Protein 2G9Z (pdb70)

Solvent-accessible surface area: 24815 Å² total; per-residue (Å²): 104,175,108,131,71,78,54,61,90,35,72,53,51,41,116,28,81,78,82,161,90,43,92,10,92,0,2,92,18,77,107,42,0,0,0,0,10,76,56,172,12,81,37,89,0,19,47,2,24,151,104,16,98,14,8,0,0,3,0,0,0,0,21,6,0,58,101,65,37,133,140,112,50,56,94,17,42,2,44,0,0,0,0,31,16,105,44,10,37,90,110,7,50,74,49,0,75,89,76,60,9,30,46,4,130,1,51,6,99,124,90,38,32,8,20,6,0,9,26,0,3,20,0,18,30,13,30,18,152,105,108,114,78,7,21,98,126,33,62,137,75,32,4,1,14,110,43,20,92,36,21,67,118,67,101,86,38,76,125,97,40,99,10,30,1,9,1,4,16,1,12,23,9,47,6,0,43,4,5,14,2,2,0,28,5,2,42,8,19,114,82,60,74,91,19,53,7,8,0,5,19,94,46,1,0,0,2,16,0,52,144,26,43,0,16,0,15,19,151,39,28,116,52,1,26,127,116,34,84,116,43,76,8,0,9,0,0,0,0,1,6,7,30,93,43,62,0,49,0,23,0,81,0,0,36,30,0,3,46,40,25,61,0,42,2,33,25,77,13,13,24,33,2,62,0,0,0,63,56,0,0,17,0,66,3,44,43,30,0,0,0,0,0,52,20,79,119,178,107,131,70,82,54,62,104,36,76,54,52,43,116,26,79,81,74,152,84,41,89,10,91,0,3,98,16,101,106,41,0,0,0,0,7,76,52,173,11,82,39,92,0,15,41,2,24,151,94,16,98,14,7,0,0,4,0,0,0,0,18,8,0,56,98,65,36,133,147,119,49,57,94,22,40,1,46,0,0,0,0,40,16,108,45,11,37,94,113,8,54,81,46,0,81,82,75,60,9,34,44,4,132,1,58,8,104,124,86,39,31,8,20,6,0,10,27,0,2,19,0,19,27,16,28,16,156,107,98,111,68,12,18,121,99,36,62,139,73,31,4,1,11,110,50,17,98,33,22,66,127,72,102,85,28,80,112,126,41,99,8,30,1,9,1,3,17,1,13,22,9,46,6,0,43,6,4,14,1,2,1,30,5,1,39,11,20,106,80,64,55,108,20,55,7,9,1,5,21,94,45,1,0,0,2,17,0,54,136,25,42,0,16,0,14,17,159,37,28,113,66,1,18,161,122,36,83,112,49,76,11,0,10,0,0,0,0,5,8,8,44,86,51,67,0,54,0,22,0,82,0,0,41,31,0,3,48,39,26,73,0,39,4,35,24,74,14,13,24,32,3,58,0,0,0,64,57,0,0,18,0,65,2,42,33,25,0,0,0,0,0,42,35,71

Structure (mmCIF, N/CA/C/O backbone):
data_2G9Z
#
_entry.id   2G9Z
#
_cell.length_a   50.825
_cell.length_b   60.331
_cell.length_c   63.722
_cell.angle_alpha   66.14
_cell.angle_beta   89.94
_cell.angle_gamma   65.07
#
_symmetry.space_group_name_H-M   'P 1'
#
loop_
_entity.id
_entity.type
_entity.pdbx_description
1 polymer 'thiamine pyrophosphokinase'
2 non-polymer 'MAGNESIUM ION'
3 non-polymer 'CHLORIDE ION'
4 non-polymer 'PHOSPHATE ION'
5 non-polymer '3-[(4-AMINO-2-METHYLPYRIMIDIN-5-YL)METHYL]-5-(2-{[HYDROXY(PHOSPHONOAMINO)PHOSPHORYL]OXY}ETHYL)-4-METHYL-1,3-THIAZOL-3-I UM'
6 water water
#
loop_
_atom_site.group_PDB
_atom_site.id
_atom_site.type_symbol
_atom_site.label_atom_id
_atom_site.label_alt_id
_atom_site.label_comp_id
_atom_site.label_asym_id
_atom_site.label_entity_id
_atom_site.label_seq_id
_atom_site.pdbx_PDB_ins_code
_atom_site.Cartn_x
_atom_site.Cartn_y
_atom_site.Cartn_z
_atom_site.occupancy
_atom_site.B_iso_or_equiv
_atom_site.auth_seq_id
_atom_site.auth_comp_id
_atom_site.auth_asym_id
_atom_site.auth_atom_id
_atom_site.pdbx_PDB_model_num
ATOM 1 N N . SER A 1 18 ? 0.283 75.478 12.837 1.00 46.45 5 SER A N 1
ATOM 2 C CA . SER A 1 18 ? -0.925 76.325 12.630 1.00 45.34 5 SER A CA 1
ATOM 3 C C . SER A 1 18 ? -0.944 76.887 11.214 1.00 44.88 5 SER A C 1
ATOM 4 O O . SER A 1 18 ? -0.393 76.290 10.287 1.00 45.56 5 SER A O 1
ATOM 7 N N . GLU A 1 19 ? -1.583 78.044 11.063 1.00 43.14 6 GLU A N 1
ATOM 8 C CA . GLU A 1 19 ? -1.690 78.714 9.774 1.00 40.52 6 GLU A CA 1
ATOM 9 C C . GLU A 1 19 ? -0.637 79.817 9.677 1.00 36.63 6 GLU A C 1
ATOM 10 O O . GLU A 1 19 ? -0.416 80.387 8.609 1.00 36.06 6 GLU A O 1
ATOM 16 N N . LEU A 1 20 ? 0.019 80.106 10.795 1.00 33.47 7 LEU A N 1
ATOM 17 C CA . LEU A 1 20 ? 1.043 81.143 10.823 1.00 30.37 7 LEU A CA 1
ATOM 18 C C . LEU A 1 20 ? 2.184 80.813 9.871 1.00 29.29 7 LEU A C 1
ATOM 19 O O . LEU A 1 20 ? 2.585 79.656 9.739 1.00 28.60 7 LEU A O 1
ATOM 24 N N . ILE A 1 21 ? 2.703 81.838 9.204 1.00 26.84 8 ILE A N 1
ATOM 25 C CA . ILE A 1 21 ? 3.798 81.654 8.262 1.00 26.99 8 ILE A CA 1
ATOM 26 C C . ILE A 1 21 ? 5.053 81.185 8.988 1.00 27.50 8 ILE A C 1
ATOM 27 O O . ILE A 1 21 ? 5.395 81.701 10.053 1.00 26.44 8 ILE A O 1
ATOM 32 N N . GLU A 1 22 ? 5.730 80.195 8.414 1.00 26.69 9 GLU A N 1
ATOM 33 C CA . GLU A 1 22 ? 6.968 79.691 8.991 1.00 26.74 9 GLU A CA 1
ATOM 34 C C . GLU A 1 22 ? 8.055 80.611 8.455 1.00 26.60 9 GLU A C 1
ATOM 35 O O . GLU A 1 22 ? 8.459 80.505 7.299 1.00 29.17 9 GLU A O 1
ATOM 41 N N . GLN A 1 23 ? 8.520 81.520 9.303 1.00 23.69 10 GLN A N 1
ATOM 42 C CA . GLN A 1 23 ? 9.519 82.497 8.906 1.00 22.65 10 GLN A CA 1
ATOM 43 C C . GLN A 1 23 ? 10.953 82.225 9.346 1.00 21.36 10 GLN A C 1
ATOM 44 O O . GLN A 1 23 ? 11.197 81.630 10.393 1.00 20.94 10 GLN A O 1
ATOM 50 N N . VAL A 1 24 ? 11.889 82.669 8.513 1.00 21.13 11 VAL A N 1
ATOM 51 C CA . VAL A 1 24 ? 13.317 82.572 8.790 1.00 21.86 11 VAL A CA 1
ATOM 52 C C . VAL A 1 24 ? 13.848 83.977 8.522 1.00 22.16 11 VAL A C 1
ATOM 53 O O . VAL A 1 24 ? 13.744 84.492 7.406 1.00 23.48 11 VAL A O 1
ATOM 57 N N . ILE A 1 25 ? 14.405 84.598 9.553 1.00 22.18 12 ILE A N 1
ATOM 58 C CA . ILE A 1 25 ? 14.918 85.955 9.439 1.00 22.42 12 ILE A CA 1
ATOM 59 C C . ILE A 1 25 ? 16.437 86.003 9.471 1.00 22.70 12 ILE A C 1
ATOM 60 O O . ILE A 1 25 ? 17.054 85.597 10.453 1.00 22.24 12 ILE A O 1
ATOM 65 N N . GLU A 1 26 ? 17.042 86.497 8.398 1.00 22.97 13 GLU A N 1
ATOM 66 C CA . GLU A 1 26 ? 18.489 86.613 8.364 1.00 25.04 13 GLU A CA 1
ATOM 67 C C . GLU A 1 26 ? 18.851 87.825 9.213 1.00 26.58 13 GLU A C 1
ATOM 68 O O . GLU A 1 26 ? 18.481 88.956 8.895 1.00 26.68 13 GLU A O 1
ATOM 74 N N . GLN A 1 27 ? 19.561 87.573 10.308 1.00 24.62 14 GLN A N 1
ATOM 75 C CA . GLN A 1 27 ? 19.960 88.625 11.231 1.00 22.73 14 GLN A CA 1
ATOM 76 C C . GLN A 1 27 ? 21.385 89.076 10.978 1.00 21.47 14 GLN A C 1
ATOM 77 O O . GLN A 1 27 ? 22.109 88.460 10.201 1.00 21.24 14 GLN A O 1
ATOM 83 N N . PRO A 1 28 ? 21.793 90.192 11.600 1.00 20.20 15 PRO A N 1
ATOM 84 C CA . PRO A 1 28 ? 23.167 90.651 11.403 1.00 21.66 15 PRO A CA 1
ATOM 85 C C . PRO A 1 28 ? 24.033 89.703 12.227 1.00 20.44 15 PRO A C 1
ATOM 86 O O . PRO A 1 28 ? 23.513 88.961 13.063 1.00 20.26 15 PRO A O 1
ATOM 90 N N . ASP A 1 29 ? 25.338 89.718 11.993 1.00 20.78 16 ASP A N 1
ATOM 91 C CA . ASP A 1 29 ? 26.242 88.832 12.714 1.00 21.37 16 ASP A CA 1
ATOM 92 C C . ASP A 1 29 ? 26.282 89.055 14.214 1.00 20.98 16 ASP A C 1
ATOM 93 O O . ASP A 1 29 ? 26.684 88.172 14.969 1.00 19.23 16 ASP A O 1
ATOM 98 N N . SER A 1 30 ? 25.882 90.240 14.651 1.00 21.78 17 SER A N 1
ATOM 99 C CA . SER A 1 30 ? 25.889 90.527 16.070 1.00 21.89 17 SER A CA 1
ATOM 100 C C . SER A 1 30 ? 24.598 91.196 16.489 1.00 22.28 17 SER A C 1
ATOM 101 O O . SER A 1 30 ? 24.079 92.059 15.792 1.00 23.63 17 SER A O 1
ATOM 104 N N . LEU A 1 31 ? 24.079 90.767 17.630 1.00 22.35 18 LEU A N 1
ATOM 105 C CA . LEU A 1 31 ? 22.846 91.301 18.176 1.00 23.34 18 LEU A CA 1
ATOM 106 C C . LEU A 1 31 ? 22.929 91.232 19.681 1.00 23.53 18 LEU A C 1
ATOM 107 O O . LEU A 1 31 ? 23.747 90.497 20.236 1.00 22.71 18 LEU A O 1
ATOM 112 N N . ILE A 1 32 ? 22.090 92.017 20.341 1.00 24.21 19 ILE A N 1
ATOM 113 C CA . ILE A 1 32 ? 22.020 91.977 21.787 1.00 25.60 19 ILE A CA 1
ATOM 114 C C . ILE A 1 32 ? 20.582 91.588 22.079 1.00 25.67 19 ILE A C 1
ATOM 115 O O . ILE A 1 32 ? 19.644 92.259 21.647 1.00 24.94 19 ILE A O 1
ATOM 120 N N . ILE A 1 33 ? 20.415 90.473 22.777 1.00 24.20 20 ILE A N 1
ATOM 121 C CA . ILE A 1 33 ? 19.091 89.992 23.126 1.00 26.15 20 ILE A CA 1
ATOM 122 C C . ILE A 1 33 ? 18.921 90.165 24.625 1.00 27.41 20 ILE A C 1
ATOM 123 O O . ILE A 1 33 ? 19.758 89.718 25.408 1.00 27.04 20 ILE A O 1
ATOM 128 N N . SER A 1 34 ? 17.848 90.830 25.027 1.00 29.45 21 SER A N 1
ATOM 129 C CA . SER A 1 34 ? 17.598 91.029 26.446 1.00 31.94 21 SER A CA 1
ATOM 130 C C . SER A 1 34 ? 16.905 89.787 26.989 1.00 32.02 21 SER A C 1
ATOM 131 O O . SER A 1 34 ? 16.171 89.117 26.267 1.00 33.23 21 SER A O 1
ATOM 134 N N . PRO A 1 35 ? 17.148 89.454 28.265 1.00 32.66 22 PRO A N 1
ATOM 135 C CA . PRO A 1 35 ? 16.521 88.279 28.879 1.00 34.27 22 PRO A CA 1
ATOM 136 C C . PRO A 1 35 ? 14.999 88.384 28.797 1.00 35.36 22 PRO A C 1
ATOM 137 O O . PRO A 1 35 ? 14.447 89.483 28.741 1.00 35.40 22 PRO A O 1
ATOM 141 N N . PRO A 1 36 ? 14.301 87.239 28.781 1.00 36.08 23 PRO A N 1
ATOM 142 C CA . PRO A 1 36 ? 12.836 87.228 28.706 1.00 36.70 23 PRO A CA 1
ATOM 143 C C . PRO A 1 36 ? 12.195 87.934 29.902 1.00 37.49 23 PRO A C 1
ATOM 144 O O . PRO A 1 36 ? 11.565 88.982 29.754 1.00 39.50 23 PRO A O 1
ATOM 148 N N . SER A 1 43 ? 7.744 82.862 33.096 1.00 44.45 30 SER A N 1
ATOM 149 C CA . SER A 1 43 ? 8.911 82.103 33.527 1.00 43.17 30 SER A CA 1
ATOM 150 C C . SER A 1 43 ? 9.545 81.391 32.340 1.00 41.90 30 SER A C 1
ATOM 151 O O . SER A 1 43 ? 8.851 80.979 31.411 1.00 43.78 30 SER A O 1
ATOM 154 N N . TYR A 1 44 ? 10.864 81.246 32.372 1.00 37.51 31 TYR A N 1
ATOM 155 C CA . TYR A 1 44 ? 11.576 80.583 31.290 1.00 33.74 31 TYR A CA 1
ATOM 156 C C . TYR A 1 44 ? 12.711 79.715 31.816 1.00 31.13 31 TYR A C 1
ATOM 157 O O . TYR A 1 44 ? 13.075 79.788 32.990 1.00 29.90 31 TYR A O 1
ATOM 166 N N . ASN A 1 45 ? 13.266 78.887 30.939 1.00 27.13 32 ASN A N 1
ATOM 167 C CA . ASN A 1 45 ? 14.377 78.032 31.323 1.00 23.74 32 ASN A CA 1
ATOM 168 C C . ASN A 1 45 ? 15.673 78.760 30.986 1.00 22.10 32 ASN A C 1
ATOM 169 O O . ASN A 1 45 ? 15.895 79.138 29.838 1.00 21.25 32 ASN A O 1
ATOM 174 N N . HIS A 1 46 ? 16.515 78.973 31.992 1.00 20.32 33 HIS A N 1
ATOM 175 C CA . HIS A 1 46 ? 17.787 79.651 31.786 1.00 21.61 33 HIS A CA 1
ATOM 176 C C . HIS A 1 46 ? 18.879 78.602 31.652 1.00 21.48 33 HIS A C 1
ATOM 177 O O . HIS A 1 46 ? 19.040 77.753 32.529 1.00 23.37 33 HIS A O 1
ATOM 184 N N . ILE A 1 47 ? 19.613 78.653 30.546 1.00 20.54 34 ILE A N 1
ATOM 185 C CA . ILE A 1 47 ? 20.693 77.705 30.292 1.00 20.06 34 ILE A CA 1
ATOM 186 C C . ILE A 1 47 ? 22.017 78.445 30.132 1.00 20.22 34 ILE A C 1
ATOM 187 O O . ILE A 1 47 ? 22.109 79.392 29.355 1.00 20.52 34 ILE A O 1
ATOM 192 N N . GLN A 1 48 ? 23.034 78.003 30.863 1.00 19.81 35 GLN A N 1
ATOM 193 C CA . GLN A 1 48 ? 24.369 78.596 30.798 1.00 21.19 35 GLN A CA 1
ATOM 194 C C . GLN A 1 48 ? 25.328 77.451 30.507 1.00 20.64 35 GLN A C 1
ATOM 195 O O . GLN A 1 48 ? 26.033 76.970 31.395 1.00 20.91 35 GLN A O 1
ATOM 201 N N . PRO A 1 49 ? 25.374 77.009 29.244 1.00 21.91 36 PRO A N 1
ATOM 202 C CA . PRO A 1 49 ? 26.229 75.902 28.798 1.00 21.26 36 PRO A CA 1
ATOM 203 C C . PRO A 1 49 ? 27.729 76.052 29.007 1.00 22.27 36 PRO A C 1
ATOM 204 O O . PRO A 1 49 ? 28.429 75.058 29.182 1.00 21.38 36 PRO A O 1
ATOM 208 N N . PHE A 1 50 ? 28.219 77.289 29.008 1.00 22.88 37 PHE A N 1
ATOM 209 C CA . PHE A 1 50 ? 29.655 77.516 29.101 1.00 23.61 37 PHE A CA 1
ATOM 210 C C . PHE A 1 50 ? 30.245 77.957 30.430 1.00 25.20 37 PHE A C 1
ATOM 211 O O . PHE A 1 50 ? 31.382 78.429 30.475 1.00 24.47 37 PHE A O 1
ATOM 219 N N . VAL A 1 51 ? 29.492 77.797 31.510 1.00 24.97 38 VAL A N 1
ATOM 220 C CA . VAL A 1 51 ? 29.996 78.172 32.821 1.00 27.86 38 VAL A CA 1
ATOM 221 C C . VAL A 1 51 ? 31.287 77.412 33.136 1.00 28.69 38 VAL A C 1
ATOM 222 O O . VAL A 1 51 ? 32.134 77.902 33.879 1.00 30.28 38 VAL A O 1
ATOM 226 N N . TYR A 1 52 ? 31.444 76.223 32.559 1.00 28.60 39 TYR A N 1
ATOM 227 C CA . TYR A 1 52 ? 32.632 75.421 32.826 1.00 30.21 39 TYR A CA 1
ATOM 228 C C . TYR A 1 52 ? 33.900 75.935 32.149 1.00 31.27 39 TYR A C 1
ATOM 229 O O . TYR A 1 52 ? 34.998 75.476 32.461 1.00 33.86 39 TYR A O 1
ATOM 238 N N . LEU A 1 53 ? 33.755 76.879 31.225 1.00 31.77 40 LEU A N 1
ATOM 239 C CA . LEU A 1 53 ? 34.907 77.437 30.525 1.00 31.03 40 LEU A CA 1
ATOM 240 C C . LEU A 1 53 ? 35.332 78.774 31.125 1.00 32.73 40 LEU A C 1
ATOM 241 O O . LEU A 1 53 ? 34.633 79.336 31.969 1.00 34.72 40 LEU A O 1
ATOM 246 N N . HIS A 1 63 ? 25.875 71.026 41.843 1.00 35.24 50 HIS A N 1
ATOM 247 C CA . HIS A 1 63 ? 26.287 69.625 41.892 1.00 34.43 50 HIS A CA 1
ATOM 248 C C . HIS A 1 63 ? 26.760 69.145 40.525 1.00 32.26 50 HIS A C 1
ATOM 249 O O . HIS A 1 63 ? 25.989 68.567 39.755 1.00 31.14 50 HIS A O 1
ATOM 256 N N . ASN A 1 64 ? 28.035 69.387 40.239 1.00 29.27 51 ASN A N 1
ATOM 257 C CA . ASN A 1 64 ? 28.641 69.000 38.972 1.00 26.31 51 ASN A CA 1
ATOM 258 C C . ASN A 1 64 ? 29.215 67.593 38.993 1.00 24.40 51 ASN A C 1
ATOM 259 O O . ASN A 1 64 ? 29.980 67.224 39.886 1.00 22.28 51 ASN A O 1
ATOM 264 N N . VAL A 1 65 ? 28.843 66.820 37.982 1.00 21.58 52 VAL A N 1
ATOM 265 C CA . VAL A 1 65 ? 29.297 65.452 37.827 1.00 21.36 52 VAL A CA 1
ATOM 266 C C . VAL A 1 65 ? 29.942 65.328 36.457 1.00 20.87 52 VAL A C 1
ATOM 267 O O . VAL A 1 65 ? 29.456 65.912 35.487 1.00 18.02 52 VAL A O 1
ATOM 271 N N . LEU A 1 66 ? 31.035 64.577 36.387 1.00 19.47 53 LEU A N 1
ATOM 272 C CA . LEU A 1 66 ? 31.724 64.331 35.128 1.00 17.75 53 LEU A CA 1
ATOM 273 C C . LEU A 1 66 ? 31.591 62.845 34.812 1.00 17.99 53 LEU A C 1
ATOM 274 O O . LEU A 1 66 ? 32.003 61.995 35.604 1.00 19.58 53 LEU A O 1
ATOM 279 N N . LEU A 1 67 ? 30.993 62.533 33.669 1.00 16.70 54 LEU A N 1
ATOM 280 C CA . LEU A 1 67 ? 30.823 61.150 33.252 1.00 15.85 54 LEU A CA 1
ATOM 281 C C . LEU A 1 67 ? 31.720 60.940 32.042 1.00 17.62 54 LEU A C 1
ATOM 282 O O . LEU A 1 67 ? 31.591 61.639 31.037 1.00 17.51 54 LEU A O 1
ATOM 287 N N . ILE A 1 68 ? 32.630 59.977 32.141 1.00 18.04 55 ILE A N 1
ATOM 288 C CA . ILE A 1 68 ? 33.574 59.709 31.063 1.00 19.50 55 ILE A CA 1
ATOM 289 C C . ILE A 1 68 ? 33.357 58.386 30.352 1.00 20.20 55 ILE A C 1
ATOM 290 O O . ILE A 1 68 ? 33.551 57.316 30.931 1.00 21.50 55 ILE A O 1
ATOM 295 N N . LEU A 1 69 ? 32.955 58.457 29.089 1.00 21.16 56 LEU A N 1
ATOM 296 C CA . LEU A 1 69 ? 32.750 57.248 28.314 1.00 21.30 56 LEU A CA 1
ATOM 297 C C . LEU A 1 69 ? 34.021 56.883 27.549 1.00 20.94 56 LEU A C 1
ATOM 298 O O . LEU A 1 69 ? 35.030 57.580 27.637 1.00 21.28 56 LEU A O 1
ATOM 303 N N . ASN A 1 70 ? 33.956 55.798 26.789 1.00 22.07 57 ASN A N 1
ATOM 304 C CA . ASN A 1 70 ? 35.110 55.277 26.072 1.00 23.93 57 ASN A CA 1
ATOM 305 C C . ASN A 1 70 ? 35.531 55.857 24.716 1.00 25.60 57 ASN A C 1
ATOM 306 O O . ASN A 1 70 ? 35.177 55.328 23.665 1.00 25.89 57 ASN A O 1
ATOM 311 N N . GLN A 1 71 ? 36.317 56.931 24.765 1.00 26.31 58 GLN A N 1
ATOM 312 C CA . GLN A 1 71 ? 36.863 57.587 23.579 1.00 29.82 58 GLN A CA 1
ATOM 313 C C . GLN A 1 71 ? 38.021 58.473 24.024 1.00 29.97 58 GLN A C 1
ATOM 314 O O . GLN A 1 71 ? 38.051 58.947 25.159 1.00 28.81 58 GLN A O 1
ATOM 320 N N . LYS A 1 72 ? 38.983 58.687 23.133 1.00 31.96 59 LYS A N 1
ATOM 321 C CA . LYS A 1 72 ? 40.139 59.505 23.469 1.00 33.46 59 LYS A CA 1
ATOM 322 C C . LYS A 1 72 ? 39.684 60.884 23.929 1.00 33.79 59 LYS A C 1
ATOM 323 O O . LYS A 1 72 ? 38.885 61.537 23.262 1.00 34.73 59 LYS A O 1
ATOM 329 N N . ILE A 1 73 ? 40.184 61.315 25.083 1.00 33.68 60 ILE A N 1
ATOM 330 C CA . ILE A 1 73 ? 39.821 62.611 25.642 1.00 34.11 60 ILE A CA 1
ATOM 331 C C . ILE A 1 73 ? 40.646 63.731 25.018 1.00 36.24 60 ILE A C 1
ATOM 332 O O . ILE A 1 73 ? 41.866 63.785 25.183 1.00 35.90 60 ILE A O 1
ATOM 337 N N . THR A 1 74 ? 39.961 64.629 24.314 1.00 37.06 61 THR A N 1
ATOM 338 C CA . THR A 1 74 ? 40.608 65.738 23.621 1.00 38.63 61 THR A CA 1
ATOM 339 C C . THR A 1 74 ? 40.413 67.111 24.263 1.00 38.43 61 THR A C 1
ATOM 340 O O . THR A 1 74 ? 41.035 68.087 23.841 1.00 40.47 61 THR A O 1
ATOM 344 N N . ILE A 1 75 ? 39.554 67.194 25.272 1.00 36.39 62 ILE A N 1
ATOM 345 C CA . ILE A 1 75 ? 39.301 68.465 25.941 1.00 34.93 62 ILE A CA 1
ATOM 346 C C . ILE A 1 75 ? 40.278 68.717 27.081 1.00 34.77 62 ILE A C 1
ATOM 347 O O . ILE A 1 75 ? 41.148 67.893 27.371 1.00 34.04 62 ILE A O 1
ATOM 352 N N . ASP A 1 76 ? 40.117 69.866 27.728 1.00 35.04 63 ASP A N 1
ATOM 353 C CA . ASP A 1 76 ? 40.947 70.237 28.863 1.00 35.37 63 ASP A CA 1
ATOM 354 C C . ASP A 1 76 ? 40.329 69.544 30.077 1.00 34.34 63 ASP A C 1
ATOM 355 O O . ASP A 1 76 ? 39.624 70.164 30.876 1.00 34.38 63 ASP A O 1
ATOM 360 N N . LEU A 1 77 ? 40.604 68.250 30.193 1.00 33.57 64 LEU A N 1
ATOM 361 C CA . LEU A 1 77 ? 40.083 67.416 31.268 1.00 32.20 64 LEU A CA 1
ATOM 362 C C . LEU A 1 77 ? 40.270 67.975 32.671 1.00 32.44 64 LEU A C 1
ATOM 363 O O . LEU A 1 77 ? 39.312 68.067 33.440 1.00 31.99 64 LEU A O 1
ATOM 368 N N . ILE A 1 78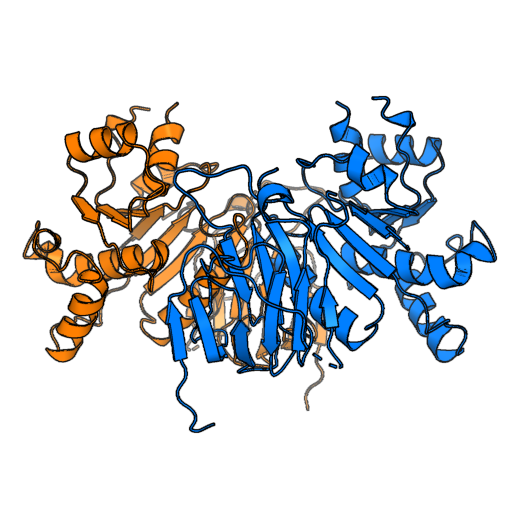 ? 41.501 68.347 33.007 1.00 33.32 65 ILE A N 1
ATOM 369 C CA . ILE A 1 78 ? 41.797 68.867 34.339 1.00 33.06 65 ILE A CA 1
ATOM 370 C C . ILE A 1 78 ? 40.947 70.063 34.758 1.00 32.85 65 ILE A C 1
ATOM 371 O O . ILE A 1 78 ? 40.504 70.136 35.903 1.00 32.29 65 ILE A O 1
ATOM 376 N N . SER A 1 79 ? 40.717 70.997 33.842 1.00 31.55 66 SER A N 1
ATOM 377 C CA . SER A 1 79 ? 39.912 72.171 34.165 1.00 31.34 66 SER A CA 1
ATOM 378 C C . SER A 1 79 ? 38.481 71.772 34.523 1.00 29.12 66 SER A C 1
ATOM 379 O O . SER A 1 79 ? 37.899 72.294 35.475 1.00 27.31 66 SER A O 1
ATOM 382 N N . LEU A 1 80 ? 37.923 70.846 33.750 1.00 28.50 67 LEU A N 1
ATOM 383 C CA . LEU A 1 80 ? 36.562 70.379 33.974 1.00 27.94 67 LEU A CA 1
ATOM 384 C C . LEU A 1 80 ? 36.501 69.588 35.278 1.00 27.30 67 LEU A C 1
ATOM 385 O O . LEU A 1 80 ? 35.637 69.824 36.124 1.00 26.34 67 LEU A O 1
ATOM 390 N N . TRP A 1 81 ? 37.431 68.649 35.427 1.00 28.09 68 TRP A N 1
ATOM 391 C CA . TRP A 1 81 ? 37.514 67.802 36.616 1.00 27.32 68 TRP A CA 1
ATOM 392 C C . TRP A 1 81 ? 37.475 68.645 37.885 1.00 28.38 68 TRP A C 1
ATOM 393 O O . TRP A 1 81 ? 36.699 68.375 38.799 1.00 28.48 68 TRP A O 1
ATOM 404 N N . LYS A 1 82 ? 38.312 69.674 37.930 1.00 29.97 69 LYS A N 1
ATOM 405 C CA . LYS A 1 82 ? 38.391 70.547 39.093 1.00 32.12 69 LYS A CA 1
ATOM 406 C C . LYS A 1 82 ? 37.092 71.275 39.416 1.00 32.06 69 LYS A C 1
ATOM 407 O O . LYS A 1 82 ? 36.954 71.860 40.491 1.00 33.59 69 LYS A O 1
ATOM 413 N N . LYS A 1 83 ? 36.139 71.243 38.492 1.00 30.56 70 LYS A N 1
ATOM 414 C CA . LYS A 1 83 ? 34.862 71.904 38.716 1.00 30.26 70 LYS A CA 1
ATOM 415 C C . LYS A 1 83 ? 33.787 70.894 39.085 1.00 29.23 70 LYS A C 1
ATOM 416 O O . LYS A 1 83 ? 32.648 71.263 39.374 1.00 27.34 70 LYS A O 1
ATOM 422 N N . CYS A 1 84 ? 34.154 69.616 39.082 1.00 27.67 71 CYS A N 1
ATOM 423 C CA . CYS A 1 84 ? 33.202 68.564 39.400 1.00 27.92 71 CYS A CA 1
ATOM 424 C C . CYS A 1 84 ? 33.372 67.941 40.777 1.00 28.88 71 CYS A C 1
ATOM 425 O O . CYS A 1 84 ? 34.485 67.698 41.250 1.00 28.99 71 CYS A O 1
ATOM 428 N N . GLU A 1 85 ? 32.230 67.673 41.395 1.00 28.95 72 GLU A N 1
ATOM 429 C CA . GLU A 1 85 ? 32.138 67.082 42.718 1.00 30.27 72 GLU A CA 1
ATOM 430 C C . GLU A 1 85 ? 32.418 65.581 42.656 1.00 29.20 72 GLU A C 1
ATOM 431 O O . GLU A 1 85 ? 33.159 65.039 43.476 1.00 29.33 72 GLU A O 1
ATOM 437 N N . ILE A 1 86 ? 31.825 64.921 41.666 1.00 27.65 73 ILE A N 1
ATOM 438 C CA . ILE A 1 86 ? 31.988 63.482 41.477 1.00 26.59 73 ILE A CA 1
ATOM 439 C C . ILE A 1 86 ? 32.353 63.182 40.027 1.00 25.72 73 ILE A C 1
ATOM 440 O O . ILE A 1 86 ? 31.851 63.832 39.109 1.00 24.53 73 ILE A O 1
ATOM 445 N N . ILE A 1 87 ? 33.238 62.208 39.832 1.00 23.06 74 ILE A N 1
ATOM 446 C CA . ILE A 1 87 ? 33.654 61.796 38.497 1.00 21.41 74 ILE A CA 1
ATOM 447 C C . ILE A 1 87 ? 33.361 60.308 38.341 1.00 21.10 74 ILE A C 1
ATOM 448 O O . ILE A 1 87 ? 33.727 59.500 39.197 1.00 17.87 74 ILE A O 1
ATOM 453 N N . VAL A 1 88 ? 32.700 59.951 37.244 1.00 19.99 75 VAL A N 1
ATOM 454 C CA . VAL A 1 88 ? 32.350 58.560 36.969 1.00 19.10 75 VAL A CA 1
ATOM 455 C C . VAL A 1 88 ? 32.855 58.109 35.603 1.00 19.76 75 VAL A C 1
ATOM 456 O O . VAL A 1 88 ? 32.665 58.810 34.608 1.00 20.04 75 VAL A O 1
ATOM 460 N N . CYS A 1 89 ? 33.499 56.946 35.555 1.00 17.82 76 CYS A N 1
ATOM 461 C CA . CYS A 1 89 ? 33.972 56.395 34.291 1.00 17.56 76 CYS A CA 1
ATOM 462 C C . CYS A 1 89 ? 33.066 55.235 33.912 1.00 17.00 76 CYS A C 1
ATOM 463 O O . CYS A 1 89 ? 32.827 54.334 34.716 1.00 17.13 76 CYS A O 1
ATOM 466 N N . ALA A 1 90 ? 32.542 55.266 32.695 1.00 17.03 77 ALA A N 1
ATOM 467 C CA . ALA A 1 90 ? 31.693 54.184 32.222 1.00 16.48 77 ALA A CA 1
ATOM 468 C C . ALA A 1 90 ? 32.614 53.177 31.538 1.00 17.23 77 ALA A C 1
ATOM 469 O O . ALA A 1 90 ? 33.071 53.412 30.422 1.00 17.22 77 ALA A O 1
ATOM 471 N N . ASP A 1 91 ? 32.905 52.075 32.225 1.00 17.69 78 ASP A N 1
ATOM 472 C CA . ASP A 1 91 ? 33.766 51.013 31.700 1.00 18.38 78 ASP A CA 1
ATOM 473 C C . ASP A 1 91 ? 35.001 51.560 30.984 1.00 19.63 78 ASP A C 1
ATOM 474 O O . ASP A 1 91 ? 35.885 52.133 31.618 1.00 22.09 78 ASP A O 1
ATOM 479 N N . GLY A 1 92 ? 35.049 51.388 29.664 1.00 20.77 79 GLY A N 1
ATOM 480 C CA . GLY A 1 92 ? 36.176 51.858 28.873 1.00 20.10 79 GLY A CA 1
ATOM 481 C C . GLY A 1 92 ? 36.608 53.287 29.148 1.00 20.41 79 GLY A C 1
ATOM 482 O O . GLY A 1 92 ? 37.754 53.653 28.891 1.00 20.16 79 GLY A O 1
ATOM 483 N N . GLY A 1 93 ? 35.692 54.101 29.661 1.00 19.36 80 GLY A N 1
ATOM 484 C CA . GLY A 1 93 ? 36.024 55.480 29.972 1.00 19.97 80 GLY A CA 1
ATOM 485 C C . GLY A 1 93 ? 37.214 55.577 30.912 1.00 20.88 80 GLY A C 1
ATOM 486 O O . GLY A 1 93 ? 37.897 56.603 30.956 1.00 21.92 80 GLY A O 1
ATOM 487 N N . ALA A 1 94 ? 37.466 54.512 31.671 1.00 21.17 81 ALA A N 1
ATOM 488 C CA . ALA A 1 94 ? 38.596 54.490 32.593 1.00 21.77 81 ALA A CA 1
ATOM 489 C C . ALA A 1 94 ? 39.903 54.470 31.799 1.00 21.36 81 ALA A C 1
ATOM 490 O O . ALA A 1 94 ? 40.876 55.125 32.179 1.00 22.86 81 ALA A O 1
ATOM 492 N N . ASN A 1 95 ? 39.923 53.710 30.706 1.00 22.33 82 ASN A N 1
ATOM 493 C CA . ASN A 1 95 ? 41.105 53.633 29.848 1.00 23.69 82 ASN A CA 1
ATOM 494 C C . ASN A 1 95 ? 41.378 55.017 29.280 1.00 24.99 82 ASN A C 1
ATOM 495 O O . ASN A 1 95 ? 42.520 55.486 29.258 1.00 24.74 82 ASN A O 1
ATOM 500 N N . SER A 1 96 ? 40.312 55.659 28.809 1.00 23.63 83 SER A N 1
ATOM 501 C CA . SER A 1 96 ? 40.405 56.993 28.231 1.00 24.43 83 SER A CA 1
ATOM 502 C C . SER A 1 96 ? 41.024 57.953 29.238 1.00 24.69 83 SER A C 1
ATOM 503 O O . SER A 1 96 ? 41.892 58.761 28.896 1.00 22.89 83 SER A O 1
ATOM 506 N N . LEU A 1 97 ? 40.568 57.863 30.484 1.00 25.91 84 LEU A N 1
ATOM 507 C CA . LEU A 1 97 ? 41.088 58.713 31.547 1.00 27.10 84 LEU A CA 1
ATOM 508 C C . LEU A 1 97 ? 42.552 58.381 31.803 1.00 27.44 84 LEU A C 1
ATOM 509 O O . LEU A 1 97 ? 43.389 59.271 31.934 1.00 28.51 84 LEU A O 1
ATOM 514 N N . TYR A 1 98 ? 42.847 57.089 31.869 1.00 29.28 85 TYR A N 1
ATOM 515 C CA . TYR A 1 98 ? 44.201 56.608 32.115 1.00 31.01 85 TYR A CA 1
ATOM 516 C C . TYR A 1 98 ? 45.184 57.110 31.055 1.00 31.88 85 TYR A C 1
ATOM 517 O O . TYR A 1 98 ? 46.207 57.707 31.380 1.00 32.50 85 TYR A O 1
ATOM 526 N N . GLU A 1 99 ? 44.857 56.867 29.789 1.00 34.41 86 GLU A N 1
ATOM 527 C CA . GLU A 1 99 ? 45.709 57.252 28.663 1.00 35.07 86 GLU A CA 1
ATOM 528 C C . GLU A 1 99 ? 45.906 58.752 28.482 1.00 35.23 86 GLU A C 1
ATOM 529 O O . GLU A 1 99 ? 46.861 59.179 27.832 1.00 36.33 86 GLU A O 1
ATOM 535 N N . TYR A 1 100 ? 45.008 59.551 29.049 1.00 34.61 87 TYR A N 1
ATOM 536 C CA . TYR A 1 100 ? 45.101 61.004 28.941 1.00 34.79 87 TYR A CA 1
ATOM 537 C C . TYR A 1 100 ? 46.427 61.505 29.508 1.00 36.94 87 TYR A C 1
ATOM 538 O O . TYR A 1 100 ? 46.969 62.516 29.057 1.00 36.97 87 TYR A O 1
ATOM 547 N N . PHE A 1 101 ? 46.945 60.787 30.497 1.00 38.33 88 PHE A N 1
ATOM 548 C CA . PHE A 1 101 ? 48.190 61.170 31.146 1.00 39.68 88 PHE A CA 1
ATOM 549 C C . PHE A 1 101 ? 49.443 60.601 30.482 1.00 41.99 88 PHE A C 1
ATOM 550 O O . PHE A 1 101 ? 50.560 60.977 30.838 1.00 43.14 88 PHE A O 1
ATOM 558 N N . ASN A 1 102 ? 49.261 59.703 29.518 1.00 44.01 89 ASN A N 1
ATOM 559 C CA . ASN A 1 102 ? 50.393 59.109 28.812 1.00 45.60 89 ASN A CA 1
ATOM 560 C C . ASN A 1 102 ? 51.320 60.196 28.278 1.00 46.94 89 ASN A C 1
ATOM 561 O O . ASN A 1 102 ? 50.871 61.146 27.633 1.00 47.34 89 ASN A O 1
ATOM 566 N N . LEU A 1 113 ? 51.325 67.128 35.248 1.00 41.94 100 LEU A N 1
ATOM 567 C CA . LEU A 1 113 ? 50.161 66.438 35.792 1.00 41.14 100 LEU A CA 1
ATOM 568 C C . LEU A 1 113 ? 50.497 65.017 36.224 1.00 40.70 100 LEU A C 1
ATOM 569 O O . LEU A 1 113 ? 51.277 64.325 35.571 1.00 40.26 100 LEU A O 1
ATOM 574 N N . GLN A 1 114 ? 49.897 64.590 37.330 1.00 38.83 101 GLN A N 1
ATOM 575 C CA . GLN A 1 114 ? 50.107 63.246 37.845 1.00 37.71 101 GLN A CA 1
ATOM 576 C C . GLN A 1 114 ? 48.816 62.462 37.654 1.00 34.72 101 GLN A C 1
ATOM 577 O O . GLN A 1 114 ? 47.758 62.882 38.118 1.00 33.13 101 GLN A O 1
ATOM 583 N N . ARG A 1 115 ? 48.901 61.330 36.965 1.00 33.58 102 ARG A N 1
ATOM 584 C CA . ARG A 1 115 ? 47.724 60.499 36.740 1.00 32.96 102 ARG A CA 1
ATOM 585 C C . ARG A 1 115 ? 47.073 60.145 38.076 1.00 31.52 102 ARG A C 1
ATOM 586 O O . ARG A 1 115 ? 45.851 60.057 38.181 1.00 30.25 102 ARG A O 1
ATOM 594 N N . SER A 1 116 ? 47.901 59.962 39.100 1.00 31.32 103 SER A N 1
ATOM 595 C CA . SER A 1 116 ? 47.415 59.601 40.427 1.00 30.19 103 SER A CA 1
ATOM 596 C C . SER A 1 116 ? 46.594 60.680 41.137 1.00 29.38 103 SER A C 1
ATOM 597 O O . SER A 1 116 ? 45.935 60.396 42.133 1.00 29.17 103 SER A O 1
ATOM 600 N N . ASP A 1 117 ? 46.624 61.911 40.637 1.00 29.24 104 ASP A N 1
ATOM 601 C CA . ASP A 1 117 ? 45.853 62.984 41.270 1.00 30.94 104 ASP A CA 1
ATOM 602 C C . ASP A 1 117 ? 44.413 63.051 40.767 1.00 30.95 104 ASP A C 1
ATOM 603 O O . ASP A 1 117 ? 43.612 63.849 41.250 1.00 31.85 104 ASP A O 1
ATOM 608 N N . TYR A 1 118 ? 44.083 62.203 39.802 1.00 30.87 105 TYR A N 1
ATOM 609 C CA . TYR A 1 118 ? 42.745 62.208 39.236 1.00 29.77 105 TYR A CA 1
ATOM 610 C C . TYR A 1 118 ? 42.149 60.812 39.220 1.00 28.02 105 TYR A C 1
ATOM 611 O O . TYR A 1 118 ? 42.096 60.151 38.181 1.00 27.98 105 TYR A O 1
ATOM 620 N N . ILE A 1 119 ? 41.708 60.372 40.394 1.00 25.87 106 ILE A N 1
ATOM 621 C CA . ILE A 1 119 ? 41.108 59.057 40.542 1.00 25.31 106 ILE A CA 1
ATOM 622 C C . ILE A 1 119 ? 39.599 59.222 40.491 1.00 23.91 106 ILE A C 1
ATOM 623 O O . ILE A 1 119 ? 39.028 60.021 41.230 1.00 24.04 106 ILE A O 1
ATOM 628 N N . PRO A 1 120 ? 38.931 58.470 39.610 1.00 23.22 107 PRO A N 1
ATOM 629 C CA . PRO A 1 120 ? 37.476 58.587 39.511 1.00 23.26 107 PRO A CA 1
ATOM 630 C C . PRO A 1 120 ? 36.774 58.024 40.744 1.00 23.29 107 PRO A C 1
ATOM 631 O O . PRO A 1 120 ? 37.230 57.048 41.345 1.00 22.01 107 PRO A O 1
ATOM 635 N N . ASP A 1 121 ? 35.668 58.652 41.121 1.00 22.72 108 ASP A N 1
ATOM 636 C CA . ASP A 1 121 ? 34.896 58.208 42.272 1.00 22.95 108 ASP A CA 1
ATOM 637 C C . ASP A 1 121 ? 34.293 56.831 42.024 1.00 23.00 108 ASP A C 1
ATOM 638 O O . ASP A 1 121 ? 34.323 55.965 42.899 1.00 23.88 108 ASP A O 1
ATOM 643 N N . TYR A 1 122 ? 33.751 56.630 40.825 1.00 20.92 109 TYR A N 1
ATOM 644 C CA . TYR A 1 122 ? 33.131 55.359 40.463 1.00 19.91 109 TYR A CA 1
ATOM 645 C C . TYR A 1 122 ? 33.533 54.913 39.061 1.00 20.35 109 TYR A C 1
ATOM 646 O O . TYR A 1 122 ? 33.760 55.737 38.176 1.00 21.36 109 TYR A O 1
ATOM 655 N N . ILE A 1 123 ? 33.614 53.602 38.873 1.00 19.75 110 ILE A N 1
ATOM 656 C CA . ILE A 1 123 ? 33.907 53.007 37.573 1.00 21.47 110 ILE A CA 1
ATOM 657 C C . ILE A 1 123 ? 32.824 51.944 37.458 1.00 21.85 110 ILE A C 1
ATOM 658 O O . ILE A 1 123 ? 32.802 51.004 38.252 1.00 20.95 110 ILE A O 1
ATOM 663 N N . VAL A 1 124 ? 31.913 52.099 36.499 1.00 20.40 111 VAL A N 1
ATOM 664 C CA . VAL A 1 124 ? 30.821 51.143 36.357 1.00 20.98 111 VAL A CA 1
ATOM 665 C C . VAL A 1 124 ? 30.561 50.619 34.946 1.00 20.29 111 VAL A C 1
ATOM 666 O O . VAL A 1 124 ? 30.986 51.218 33.960 1.00 17.62 111 VAL A O 1
ATOM 670 N N . GLY A 1 125 ? 29.860 49.490 34.872 1.00 20.19 112 GLY A N 1
ATOM 671 C CA . GLY A 1 125 ? 29.531 48.890 33.588 1.00 20.44 112 GLY A CA 1
ATOM 672 C C . GLY A 1 125 ? 29.731 47.389 33.605 1.00 20.74 112 GLY A C 1
ATOM 673 O O . GLY A 1 125 ? 29.959 46.804 34.667 1.00 20.48 112 GLY A O 1
ATOM 674 N N . ASP A 1 126 ? 29.640 46.750 32.442 1.00 19.49 113 ASP A N 1
ATOM 675 C CA . ASP A 1 126 ? 29.835 45.305 32.382 1.00 20.66 113 ASP A CA 1
ATOM 676 C C . ASP A 1 126 ? 31.312 44.936 32.271 1.00 21.02 113 ASP A C 1
ATOM 677 O O . ASP A 1 126 ? 31.673 43.763 32.308 1.00 19.88 113 ASP A O 1
ATOM 682 N N . PHE A 1 127 ? 32.154 45.957 32.141 1.00 22.47 114 PHE A N 1
ATOM 683 C CA . PHE A 1 127 ? 33.601 45.801 32.056 1.00 23.25 114 PHE A CA 1
ATOM 684 C C . PHE A 1 127 ? 34.162 44.939 30.933 1.00 24.09 114 PHE A C 1
ATOM 685 O O . PHE A 1 127 ? 35.091 44.157 31.152 1.00 24.02 114 PHE A O 1
ATOM 693 N N . ASP A 1 128 ? 33.615 45.077 29.732 1.00 23.10 115 ASP A N 1
ATOM 694 C CA . ASP A 1 128 ? 34.130 44.312 28.607 1.00 22.28 115 ASP A CA 1
ATOM 695 C C . ASP A 1 128 ? 35.048 45.168 27.738 1.00 23.78 115 ASP A C 1
ATOM 696 O O . ASP A 1 128 ? 35.522 44.719 26.696 1.00 25.74 115 ASP A O 1
ATOM 701 N N . SER A 1 129 ? 35.304 46.400 28.173 1.00 23.57 116 SER A N 1
ATOM 702 C CA . SER A 1 129 ? 36.185 47.288 27.429 1.00 25.91 116 SER A CA 1
ATOM 703 C C . SER A 1 129 ? 37.340 47.778 28.299 1.00 26.29 116 SER A C 1
ATOM 704 O O . SER A 1 129 ? 38.459 47.928 27.816 1.00 26.07 116 SER A O 1
ATOM 707 N N . ILE A 1 130 ? 37.080 48.016 29.584 1.00 25.71 117 ILE A N 1
ATOM 708 C CA . ILE A 1 130 ? 38.137 48.483 30.479 1.00 26.20 117 ILE A CA 1
ATOM 709 C C . ILE A 1 130 ? 39.276 47.455 30.474 1.00 27.91 117 ILE A C 1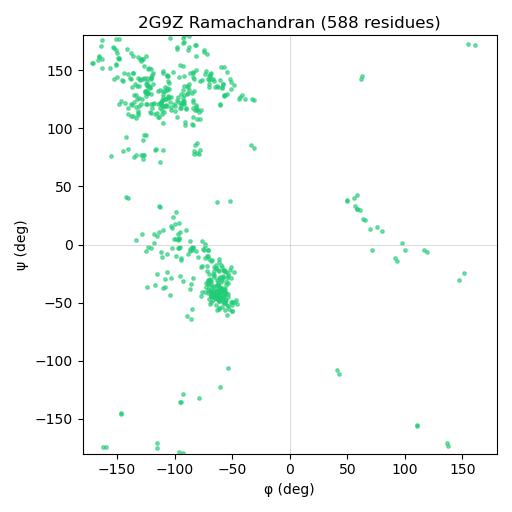
ATOM 710 O O . ILE A 1 130 ? 39.031 46.252 30.490 1.00 28.47 117 ILE A O 1
ATOM 715 N N . SER A 1 131 ? 40.517 47.924 30.433 1.00 30.85 118 SER A N 1
ATOM 716 C CA . SER A 1 131 ? 41.654 47.013 30.416 1.00 34.79 118 SER A CA 1
ATOM 717 C C . SER A 1 131 ? 42.011 46.566 31.829 1.00 36.15 118 SER A C 1
ATOM 718 O O . SER A 1 131 ? 41.934 47.349 32.775 1.00 35.35 118 SER A O 1
ATOM 721 N N . PRO A 1 132 ? 42.408 45.291 31.986 1.00 37.83 119 PRO A N 1
ATOM 722 C CA . PRO A 1 132 ? 42.779 44.734 33.292 1.00 37.62 119 PRO A CA 1
ATOM 723 C C . PRO A 1 132 ? 43.717 45.667 34.049 1.00 37.01 119 PRO A C 1
ATOM 724 O O . PRO A 1 132 ? 43.508 45.955 35.227 1.00 37.27 119 PRO A O 1
ATOM 728 N N . ASP A 1 133 ? 44.749 46.133 33.352 1.00 36.36 120 ASP A N 1
ATOM 729 C CA . ASP A 1 133 ? 45.737 47.040 33.922 1.00 37.41 120 ASP A CA 1
ATOM 730 C C . ASP A 1 133 ? 45.124 48.322 34.469 1.00 35.01 120 ASP A C 1
ATOM 731 O O . ASP A 1 133 ? 45.405 48.724 35.599 1.00 34.59 120 ASP A O 1
ATOM 736 N N . VAL A 1 134 ? 44.299 48.975 33.658 1.00 32.53 121 VAL A N 1
ATOM 737 C CA . VAL A 1 134 ? 43.655 50.211 34.080 1.00 29.81 121 VAL A CA 1
ATOM 738 C C . VAL A 1 134 ? 42.755 49.900 35.264 1.00 28.97 121 VAL A C 1
ATOM 739 O O . VAL A 1 134 ? 42.778 50.595 36.277 1.00 28.70 121 VAL A O 1
ATOM 743 N N . LYS A 1 135 ? 41.974 48.836 35.123 1.00 28.97 122 LYS A N 1
ATOM 744 C CA . LYS A 1 135 ? 41.054 48.408 36.161 1.00 31.37 122 LYS A CA 1
ATOM 745 C C . LYS A 1 135 ? 41.796 48.251 37.485 1.00 31.57 122 LYS A C 1
ATOM 746 O O . LYS A 1 135 ? 41.433 48.862 38.488 1.00 30.78 122 LYS A O 1
ATOM 752 N N . THR A 1 136 ? 42.849 47.443 37.481 1.00 31.74 123 THR A N 1
ATOM 753 C CA . THR A 1 136 ? 43.625 47.229 38.692 1.00 32.01 123 THR A CA 1
ATOM 754 C C . THR A 1 136 ? 44.232 48.541 39.188 1.00 31.63 123 THR A C 1
ATOM 755 O O . THR A 1 136 ? 44.265 48.797 40.390 1.00 33.24 123 THR A O 1
ATOM 759 N N . TYR A 1 137 ? 44.688 49.382 38.265 1.00 31.13 124 TYR A N 1
ATOM 760 C CA . TYR A 1 137 ? 45.281 50.659 38.645 1.00 29.49 124 TYR A CA 1
ATOM 761 C C . TYR A 1 137 ? 44.338 51.503 39.495 1.00 29.46 124 TYR A C 1
ATOM 762 O O . TYR A 1 137 ? 44.686 51.904 40.606 1.00 30.98 124 TYR A O 1
ATOM 771 N N . TYR A 1 138 ? 43.147 51.783 38.972 1.00 28.58 125 TYR A N 1
ATOM 772 C CA . TYR A 1 138 ? 42.183 52.592 39.708 1.00 26.92 125 TYR A CA 1
ATOM 773 C C . TYR A 1 138 ? 41.596 51.866 40.911 1.00 25.71 125 TYR A C 1
ATOM 774 O O . TYR A 1 138 ? 41.249 52.501 41.904 1.00 23.24 125 TYR A O 1
ATOM 783 N N . GLU A 1 139 ? 41.481 50.544 40.828 1.00 25.85 126 GLU A N 1
ATOM 784 C CA . GLU A 1 139 ? 40.973 49.781 41.963 1.00 29.28 126 GLU A CA 1
ATOM 785 C C . GLU A 1 139 ? 41.972 49.993 43.108 1.00 28.50 126 GLU A C 1
ATOM 786 O O . GLU A 1 139 ? 41.586 50.167 44.257 1.00 27.27 126 GLU A O 1
ATOM 792 N N . SER A 1 140 ? 43.260 50.002 42.776 1.00 30.08 127 SER A N 1
ATOM 793 C CA . SER A 1 140 ? 44.296 50.183 43.790 1.00 30.81 127 SER A CA 1
ATOM 794 C C . SER A 1 140 ? 44.400 51.627 44.271 1.00 31.69 127 SER A C 1
ATOM 795 O O . SER A 1 140 ? 45.185 51.931 45.173 1.00 32.81 127 SER A O 1
ATOM 798 N N . HIS A 1 141 ? 43.613 52.519 43.675 1.00 29.68 128 HIS A N 1
ATOM 799 C CA . HIS A 1 141 ? 43.641 53.914 44.089 1.00 26.84 128 HIS A CA 1
ATOM 800 C C . HIS A 1 141 ? 42.357 54.405 44.736 1.00 25.89 128 HIS A C 1
ATOM 801 O O . HIS A 1 141 ? 42.184 55.604 44.955 1.00 27.30 128 HIS A O 1
ATOM 808 N N . GLY A 1 142 ? 41.452 53.482 45.045 1.00 27.37 129 GLY A N 1
ATOM 809 C CA . GLY A 1 142 ? 40.226 53.870 45.721 1.00 26.03 129 GLY A CA 1
ATOM 810 C C . GLY A 1 142 ? 38.954 54.033 44.914 1.00 26.33 129 GLY A C 1
ATOM 811 O O . GLY A 1 142 ? 37.897 54.286 45.492 1.00 25.59 129 GLY A O 1
ATOM 812 N N . SER A 1 143 ? 39.036 53.905 43.593 1.00 25.82 130 SER A N 1
ATOM 813 C CA . SER A 1 143 ? 37.845 54.038 42.762 1.00 25.11 130 SER A CA 1
ATOM 814 C C . SER A 1 143 ? 36.819 52.994 43.185 1.00 24.52 130 SER A C 1
ATOM 815 O O . SER A 1 143 ? 37.167 51.836 43.400 1.00 24.96 130 SER A O 1
ATOM 818 N N . LYS A 1 144 ? 35.562 53.408 43.315 1.00 24.21 131 LYS A N 1
ATOM 819 C CA . LYS A 1 144 ? 34.491 52.493 43.688 1.00 23.53 131 LYS A CA 1
ATOM 820 C C . LYS A 1 144 ? 34.062 51.740 42.437 1.00 23.40 131 LYS A C 1
ATOM 821 O O . LYS A 1 144 ? 33.546 52.339 41.488 1.00 21.99 131 LYS A O 1
ATOM 827 N N . ILE A 1 145 ? 34.272 50.428 42.447 1.00 20.95 132 ILE A N 1
ATOM 828 C CA . ILE A 1 145 ? 33.940 49.573 41.318 1.00 22.62 132 ILE A CA 1
ATOM 829 C C . ILE A 1 145 ? 32.541 48.978 41.384 1.00 23.52 132 ILE A C 1
ATOM 830 O O . ILE A 1 145 ? 32.189 48.299 42.347 1.00 22.29 132 ILE A O 1
ATOM 835 N N . ILE A 1 146 ? 31.747 49.218 40.347 1.00 21.60 133 ILE A N 1
ATOM 836 C CA . ILE A 1 146 ? 30.400 48.673 40.300 1.00 22.23 133 ILE A CA 1
ATOM 837 C C . ILE A 1 146 ? 30.203 47.905 39.002 1.00 23.25 133 ILE A C 1
ATOM 838 O O . ILE A 1 146 ? 29.864 48.486 37.974 1.00 23.54 133 ILE A O 1
ATOM 843 N N . ARG A 1 147 ? 30.429 46.597 39.049 1.00 24.02 134 ARG A N 1
ATOM 844 C CA . ARG A 1 147 ? 30.261 45.761 37.871 1.00 23.86 134 ARG A CA 1
ATOM 845 C C . ARG A 1 147 ? 28.801 45.365 37.694 1.00 23.58 134 ARG A C 1
ATOM 846 O O . ARG A 1 147 ? 28.138 44.941 38.642 1.00 23.16 134 ARG A O 1
ATOM 854 N N . GLN A 1 148 ? 28.299 45.521 36.475 1.00 21.59 135 GLN A N 1
ATOM 855 C CA . GLN A 1 148 ? 26.917 45.178 36.157 1.00 21.56 135 GLN A CA 1
ATOM 856 C C . GLN A 1 148 ? 26.914 44.432 34.831 1.00 21.83 135 GLN A C 1
ATOM 857 O O . GLN A 1 148 ? 27.181 45.018 33.780 1.00 21.76 135 GLN A O 1
ATOM 863 N N . SER A 1 149 ? 26.610 43.140 34.882 1.00 21.00 136 SER A N 1
ATOM 864 C CA . SER A 1 149 ? 26.612 42.311 33.687 1.00 21.28 136 SER A CA 1
ATOM 865 C C . SER A 1 149 ? 25.323 42.329 32.870 1.00 21.31 136 SER A C 1
ATOM 866 O O . SER A 1 149 ? 25.256 41.689 31.826 1.00 22.55 136 SER A O 1
ATOM 869 N N . SER A 1 150 ? 24.304 43.051 33.324 1.00 21.02 137 SER A N 1
ATOM 870 C CA . SER A 1 150 ? 23.044 43.087 32.580 1.00 20.68 137 SER A CA 1
ATOM 871 C C . SER A 1 150 ? 23.232 43.363 31.095 1.00 20.99 137 SER A C 1
ATOM 872 O O . SER A 1 150 ? 24.003 44.241 30.710 1.00 20.21 137 SER A O 1
ATOM 875 N N . GLN A 1 151 ? 22.488 42.623 30.279 1.00 22.64 138 GLN A N 1
ATOM 876 C CA . GLN A 1 151 ? 22.535 42.735 28.825 0.50 22.12 138 GLN A CA 1
ATOM 877 C C . GLN A 1 151 ? 21.450 43.636 28.272 1.00 22.52 138 GLN A C 1
ATOM 878 O O . GLN A 1 151 ? 21.292 43.753 27.057 1.00 22.88 138 GLN A O 1
ATOM 884 N N . TYR A 1 152 ? 20.705 44.275 29.161 1.00 22.52 139 TYR A N 1
ATOM 885 C CA . TYR A 1 152 ? 19.611 45.124 28.736 1.00 23.14 139 TYR A CA 1
ATOM 886 C C . TYR A 1 152 ? 19.800 46.614 28.985 1.00 23.41 139 TYR A C 1
ATOM 887 O O . TYR A 1 152 ? 18.994 47.426 28.537 1.00 25.50 139 TYR A O 1
ATOM 896 N N . TYR A 1 153 ? 20.881 46.968 29.673 1.00 23.15 140 TYR A N 1
ATOM 897 C CA . TYR A 1 153 ? 21.218 48.367 29.947 1.00 22.89 140 TYR A CA 1
ATOM 898 C C . TYR A 1 153 ? 22.682 48.550 29.535 1.00 21.70 140 TYR A C 1
ATOM 899 O O . TYR A 1 153 ? 23.490 47.647 29.744 1.00 21.01 140 TYR A O 1
ATOM 908 N N . ASN A 1 154 ? 23.036 49.695 28.956 1.00 20.67 141 ASN A N 1
ATOM 909 C CA . ASN A 1 154 ? 24.431 49.915 28.572 1.00 19.29 141 ASN A CA 1
ATOM 910 C C . ASN A 1 154 ? 25.209 50.612 29.691 1.00 19.05 141 ASN A C 1
ATOM 911 O O . ASN A 1 154 ? 24.633 51.025 30.700 1.00 19.40 141 ASN A O 1
ATOM 916 N N . ASP A 1 155 ? 26.516 50.753 29.508 1.00 17.52 142 ASP A N 1
ATOM 917 C CA . ASP A 1 155 ? 27.347 51.381 30.520 1.00 16.70 142 ASP A CA 1
ATOM 918 C C . ASP A 1 155 ? 26.938 52.804 30.836 1.00 15.99 142 ASP A C 1
ATOM 919 O O . ASP A 1 155 ? 27.100 53.266 31.964 1.00 16.16 142 ASP A O 1
ATOM 924 N N . PHE A 1 156 ? 26.423 53.504 29.832 1.00 15.74 143 PHE A N 1
ATOM 925 C CA . PHE A 1 156 ? 25.986 54.877 30.024 1.00 17.44 143 PHE A CA 1
ATOM 926 C C . PHE A 1 156 ? 24.873 54.932 31.059 1.00 16.95 143 PHE A C 1
ATOM 927 O O . PHE A 1 156 ? 24.954 55.672 32.042 1.00 17.52 143 PHE A O 1
ATOM 935 N N . THR A 1 157 ? 23.824 54.156 30.816 1.00 18.03 144 THR A N 1
ATOM 936 C CA . THR A 1 157 ? 22.674 54.113 31.708 1.00 20.08 144 THR A CA 1
ATOM 937 C C . THR A 1 157 ? 23.050 53.624 33.102 1.00 18.88 144 THR A C 1
ATOM 938 O O . THR A 1 157 ? 22.615 54.193 34.103 1.00 20.82 144 THR A O 1
ATOM 942 N N . LYS A 1 158 ? 23.858 52.571 33.171 1.00 18.16 145 LYS A N 1
ATOM 943 C CA . LYS A 1 158 ? 24.288 52.050 34.464 1.00 18.23 145 LYS A CA 1
ATOM 944 C C . LYS A 1 158 ? 25.026 53.135 35.235 1.00 18.57 145 LYS A C 1
ATOM 945 O O . LYS A 1 158 ? 24.881 53.242 36.453 1.00 19.97 145 LYS A O 1
ATOM 951 N N . SER A 1 159 ? 25.807 53.949 34.525 1.00 17.31 146 SER A N 1
ATOM 952 C CA . SER A 1 159 ? 26.551 55.035 35.162 1.00 16.54 146 SER A CA 1
ATOM 953 C C . SER A 1 159 ? 25.618 56.129 35.673 1.00 16.83 146 SER A C 1
ATOM 954 O O . SER A 1 159 ? 25.818 56.666 36.767 1.00 16.28 146 SER A O 1
ATOM 957 N N . ILE A 1 160 ? 24.614 56.477 34.871 1.00 15.83 147 ILE A N 1
ATOM 958 C CA . ILE A 1 160 ? 23.655 57.499 35.271 1.00 16.59 147 ILE A CA 1
ATOM 959 C C . ILE A 1 160 ? 22.947 57.043 36.547 1.00 18.20 147 ILE A C 1
ATOM 960 O O . ILE A 1 160 ? 22.774 57.817 37.487 1.00 19.85 147 ILE A O 1
ATOM 965 N N . HIS A 1 161 ? 22.537 55.782 36.573 1.00 19.93 148 HIS A N 1
ATOM 966 C CA . HIS A 1 161 ? 21.865 55.226 37.743 1.00 22.12 148 HIS A CA 1
ATOM 967 C C . HIS A 1 161 ? 22.777 55.319 38.958 1.00 22.38 148 HIS A C 1
ATOM 968 O O . HIS A 1 161 ? 22.330 55.631 40.064 1.00 23.40 148 HIS A O 1
ATOM 975 N N . CYS A 1 162 ? 24.058 55.039 38.749 1.00 20.67 149 CYS A N 1
ATOM 976 C CA . CYS A 1 162 ? 25.030 55.118 39.827 1.00 21.67 149 CYS A CA 1
ATOM 977 C C . CYS A 1 162 ? 25.100 56.559 40.332 1.00 21.21 149 CYS A C 1
ATOM 978 O O . CYS A 1 162 ? 25.186 56.802 41.536 1.00 22.30 149 CYS A O 1
ATOM 981 N N . ILE A 1 163 ? 25.064 57.509 39.403 1.00 19.59 150 ILE A N 1
ATOM 982 C CA . ILE A 1 163 ? 25.122 58.926 39.752 1.00 18.31 150 ILE A CA 1
ATOM 983 C C . ILE A 1 163 ? 23.887 59.335 40.548 1.00 20.43 150 ILE A C 1
ATOM 984 O O . ILE A 1 163 ? 23.986 60.028 41.564 1.00 20.23 150 ILE A O 1
ATOM 989 N N . GLN A 1 164 ? 22.722 58.909 40.076 1.00 20.61 151 GLN A N 1
ATOM 990 C CA . GLN A 1 164 ? 21.475 59.230 40.750 1.00 22.13 151 GLN A CA 1
ATOM 991 C C . GLN A 1 164 ? 21.433 58.589 42.130 1.00 23.20 151 GLN A C 1
ATOM 992 O O . GLN A 1 164 ? 21.021 59.222 43.106 1.00 21.71 151 GLN A O 1
ATOM 998 N N . LEU A 1 165 ? 21.871 57.336 42.208 1.00 22.20 152 LEU A N 1
ATOM 999 C CA . LEU A 1 165 ? 21.889 56.620 43.475 1.00 23.41 152 LEU A CA 1
ATOM 1000 C C . LEU A 1 165 ? 22.897 57.230 44.442 1.00 24.38 152 LEU A C 1
ATOM 1001 O O . LEU A 1 165 ? 22.653 57.280 45.647 1.00 25.48 152 LEU A O 1
ATOM 1006 N N . HIS A 1 166 ? 24.026 57.698 43.919 1.00 24.08 153 HIS A N 1
ATOM 1007 C CA . HIS A 1 166 ? 25.049 58.314 44.760 1.00 24.77 153 HIS A CA 1
ATOM 1008 C C . HIS A 1 166 ? 24.494 59.488 45.563 1.00 25.72 153 HIS A C 1
ATOM 1009 O O . HIS A 1 166 ? 24.717 59.583 46.764 1.00 25.60 153 HIS A O 1
ATOM 1016 N N . TYR A 1 167 ? 23.784 60.386 44.888 1.00 28.15 154 TYR A N 1
ATOM 1017 C CA . TYR A 1 167 ? 23.219 61.561 45.545 1.00 29.07 154 TYR A CA 1
ATOM 1018 C C . TYR A 1 167 ? 22.055 61.232 46.466 1.00 31.09 154 TYR A C 1
ATOM 1019 O O . TYR A 1 167 ? 21.537 62.102 47.167 1.00 31.83 154 TYR A O 1
ATOM 1028 N N . GLN A 1 168 ? 21.652 59.970 46.474 1.00 33.17 155 GLN A N 1
ATOM 1029 C CA . GLN A 1 168 ? 20.562 59.550 47.338 1.00 35.82 155 GLN A CA 1
ATOM 1030 C C . GLN A 1 168 ? 21.084 58.787 48.548 1.00 36.61 155 GLN A C 1
ATOM 1031 O O . GLN A 1 168 ? 20.656 59.026 49.678 1.00 37.19 155 GLN A O 1
ATOM 1037 N N . LEU A 1 169 ? 22.032 57.888 48.302 1.00 37.22 156 LEU A N 1
ATOM 1038 C CA . LEU A 1 169 ? 22.573 57.032 49.352 1.00 39.10 156 LEU A CA 1
ATOM 1039 C C . LEU A 1 169 ? 23.994 57.269 49.861 1.00 40.29 156 LEU A C 1
ATOM 1040 O O . LEU A 1 169 ? 24.284 56.990 51.024 1.00 40.78 156 LEU A O 1
ATOM 1045 N N . ASN A 1 170 ? 24.883 57.778 49.018 1.00 40.98 157 ASN A N 1
ATOM 1046 C CA . ASN A 1 170 ? 26.262 57.954 49.455 1.00 42.73 157 ASN A CA 1
ATOM 1047 C C . ASN A 1 170 ? 26.496 58.737 50.743 1.00 44.01 157 ASN A C 1
ATOM 1048 O O . ASN A 1 170 ? 27.285 58.309 51.584 1.00 43.32 157 ASN A O 1
ATOM 1053 N N . HIS A 1 171 ? 25.829 59.874 50.907 1.00 45.96 158 HIS A N 1
ATOM 1054 C CA . HIS A 1 171 ? 26.025 60.668 52.115 1.00 48.62 158 HIS A CA 1
ATOM 1055 C C . HIS A 1 171 ? 25.684 59.842 53.353 1.00 50.28 158 HIS A C 1
ATOM 1056 O O . HIS A 1 171 ? 26.104 60.166 54.463 1.00 50.40 158 HIS A O 1
ATOM 1063 N N . THR A 1 172 ? 24.929 58.767 53.150 1.00 51.60 159 THR A N 1
ATOM 1064 C CA . THR A 1 172 ? 24.544 57.881 54.241 1.00 52.40 159 THR A CA 1
ATOM 1065 C C . THR A 1 172 ? 25.656 56.858 54.480 1.00 53.07 159 THR A C 1
ATOM 1066 O O . THR A 1 172 ? 26.158 56.728 55.595 1.00 53.56 159 THR A O 1
ATOM 1070 N N . LYS A 1 173 ? 26.035 56.132 53.430 1.00 53.29 160 LYS A N 1
ATOM 1071 C CA . LYS A 1 173 ? 27.103 55.139 53.534 1.00 52.82 160 LYS A CA 1
ATOM 1072 C C . LYS A 1 173 ? 27.965 55.103 52.273 1.00 52.14 160 LYS A C 1
ATOM 1073 O O . LYS A 1 173 ? 27.472 54.857 51.172 1.00 51.86 160 LYS A O 1
ATOM 1079 N N . GLU A 1 174 ? 29.259 55.347 52.456 1.00 50.57 161 GLU A N 1
ATOM 1080 C CA . GLU A 1 174 ? 30.227 55.381 51.365 1.00 49.63 161 GLU A CA 1
ATOM 1081 C C . GLU A 1 174 ? 30.293 54.096 50.533 1.00 48.00 161 GLU A C 1
ATOM 1082 O O . GLU A 1 174 ? 30.742 54.121 49.386 1.00 47.27 161 GLU A O 1
ATOM 1088 N N . ASN A 1 175 ? 29.849 52.977 51.100 1.00 45.95 162 ASN A N 1
ATOM 1089 C CA . ASN A 1 175 ? 29.889 51.705 50.378 1.00 44.01 162 ASN A CA 1
ATOM 1090 C C . ASN A 1 175 ? 28.494 51.179 50.044 1.00 41.66 162 ASN A C 1
ATOM 1091 O O . ASN A 1 175 ? 28.267 49.971 49.993 1.00 40.98 162 ASN A O 1
ATOM 1096 N N . TRP A 1 176 ? 27.567 52.098 49.812 1.00 38.75 163 TRP A N 1
ATOM 1097 C CA . TRP A 1 176 ? 26.192 51.750 49.480 1.00 35.78 163 TRP A CA 1
ATOM 1098 C C . TRP A 1 176 ? 26.095 50.809 48.280 1.00 34.91 163 TRP A C 1
ATOM 1099 O O . TRP A 1 176 ? 25.151 50.025 48.170 1.00 33.11 163 TRP A O 1
ATOM 1110 N N . PHE A 1 177 ? 27.075 50.902 47.384 1.00 33.75 164 PHE A N 1
ATOM 1111 C CA . PHE A 1 177 ? 27.111 50.111 46.154 1.00 32.31 164 PHE A CA 1
ATOM 1112 C C . PHE A 1 177 ? 27.545 48.664 46.306 1.00 34.54 164 PHE A C 1
ATOM 1113 O O . PHE A 1 177 ? 27.296 47.843 45.421 1.00 32.42 164 PHE A O 1
ATOM 1121 N N . GLU A 1 178 ? 28.218 48.349 47.404 1.00 36.25 165 GLU A N 1
ATOM 1122 C CA . GLU A 1 178 ? 28.686 46.987 47.599 1.00 39.18 165 GLU A CA 1
ATOM 1123 C C . GLU A 1 178 ? 27.529 46.053 47.922 1.00 38.26 165 GLU A C 1
ATOM 1124 O O . GLU A 1 178 ? 26.526 46.461 48.505 1.00 39.60 165 GLU A O 1
ATOM 1130 N N . SER A 1 179 ? 27.669 44.801 47.507 1.00 37.35 166 SER A N 1
ATOM 1131 C CA . SER A 1 179 ? 26.651 43.789 47.747 1.00 36.94 166 SER A CA 1
ATOM 1132 C C . SER A 1 179 ? 25.352 43.970 46.967 1.00 35.05 166 SER A C 1
ATOM 1133 O O . SER A 1 179 ? 24.353 43.325 47.280 1.00 33.97 166 SER A O 1
ATOM 1136 N N . ILE A 1 180 ? 25.354 44.844 45.962 1.00 32.62 167 ILE A N 1
ATOM 1137 C CA . ILE A 1 180 ? 24.153 45.028 45.152 1.00 30.69 167 ILE A CA 1
ATOM 1138 C C . ILE A 1 180 ? 24.165 43.894 44.141 1.00 28.83 167 ILE A C 1
ATOM 1139 O O . ILE A 1 180 ? 25.202 43.268 43.926 1.00 28.29 167 ILE A O 1
ATOM 1144 N N . ASP A 1 181 ? 23.023 43.616 43.526 1.00 27.66 168 ASP A N 1
ATOM 1145 C CA . ASP A 1 181 ? 22.964 42.539 42.551 1.00 26.59 168 ASP A CA 1
ATOM 1146 C C . ASP A 1 181 ? 23.957 42.818 41.421 1.00 26.45 168 ASP A C 1
ATOM 1147 O O . ASP A 1 181 ? 24.049 43.943 40.927 1.00 24.62 168 ASP A O 1
ATOM 1152 N N . GLU A 1 182 ? 24.691 41.778 41.029 1.00 27.28 169 GLU A N 1
ATOM 1153 C CA . GLU A 1 182 ? 25.720 41.851 39.991 1.00 29.00 169 GLU A CA 1
ATOM 1154 C C . GLU A 1 182 ? 25.238 42.014 38.553 1.00 27.69 169 GLU A C 1
ATOM 1155 O O . GLU A 1 182 ? 26.018 42.391 37.678 1.00 26.15 169 GLU A O 1
ATOM 1161 N N . VAL A 1 183 ? 23.972 41.711 38.300 1.00 26.11 170 VAL A N 1
ATOM 1162 C CA . VAL A 1 183 ? 23.434 41.831 36.955 1.00 25.41 170 VAL A CA 1
ATOM 1163 C C . VAL A 1 183 ? 22.865 43.225 36.725 1.00 26.30 170 VAL A C 1
ATOM 1164 O O . VAL A 1 183 ? 23.342 43.970 35.867 1.00 25.36 170 VAL A O 1
ATOM 1168 N N . ASP A 1 184 ? 21.853 43.587 37.500 1.00 25.31 171 ASP A N 1
ATOM 1169 C CA . ASP A 1 184 ? 21.234 44.896 37.343 1.00 26.60 171 ASP A CA 1
ATOM 1170 C C . ASP A 1 184 ? 20.837 45.507 38.682 1.00 25.12 171 ASP A C 1
ATOM 1171 O O . ASP A 1 184 ? 19.773 46.112 38.808 1.00 23.93 171 ASP A O 1
ATOM 1176 N N . GLY A 1 185 ? 21.708 45.348 39.674 1.00 25.73 172 GLY A N 1
ATOM 1177 C CA . GLY A 1 185 ? 21.440 45.885 40.997 1.00 25.29 172 GLY A CA 1
ATOM 1178 C C . GLY A 1 185 ? 21.173 47.379 40.994 1.00 25.79 172 GLY A C 1
ATOM 1179 O O . GLY A 1 185 ? 20.282 47.855 41.699 1.00 25.67 172 GLY A O 1
ATOM 1180 N N . LEU A 1 186 ? 21.940 48.128 40.207 1.00 24.86 173 LEU A N 1
ATOM 1181 C CA . LEU A 1 186 ? 21.747 49.574 40.133 1.00 25.83 173 LEU A CA 1
ATOM 1182 C C . LEU A 1 186 ? 20.345 49.899 39.633 1.00 25.23 173 LEU A C 1
ATOM 1183 O O . LEU A 1 186 ? 19.651 50.750 40.200 1.00 23.76 173 LEU A O 1
ATOM 1188 N N . ALA A 1 187 ? 19.936 49.218 38.567 1.00 25.20 174 ALA A N 1
ATOM 1189 C CA . ALA A 1 187 ? 18.619 49.429 37.977 1.00 27.05 174 ALA A CA 1
ATOM 1190 C C . ALA A 1 187 ? 17.536 49.057 38.981 1.00 28.41 174 ALA A C 1
ATOM 1191 O O . ALA A 1 187 ? 16.569 49.797 39.167 1.00 29.31 174 ALA A O 1
ATOM 1193 N N . LYS A 1 188 ? 17.703 47.907 39.624 1.00 28.97 175 LYS A N 1
ATOM 1194 C CA . LYS A 1 188 ? 16.738 47.453 40.616 1.00 31.77 175 LYS A CA 1
ATOM 1195 C C . LYS A 1 188 ? 16.673 48.456 41.757 1.00 32.48 175 LYS A C 1
ATOM 1196 O O . LYS A 1 188 ? 15.607 48.973 42.072 1.00 33.82 175 LYS A O 1
ATOM 1202 N N . LEU A 1 189 ? 17.825 48.740 42.357 1.00 34.08 176 LEU A N 1
ATOM 1203 C CA . LEU A 1 189 ? 17.903 49.673 43.475 1.00 35.10 176 LEU A CA 1
ATOM 1204 C C . LEU A 1 189 ? 17.210 50.999 43.173 1.00 35.57 176 LEU A C 1
ATOM 1205 O O . LEU A 1 189 ? 16.411 51.477 43.978 1.00 37.99 176 LEU A O 1
ATOM 1210 N N . TRP A 1 190 ? 17.511 51.599 42.026 1.00 35.94 177 TRP A N 1
ATOM 1211 C CA . TRP A 1 190 ? 16.894 52.873 41.676 1.00 35.77 177 TRP A CA 1
ATOM 1212 C C . TRP A 1 190 ? 15.381 52.709 41.634 1.00 37.42 177 TRP A C 1
ATOM 1213 O O . TRP A 1 190 ? 14.641 53.585 42.078 0.87 38.09 177 TRP A O 1
ATOM 1224 N N . ASN A 1 191 ? 14.928 51.575 41.108 0.82 38.78 178 ASN A N 1
ATOM 1225 C CA . ASN A 1 191 ? 13.500 51.288 41.013 1.00 39.39 178 ASN A CA 1
ATOM 1226 C C . ASN A 1 191 ? 12.891 51.046 42.394 1.00 40.34 178 ASN A C 1
ATOM 1227 O O . ASN A 1 191 ? 11.884 51.656 42.755 1.00 39.93 178 ASN A O 1
ATOM 1232 N N . GLY A 1 192 ? 13.509 50.156 43.164 0.39 40.85 179 GLY A N 1
ATOM 1233 C CA . GLY A 1 192 ? 13.005 49.854 44.491 1.00 42.24 179 GLY A CA 1
ATOM 1234 C C . GLY A 1 192 ? 12.996 51.067 45.400 0.61 43.14 179 GLY A C 1
ATOM 1235 O O . GLY A 1 192 ? 12.080 51.246 46.205 1.00 42.24 179 GLY A O 1
ATOM 1236 N N . LEU A 1 193 ? 14.019 51.905 45.268 0.79 44.31 180 LEU A N 1
ATOM 1237 C CA . LEU A 1 193 ? 14.139 53.106 46.086 0.80 45.85 180 LEU A CA 1
ATOM 1238 C C . LEU A 1 193 ? 12.949 54.033 45.857 0.62 46.58 180 LEU A C 1
ATOM 1239 O O . LEU A 1 193 ? 12.470 54.687 46.786 1.00 46.18 180 LEU A O 1
ATOM 1244 N N . ASN A 1 194 ? 12.473 54.087 44.616 1.00 47.28 181 ASN A N 1
ATOM 1245 C CA . ASN A 1 194 ? 11.333 54.932 44.282 1.00 48.48 181 ASN A CA 1
ATOM 1246 C C . ASN A 1 194 ? 10.029 54.349 44.813 1.00 49.11 181 ASN A C 1
ATOM 1247 O O . ASN A 1 194 ? 9.179 55.082 45.320 1.00 49.05 181 ASN A O 1
ATOM 1252 N N . ASN A 1 195 ? 9.873 53.032 44.702 0.70 49.37 182 ASN A N 1
ATOM 1253 C CA . ASN A 1 195 ? 8.669 52.372 45.195 0.69 49.94 182 ASN A CA 1
ATOM 1254 C C . ASN A 1 195 ? 8.598 52.501 46.714 0.85 50.21 182 ASN A C 1
ATOM 1255 O O . ASN A 1 195 ? 7.535 52.339 47.315 0.96 50.02 182 ASN A O 1
ATOM 1260 N N . SER A 1 196 ? 9.744 52.793 47.323 1.00 50.74 183 SER A N 1
ATOM 1261 C CA . SER A 1 196 ? 9.844 52.952 48.770 1.00 51.44 183 SER A CA 1
ATOM 1262 C C . SER A 1 196 ? 9.731 54.430 49.157 1.00 51.12 183 SER A C 1
ATOM 1263 O O . SER A 1 196 ? 9.748 54.776 50.339 1.00 51.11 183 SER A O 1
ATOM 1266 N N . SER A 1 197 ? 9.614 55.292 48.149 1.00 50.76 184 SER A N 1
ATOM 1267 C CA . SER A 1 197 ? 9.498 56.736 48.356 0.80 50.37 184 SER A CA 1
ATOM 1268 C C . SER A 1 197 ? 10.659 57.321 49.161 0.76 49.46 184 SER A C 1
ATOM 1269 O O . SER A 1 197 ? 10.480 58.277 49.914 0.90 49.23 184 SER A O 1
ATOM 1272 N N . ASP A 1 198 ? 11.847 56.746 48.994 1.00 48.51 185 ASP A N 1
ATOM 1273 C CA . ASP A 1 198 ? 13.038 57.214 49.700 0.71 48.26 185 ASP A CA 1
ATOM 1274 C C . ASP A 1 198 ? 13.915 58.069 48.792 0.70 48.30 185 ASP A C 1
ATOM 1275 O O . ASP A 1 198 ? 15.119 58.194 49.020 0.76 48.43 185 ASP A O 1
ATOM 1280 N N . VAL A 1 199 ? 13.310 58.661 47.767 1.00 48.26 186 VAL A N 1
ATOM 1281 C CA . VAL A 1 199 ? 14.055 59.485 46.823 0.80 48.40 186 VAL A CA 1
ATOM 1282 C C . VAL A 1 199 ? 13.874 60.985 47.030 0.93 48.82 186 VAL A C 1
ATOM 1283 O O . VAL A 1 199 ? 12.752 61.486 47.080 1.00 49.28 186 VAL A O 1
ATOM 1287 N N . VAL A 1 200 ? 14.996 61.690 47.149 0.99 49.46 187 VAL A N 1
ATOM 1288 C CA . VAL A 1 200 ? 14.998 63.137 47.324 0.73 50.06 187 VAL A CA 1
ATOM 1289 C C . VAL A 1 200 ? 14.800 63.748 45.941 0.89 50.30 187 VAL A C 1
ATOM 1290 O O . VAL A 1 200 ? 15.764 64.057 45.241 1.00 50.35 187 VAL A O 1
ATOM 1294 N N . VAL A 1 201 ? 13.539 63.912 45.558 0.54 50.71 188 VAL A N 1
ATOM 1295 C CA . VAL A 1 201 ? 13.177 64.452 44.253 1.00 51.13 188 VAL A CA 1
ATOM 1296 C C . VAL A 1 201 ? 13.659 65.876 43.961 0.94 51.22 188 VAL A C 1
ATOM 1297 O O . VAL A 1 201 ? 13.654 66.304 42.805 0.95 51.54 188 VAL A O 1
ATOM 1301 N N . ASP A 1 202 ? 14.089 66.609 44.984 1.00 50.95 189 ASP A N 1
ATOM 1302 C CA . ASP A 1 202 ? 14.537 67.981 44.761 0.58 50.12 189 ASP A CA 1
ATOM 1303 C C . ASP A 1 202 ? 16.035 68.235 44.917 0.49 48.94 189 ASP A C 1
ATOM 1304 O O . ASP A 1 202 ? 16.495 68.708 45.957 0.81 49.19 189 ASP A O 1
ATOM 1309 N N . ILE A 1 203 ? 16.793 67.924 43.871 1.00 47.40 190 ILE A N 1
ATOM 1310 C CA . ILE A 1 203 ? 18.232 68.150 43.877 0.88 44.82 190 ILE A CA 1
ATOM 1311 C C . ILE A 1 203 ? 18.710 68.464 42.461 1.00 42.54 190 ILE A C 1
ATOM 1312 O O . ILE A 1 203 ? 18.529 67.670 41.538 0.90 42.74 190 ILE A O 1
ATOM 1317 N N . ASP A 1 204 ? 19.305 69.641 42.300 1.00 39.80 191 ASP A N 1
ATOM 1318 C CA . ASP A 1 204 ? 19.802 70.086 41.005 0.82 37.65 191 ASP A CA 1
ATOM 1319 C C . ASP A 1 204 ? 21.164 69.491 40.691 1.00 34.94 191 ASP A C 1
ATOM 1320 O O . ASP A 1 204 ? 22.140 69.734 41.398 0.93 34.91 191 ASP A O 1
ATOM 1325 N N . ILE A 1 205 ? 21.218 68.716 39.616 0.97 31.43 192 ILE A N 1
ATOM 1326 C CA . ILE A 1 205 ? 22.449 68.067 39.196 1.00 29.34 192 ILE A CA 1
ATOM 1327 C C . ILE A 1 205 ? 22.793 68.441 37.758 1.00 27.06 192 ILE A C 1
ATOM 1328 O O . ILE A 1 205 ? 21.920 68.497 36.894 1.00 25.78 192 ILE A O 1
ATOM 1333 N N . THR A 1 206 ? 24.070 68.705 37.519 1.00 24.38 193 THR A N 1
ATOM 1334 C CA . THR A 1 206 ? 24.560 69.026 36.187 1.00 23.41 193 THR A CA 1
ATOM 1335 C C . THR A 1 206 ? 25.583 67.947 35.855 1.00 21.90 193 THR A C 1
ATOM 1336 O O . THR A 1 206 ? 26.591 67.800 36.550 1.00 21.66 193 THR A O 1
ATOM 1340 N N . ILE A 1 207 ? 25.306 67.174 34.811 1.00 20.36 194 ILE A N 1
ATOM 1341 C CA . ILE A 1 207 ? 26.205 66.106 34.403 1.00 19.20 194 ILE A CA 1
ATOM 1342 C C . ILE A 1 207 ? 26.883 66.404 33.070 1.00 18.67 194 ILE A C 1
ATOM 1343 O O . ILE A 1 207 ? 26.226 66.500 32.034 1.00 18.63 194 ILE A O 1
ATOM 1348 N N . TYR A 1 208 ? 28.201 66.553 33.113 1.00 18.05 195 TYR A N 1
ATOM 1349 C CA . TYR A 1 208 ? 28.994 66.797 31.918 1.00 16.78 195 TYR A CA 1
ATOM 1350 C C . TYR A 1 208 ? 29.411 65.419 31.429 1.00 17.95 195 TYR A C 1
ATOM 1351 O O . TYR A 1 208 ? 30.049 64.662 32.164 1.00 17.80 195 TYR A O 1
ATOM 1360 N N . VAL A 1 209 ? 29.031 65.081 30.201 1.00 17.46 196 VAL A N 1
ATOM 1361 C CA . VAL A 1 209 ? 29.359 63.774 29.644 1.00 17.72 196 VAL A CA 1
ATOM 1362 C C . VAL A 1 209 ? 30.381 63.858 28.508 1.00 19.02 196 VAL A C 1
ATOM 1363 O O . VAL A 1 209 ? 30.171 64.576 27.527 1.00 19.11 196 VAL A O 1
ATOM 1367 N N . LEU A 1 210 ? 31.483 63.124 28.644 1.00 19.56 197 LEU A N 1
ATOM 1368 C CA . LEU A 1 210 ? 32.524 63.086 27.609 1.00 20.85 197 LEU A CA 1
ATOM 1369 C C . LEU A 1 210 ? 32.498 61.765 26.838 1.00 22.01 197 LEU A C 1
ATOM 1370 O O . LEU A 1 210 ? 32.204 60.714 27.410 1.00 21.50 197 LEU A O 1
ATOM 1375 N N . ASN A 1 211 ? 32.793 61.830 25.540 1.00 22.63 198 ASN A N 1
ATOM 1376 C CA . ASN A 1 211 ? 32.876 60.642 24.685 1.00 23.59 198 ASN A CA 1
ATOM 1377 C C . ASN A 1 211 ? 31.602 59.831 24.435 1.00 24.19 198 ASN A C 1
ATOM 1378 O O . ASN A 1 211 ? 31.679 58.657 24.056 1.00 25.30 198 ASN A O 1
ATOM 1383 N N . ALA A 1 212 ? 30.439 60.441 24.629 1.00 23.86 199 ALA A N 1
ATOM 1384 C CA . ALA A 1 212 ? 29.171 59.742 24.416 1.00 26.01 199 ALA A CA 1
ATOM 1385 C C . ALA A 1 212 ? 28.634 59.980 23.008 1.00 27.01 199 ALA A C 1
ATOM 1386 O O . ALA A 1 212 ? 27.712 59.297 22.555 1.00 26.53 199 ALA A O 1
ATOM 1388 N N . ILE A 1 213 ? 29.219 60.958 22.328 1.00 27.31 200 ILE A N 1
ATOM 1389 C CA . ILE A 1 213 ? 28.818 61.319 20.976 1.00 25.73 200 ILE A CA 1
ATOM 1390 C C . ILE A 1 213 ? 30.012 61.167 20.041 1.00 24.38 200 ILE A C 1
ATOM 1391 O O . ILE A 1 213 ? 31.158 61.299 20.468 1.00 25.07 200 ILE A O 1
ATOM 1396 N N . GLY A 1 214 ? 29.743 60.874 18.772 1.00 24.11 201 GLY A N 1
ATOM 1397 C CA . GLY A 1 214 ? 30.815 60.759 17.799 1.00 25.43 201 GLY A CA 1
ATOM 1398 C C . GLY A 1 214 ? 31.447 59.400 17.572 1.00 26.54 201 GLY A C 1
ATOM 1399 O O . GLY A 1 214 ? 32.214 59.233 16.624 1.00 28.78 201 GLY A O 1
ATOM 1400 N N . GLY A 1 215 ? 31.148 58.432 18.431 1.00 25.43 202 GLY A N 1
ATOM 1401 C CA . GLY A 1 215 ? 31.720 57.107 18.261 1.00 24.28 202 GLY A CA 1
ATOM 1402 C C . GLY A 1 215 ? 30.749 56.225 17.503 1.00 22.91 202 GLY A C 1
ATOM 1403 O O . GLY A 1 215 ? 30.166 56.652 16.507 1.00 23.24 202 GLY A O 1
ATOM 1404 N N . ARG A 1 216 ? 30.566 54.995 17.970 1.00 19.32 203 ARG A N 1
ATOM 1405 C CA . ARG A 1 216 ? 29.636 54.079 17.325 1.00 18.27 203 ARG A CA 1
ATOM 1406 C C . ARG A 1 216 ? 28.278 54.793 17.320 1.00 17.57 203 ARG A C 1
ATOM 1407 O O . ARG A 1 216 ? 27.813 55.280 18.354 1.00 18.29 203 ARG A O 1
ATOM 1415 N N . PHE A 1 217 ? 27.652 54.861 16.151 1.00 16.28 204 PHE A N 1
ATOM 1416 C CA . PHE A 1 217 ? 26.386 55.568 16.001 1.00 13.74 204 PHE A CA 1
ATOM 1417 C C . PHE A 1 217 ? 25.224 55.150 16.902 1.00 14.37 204 PHE A C 1
ATOM 1418 O O . PHE A 1 217 ? 24.465 56.008 17.363 1.00 14.43 204 PHE A O 1
ATOM 1426 N N . ASP A 1 218 ? 25.068 53.855 17.163 1.00 13.00 205 ASP A N 1
ATOM 1427 C CA . ASP A 1 218 ? 23.963 53.431 18.020 1.00 15.02 205 ASP A CA 1
ATOM 1428 C C . ASP A 1 218 ? 24.152 53.962 19.442 1.00 14.79 205 ASP A C 1
ATOM 1429 O O . ASP A 1 218 ? 23.177 54.191 20.160 1.00 15.21 205 ASP A O 1
ATOM 1434 N N . GLN A 1 219 ? 25.408 54.165 19.835 1.00 15.00 206 GLN A N 1
ATOM 1435 C CA . GLN A 1 219 ? 25.738 54.699 21.152 0.50 13.40 206 GLN A CA 1
ATOM 1436 C C . GLN A 1 219 ? 25.343 56.176 21.182 1.00 14.43 206 GLN A C 1
ATOM 1437 O O . GLN A 1 219 ? 24.814 56.676 22.169 1.00 13.52 206 GLN A O 1
ATOM 1443 N N . THR A 1 220 ? 25.623 56.870 20.086 1.00 13.94 207 THR A N 1
ATOM 1444 C CA . THR A 1 220 ? 25.285 58.276 19.974 1.00 14.66 207 THR A CA 1
ATOM 1445 C C . THR A 1 220 ? 23.776 58.433 20.092 1.00 14.14 207 THR A C 1
ATOM 1446 O O . THR A 1 220 ? 23.289 59.265 20.853 1.00 14.27 207 THR A O 1
ATOM 1450 N N . VAL A 1 221 ? 23.040 57.616 19.348 1.00 12.76 208 VAL A N 1
ATOM 1451 C CA . VAL A 1 221 ? 21.594 57.693 19.377 1.00 13.04 208 VAL A CA 1
ATOM 1452 C C . VAL A 1 221 ? 21.034 57.328 20.747 1.00 13.06 208 VAL A C 1
ATOM 1453 O O . VAL A 1 221 ? 20.131 58.001 21.248 1.00 11.17 208 VAL A O 1
ATOM 1457 N N . GLN A 1 222 ? 21.572 56.281 21.367 1.00 13.55 209 GLN A N 1
ATOM 1458 C CA . GLN A 1 222 ? 21.085 55.891 22.678 1.00 13.44 209 GLN A CA 1
ATOM 1459 C C . GLN A 1 222 ? 21.310 57.030 23.677 1.00 13.73 209 GLN A C 1
ATOM 1460 O O . GLN A 1 222 ? 20.465 57.294 24.524 1.00 15.43 209 GLN A O 1
ATOM 1466 N N . SER A 1 223 ? 22.448 57.708 23.574 1.00 13.47 210 SER A N 1
ATOM 1467 C CA . SER A 1 223 ? 22.744 58.815 24.485 1.00 15.31 210 SER A CA 1
ATOM 1468 C C . SER A 1 223 ? 21.704 59.919 24.341 1.00 13.85 210 SER A C 1
ATOM 1469 O O . SER A 1 223 ? 21.220 60.467 25.328 1.00 15.89 210 SER A O 1
ATOM 1472 N N . ILE A 1 224 ? 21.357 60.243 23.104 1.00 14.95 211 ILE A N 1
ATOM 1473 C CA . ILE A 1 224 ? 20.363 61.275 22.849 1.00 13.83 211 ILE A CA 1
ATOM 1474 C C . ILE A 1 224 ? 19.024 60.782 23.398 1.00 14.28 211 ILE A C 1
ATOM 1475 O O . ILE A 1 224 ? 18.296 61.531 24.043 1.00 13.69 211 ILE A O 1
ATOM 1480 N N . ASN A 1 225 ? 18.711 59.513 23.159 1.00 12.92 212 ASN A N 1
ATOM 1481 C CA . ASN A 1 225 ? 17.462 58.952 23.651 1.00 14.68 212 ASN A CA 1
ATOM 1482 C C . ASN A 1 225 ? 17.373 59.161 25.165 1.00 16.05 212 ASN A C 1
ATOM 1483 O O . ASN A 1 225 ? 16.356 59.624 25.679 1.00 15.89 212 ASN A O 1
ATOM 1488 N N . GLN A 1 226 ? 18.452 58.830 25.870 1.00 15.59 213 GLN A N 1
ATOM 1489 C CA . GLN A 1 226 ? 18.499 58.991 27.315 1.00 16.94 213 GLN A CA 1
ATOM 1490 C C . GLN A 1 226 ? 18.385 60.460 27.731 1.00 16.73 213 GLN A C 1
ATOM 1491 O O . GLN A 1 226 ? 17.796 60.773 28.764 1.00 14.95 213 GLN A O 1
ATOM 1497 N N . LEU A 1 227 ? 18.957 61.354 26.930 1.00 15.88 214 LEU A N 1
ATOM 1498 C CA . LEU A 1 227 ? 18.888 62.784 27.216 1.00 16.27 214 LEU A CA 1
ATOM 1499 C C . LEU A 1 227 ? 17.421 63.201 27.327 1.00 16.91 214 LEU A C 1
ATOM 1500 O O . LEU A 1 227 ? 17.024 63.858 28.294 1.00 18.35 214 LEU A O 1
ATOM 1505 N N . TYR A 1 228 ? 16.623 62.804 26.337 1.00 14.61 215 TYR A N 1
ATOM 1506 C CA . TYR A 1 228 ? 15.196 63.123 26.304 1.00 16.24 215 TYR A CA 1
ATOM 1507 C C . TYR A 1 228 ? 14.430 62.446 27.441 1.00 16.52 215 TYR A C 1
ATOM 1508 O O . TYR A 1 228 ? 13.552 63.053 28.058 1.00 19.04 215 TYR A O 1
ATOM 1517 N N . ILE A 1 229 ? 14.748 61.181 27.692 1.00 17.01 216 ILE A N 1
ATOM 1518 C CA . ILE A 1 229 ? 14.088 60.419 28.748 1.00 17.63 216 ILE A CA 1
ATOM 1519 C C . ILE A 1 229 ? 14.404 61.000 30.118 1.00 19.37 216 ILE A C 1
ATOM 1520 O O . ILE A 1 229 ? 13.510 61.167 30.950 1.00 19.46 216 ILE A O 1
ATOM 1525 N N . MET A 1 230 ? 15.671 61.320 30.354 1.00 18.23 217 MET A N 1
ATOM 1526 C CA . MET A 1 230 ? 16.064 61.862 31.641 1.00 19.86 217 MET A CA 1
ATOM 1527 C C . MET A 1 230 ? 15.404 63.191 31.962 1.00 20.60 217 MET A C 1
ATOM 1528 O O . MET A 1 230 ? 15.101 63.464 33.124 1.00 17.13 217 MET A O 1
ATOM 1533 N N . ASN A 1 231 ? 15.182 64.021 30.946 1.00 19.56 218 ASN A N 1
ATOM 1534 C CA . ASN A 1 231 ? 14.558 65.314 31.191 1.00 21.36 218 ASN A CA 1
ATOM 1535 C C . ASN A 1 231 ? 13.088 65.125 31.494 1.00 22.63 218 ASN A C 1
ATOM 1536 O O . ASN A 1 231 ? 12.501 65.878 32.265 1.00 22.38 218 ASN A O 1
ATOM 1541 N N . GLU A 1 232 ? 12.492 64.120 30.869 1.00 23.11 219 GLU A N 1
ATOM 1542 C CA . GLU A 1 232 ? 11.088 63.828 31.090 1.00 25.12 219 GLU A CA 1
ATOM 1543 C C . GLU A 1 232 ? 10.904 63.303 32.517 1.00 26.28 219 GLU A C 1
ATOM 1544 O O . GLU A 1 232 ? 9.993 63.721 33.233 1.00 27.72 219 GLU A O 1
ATOM 1550 N N . ASP A 1 233 ? 11.797 62.410 32.931 1.00 22.71 220 ASP A N 1
ATOM 1551 C CA . ASP A 1 233 ? 11.729 61.806 34.253 1.00 24.67 220 ASP A CA 1
ATOM 1552 C C . ASP A 1 233 ? 12.392 62.573 35.394 1.00 24.02 220 ASP A C 1
ATOM 1553 O O . ASP A 1 233 ? 11.907 62.532 36.529 1.00 23.79 220 ASP A O 1
ATOM 1558 N N . TYR A 1 234 ? 13.488 63.267 35.099 1.00 22.62 221 TYR A N 1
ATOM 1559 C CA . TYR A 1 234 ? 14.229 64.019 36.107 1.00 23.52 221 TYR A CA 1
ATOM 1560 C C . TYR A 1 234 ? 14.598 65.398 35.570 1.00 24.88 221 TYR A C 1
ATOM 1561 O O . TYR A 1 234 ? 15.751 65.652 35.213 1.00 24.36 221 TYR A O 1
ATOM 1570 N N . PRO A 1 235 ? 13.617 66.312 35.507 1.00 25.15 222 PRO A N 1
ATOM 1571 C CA . PRO A 1 235 ? 13.843 67.670 35.005 1.00 25.58 222 PRO A CA 1
ATOM 1572 C C . PRO A 1 235 ? 14.909 68.493 35.723 1.00 25.76 222 PRO A C 1
ATOM 1573 O O . PRO A 1 235 ? 15.443 69.439 35.150 1.00 24.67 222 PRO A O 1
ATOM 1577 N N . LYS A 1 236 ? 15.224 68.130 36.964 1.00 25.60 223 LYS A N 1
ATOM 1578 C CA . LYS A 1 236 ? 16.228 68.860 37.733 1.00 28.29 223 LYS A CA 1
ATOM 1579 C C . LYS A 1 236 ? 17.656 68.480 37.352 1.00 27.54 223 LYS A C 1
ATOM 1580 O O . LYS A 1 236 ? 18.612 69.131 37.773 1.00 28.05 223 LYS A O 1
ATOM 1586 N N . VAL A 1 237 ? 17.806 67.418 36.568 1.00 25.68 224 VAL A N 1
ATOM 1587 C CA . VAL A 1 237 ? 19.133 67.007 36.133 1.00 24.00 224 VAL A CA 1
ATOM 1588 C C . VAL A 1 237 ? 19.394 67.638 34.771 1.00 23.10 224 VAL A C 1
ATOM 1589 O O . VAL A 1 237 ? 18.630 67.428 33.833 1.00 21.52 224 VAL A O 1
ATOM 1593 N N . THR A 1 238 ? 20.456 68.432 34.676 1.00 21.73 225 THR A N 1
ATOM 1594 C CA . THR A 1 238 ? 20.816 69.072 33.417 1.00 20.51 225 THR A CA 1
ATOM 1595 C C . THR A 1 238 ? 21.996 68.307 32.844 1.00 19.62 225 THR A C 1
ATOM 1596 O O . THR A 1 238 ? 23.028 68.164 33.502 1.00 19.30 225 THR A O 1
ATOM 1600 N N . VAL A 1 239 ? 21.839 67.802 31.625 1.00 17.87 226 VAL A N 1
ATOM 1601 C CA . VAL A 1 239 ? 22.902 67.046 30.991 1.00 16.98 226 VAL A CA 1
ATOM 1602 C C . VAL A 1 239 ? 23.558 67.808 29.847 1.00 18.66 226 VAL A C 1
ATOM 1603 O O . VAL A 1 239 ? 22.884 68.373 28.987 1.00 18.78 226 VAL A O 1
ATOM 1607 N N . PHE A 1 240 ? 24.884 67.829 29.859 1.00 17.92 227 PHE A N 1
ATOM 1608 C CA . PHE A 1 240 ? 25.652 68.479 28.808 1.00 19.12 227 PHE A CA 1
ATOM 1609 C C . PHE A 1 240 ? 26.614 67.473 28.207 1.00 19.20 227 PHE A C 1
ATOM 1610 O O . PHE A 1 240 ? 27.447 66.909 28.918 1.00 18.80 227 PHE A O 1
ATOM 1618 N N . PHE A 1 241 ? 26.487 67.232 26.909 1.00 16.47 228 PHE A N 1
ATOM 1619 C CA . PHE A 1 241 ? 27.404 66.332 26.233 1.00 16.93 228 PHE A CA 1
ATOM 1620 C C . PHE A 1 241 ? 28.482 67.239 25.668 1.00 18.98 228 PHE A C 1
ATOM 1621 O O . PHE A 1 241 ? 28.190 68.146 24.879 1.00 18.78 228 PHE A O 1
ATOM 1629 N N . ILE A 1 242 ? 29.722 67.029 26.088 1.00 17.54 229 ILE A N 1
ATOM 1630 C CA . ILE A 1 242 ? 30.815 67.836 25.574 1.00 19.71 229 ILE A CA 1
ATOM 1631 C C . ILE A 1 242 ? 31.611 66.930 24.657 1.00 20.06 229 ILE A C 1
ATOM 1632 O O . ILE A 1 242 ? 32.108 65.888 25.085 1.00 18.17 229 ILE A O 1
ATOM 1637 N N . THR A 1 243 ? 31.704 67.309 23.388 1.00 21.42 230 THR A N 1
ATOM 1638 C CA . THR A 1 243 ? 32.433 66.502 22.421 1.00 25.36 230 THR A CA 1
ATOM 1639 C C . THR A 1 243 ? 33.633 67.260 21.902 1.00 25.72 230 THR A C 1
ATOM 1640 O O . THR A 1 243 ? 33.937 68.359 22.361 1.00 26.80 230 THR A O 1
ATOM 1644 N N . THR A 1 244 ? 34.311 66.661 20.932 1.00 26.89 231 THR A N 1
ATOM 1645 C CA . THR A 1 244 ? 35.484 67.270 20.330 1.00 28.84 231 THR A CA 1
ATOM 1646 C C . THR A 1 244 ? 35.077 68.485 19.500 1.00 29.10 231 THR A C 1
ATOM 1647 O O . THR A 1 244 ? 35.829 69.449 19.369 1.00 30.60 231 THR A O 1
ATOM 1651 N N . ASN A 1 245 ? 33.864 68.442 18.967 1.00 27.35 232 ASN A N 1
ATOM 1652 C CA . ASN A 1 245 ? 33.374 69.515 18.117 1.00 26.96 232 ASN A CA 1
ATOM 1653 C C . ASN A 1 245 ? 32.385 70.483 18.745 1.00 26.76 232 ASN A C 1
ATOM 1654 O O . ASN A 1 245 ? 32.334 71.657 18.366 1.00 25.22 232 ASN A O 1
ATOM 1659 N N . ASP A 1 246 ? 31.611 70.007 19.712 1.00 25.69 233 ASP A N 1
ATOM 1660 C CA . ASP A 1 246 ? 30.593 70.856 20.301 1.00 24.78 233 ASP A CA 1
ATOM 1661 C C . ASP A 1 246 ? 30.090 70.451 21.681 1.00 22.48 233 ASP A C 1
ATOM 1662 O O . ASP A 1 246 ? 30.609 69.537 22.318 1.00 21.00 233 ASP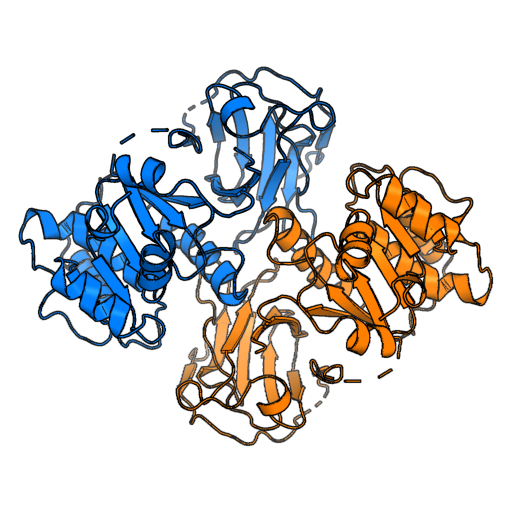 A O 1
ATOM 1667 N N . ILE A 1 247 ? 29.076 71.180 22.131 1.00 19.78 234 ILE A N 1
ATOM 1668 C CA . ILE A 1 247 ? 28.405 70.911 23.388 1.00 17.37 234 ILE A CA 1
ATOM 1669 C C . ILE A 1 247 ? 26.955 70.689 22.967 1.00 17.87 234 ILE A C 1
ATOM 1670 O O . ILE A 1 247 ? 26.409 71.434 22.142 1.00 15.77 234 ILE A O 1
ATOM 1675 N N . ILE A 1 248 ? 26.343 69.652 23.524 1.00 16.57 235 ILE A N 1
ATOM 1676 C CA . ILE A 1 248 ? 24.982 69.280 23.173 1.00 15.91 235 ILE A CA 1
ATOM 1677 C C . ILE A 1 248 ? 24.123 69.240 24.423 1.00 16.39 235 ILE A C 1
ATOM 1678 O O . ILE A 1 248 ? 24.514 68.670 25.443 1.00 13.75 235 ILE A O 1
ATOM 1683 N N . PHE A 1 249 ? 22.956 69.863 24.344 1.00 14.70 236 PHE A N 1
ATOM 1684 C CA . PHE A 1 249 ? 22.058 69.915 25.486 1.00 15.56 236 PHE A CA 1
ATOM 1685 C C . PHE A 1 249 ? 20.623 69.993 25.026 1.00 16.42 236 PHE A C 1
ATOM 1686 O O . PHE A 1 249 ? 20.333 70.080 23.827 1.00 14.99 236 PHE A O 1
ATOM 1694 N N . LEU A 1 250 ? 19.716 69.980 25.989 1.00 17.13 237 LEU A N 1
ATOM 1695 C CA . LEU A 1 250 ? 18.310 70.001 25.661 1.00 18.01 237 LEU A CA 1
ATOM 1696 C C . LEU A 1 250 ? 17.643 71.335 25.932 1.00 17.43 237 LEU A C 1
ATOM 1697 O O . LEU A 1 250 ? 17.840 71.942 26.982 1.00 19.98 237 LEU A O 1
ATOM 1702 N N . LEU A 1 251 ? 16.876 71.798 24.957 1.00 16.83 238 LEU A N 1
ATOM 1703 C CA . LEU A 1 251 ? 16.112 73.021 25.109 1.00 16.34 238 LEU A CA 1
ATOM 1704 C C . LEU A 1 251 ? 14.797 72.460 25.634 1.00 17.37 238 LEU A C 1
ATOM 1705 O O . LEU A 1 251 ? 14.318 71.439 25.141 1.00 15.94 238 LEU A O 1
ATOM 1710 N N . LYS A 1 252 ? 14.223 73.100 26.643 1.00 17.81 239 LYS A N 1
ATOM 1711 C CA . LYS A 1 252 ? 12.985 72.596 27.219 1.00 18.84 239 LYS A CA 1
ATOM 1712 C C . LYS A 1 252 ? 11.734 73.255 26.669 1.00 20.30 239 LYS A C 1
ATOM 1713 O O . LYS A 1 252 ? 11.730 74.446 26.367 1.00 18.56 239 LYS A O 1
ATOM 1719 N N . LYS A 1 253 ? 10.673 72.462 26.543 1.00 21.03 240 LYS A N 1
ATOM 1720 C CA . LYS A 1 253 ? 9.387 72.959 26.070 1.00 22.38 240 LYS A CA 1
ATOM 1721 C C . LYS A 1 253 ? 9.150 74.318 26.719 1.00 21.98 240 LYS A C 1
ATOM 1722 O O . LYS A 1 253 ? 9.252 74.453 27.939 1.00 20.47 240 LYS A O 1
ATOM 1728 N N . GLY A 1 254 ? 8.836 75.316 25.902 1.00 22.06 241 GLY A N 1
ATOM 1729 C CA . GLY A 1 254 ? 8.609 76.649 26.429 1.00 21.87 241 GLY A CA 1
ATOM 1730 C C . GLY A 1 254 ? 9.724 77.592 26.008 1.00 21.69 241 GLY A C 1
ATOM 1731 O O . GLY A 1 254 ? 10.395 77.361 25.005 1.00 19.99 241 GLY A O 1
ATOM 1732 N N . VAL A 1 255 ? 9.924 78.655 26.781 1.00 21.45 242 VAL A N 1
ATOM 1733 C CA . VAL A 1 255 ? 10.957 79.637 26.486 1.00 19.16 242 VAL A CA 1
ATOM 1734 C C . VAL A 1 255 ? 12.296 79.257 27.121 1.00 19.26 242 VAL A C 1
ATOM 1735 O O . VAL A 1 255 ? 12.360 78.852 28.283 1.00 18.20 242 VAL A O 1
ATOM 1739 N N . ASN A 1 256 ? 13.365 79.383 26.344 1.00 17.89 243 ASN A N 1
ATOM 1740 C CA . ASN A 1 256 ? 14.707 79.080 26.824 1.00 17.27 243 ASN A CA 1
ATOM 1741 C C . ASN A 1 256 ? 15.595 80.288 26.572 1.00 18.25 243 ASN A C 1
ATOM 1742 O O . ASN A 1 256 ? 15.599 80.843 25.478 1.00 20.65 243 ASN A O 1
ATOM 1747 N N . TYR A 1 257 ? 16.338 80.704 27.586 1.00 19.66 244 TYR A N 1
ATOM 1748 C CA . TYR A 1 257 ? 17.257 81.817 27.426 1.00 19.76 244 TYR A CA 1
ATOM 1749 C C . TYR A 1 257 ? 18.649 81.239 27.629 1.00 19.71 244 TYR A C 1
ATOM 1750 O O . TYR A 1 257 ? 18.980 80.774 28.717 1.00 19.63 244 TYR A O 1
ATOM 1759 N N . ILE A 1 258 ? 19.445 81.232 26.566 1.00 18.68 245 ILE A N 1
ATOM 1760 C CA . ILE A 1 258 ? 20.802 80.704 26.632 1.00 19.30 245 ILE A CA 1
ATOM 1761 C C . ILE A 1 258 ? 21.728 81.903 26.753 1.00 19.41 245 ILE A C 1
ATOM 1762 O O . ILE A 1 258 ? 21.730 82.764 25.881 1.00 19.11 245 ILE A O 1
ATOM 1767 N N . SER A 1 259 ? 22.507 81.964 27.832 1.00 21.09 246 SER A N 1
ATOM 1768 C CA . SER A 1 259 ? 23.408 83.095 28.035 1.00 21.75 246 SER A CA 1
ATOM 1769 C C . SER A 1 259 ? 24.849 82.697 28.311 1.00 22.37 246 SER A C 1
ATOM 1770 O O . SER A 1 259 ? 25.136 81.573 28.720 1.00 23.09 246 SER A O 1
ATOM 1773 N N . TYR A 1 260 ? 25.748 83.649 28.082 1.00 21.62 247 TYR A N 1
ATOM 1774 C CA . TYR A 1 260 ? 27.181 83.466 28.277 1.00 23.08 247 TYR A CA 1
ATOM 1775 C C . TYR A 1 260 ? 27.819 84.855 28.322 1.00 23.35 247 TYR A C 1
ATOM 1776 O O . TYR A 1 260 ? 27.224 85.817 27.845 1.00 23.67 247 TYR A O 1
ATOM 1785 N N . LYS A 1 261 ? 29.017 84.962 28.896 1.00 27.08 248 LYS A N 1
ATOM 1786 C CA . LYS A 1 261 ? 29.712 86.253 28.989 1.00 28.57 248 LYS A CA 1
ATOM 1787 C C . LYS A 1 261 ? 29.725 86.900 27.608 1.00 28.41 248 LYS A C 1
ATOM 1788 O O . LYS A 1 261 ? 29.264 88.026 27.433 1.00 28.92 248 LYS A O 1
ATOM 1794 N N . ASN A 1 262 ? 30.275 86.172 26.642 1.00 26.98 249 ASN A N 1
ATOM 1795 C CA . ASN A 1 262 ? 30.323 86.593 25.245 1.00 27.30 249 ASN A CA 1
ATOM 1796 C C . ASN A 1 262 ? 30.633 85.350 24.427 1.00 25.70 249 ASN A C 1
ATOM 1797 O O . ASN A 1 262 ? 30.855 84.277 24.988 1.00 24.38 249 ASN A O 1
ATOM 1802 N N . ARG A 1 263 ? 30.637 85.486 23.109 1.00 24.93 250 ARG A N 1
ATOM 1803 C CA . ARG A 1 263 ? 30.904 84.348 22.238 1.00 24.98 250 ARG A CA 1
ATOM 1804 C C . ARG A 1 263 ? 32.384 83.976 22.174 1.00 25.94 250 ARG A C 1
ATOM 1805 O O . ARG A 1 263 ? 32.734 82.863 21.774 1.00 24.96 250 ARG A O 1
ATOM 1813 N N . LEU A 1 264 ? 33.248 84.902 22.575 1.00 25.87 251 LEU A N 1
ATOM 1814 C CA . LEU A 1 264 ? 34.685 84.650 22.571 1.00 27.76 251 LEU A CA 1
ATOM 1815 C C . LEU A 1 264 ? 35.033 83.535 23.546 1.00 28.09 251 LEU A C 1
ATOM 1816 O O . LEU A 1 264 ? 36.091 82.916 23.449 1.00 27.58 251 LEU A O 1
ATOM 1821 N N . MET A 1 265 ? 34.131 83.281 24.484 1.00 28.28 252 MET A N 1
ATOM 1822 C CA . MET A 1 265 ? 34.341 82.234 25.474 1.00 29.95 252 MET A CA 1
ATOM 1823 C C . MET A 1 265 ? 34.435 80.850 24.838 1.00 29.18 252 MET A C 1
ATOM 1824 O O . MET A 1 265 ? 35.233 80.019 25.271 1.00 29.58 252 MET A O 1
ATOM 1829 N N . PHE A 1 266 ? 33.619 80.598 23.816 1.00 28.15 253 PHE A N 1
ATOM 1830 C CA . PHE A 1 266 ? 33.616 79.287 23.164 1.00 27.24 253 PHE A CA 1
ATOM 1831 C C . PHE A 1 266 ? 33.888 79.308 21.669 1.00 29.15 253 PHE A C 1
ATOM 1832 O O . PHE A 1 266 ? 33.936 78.255 21.025 1.00 28.79 253 PHE A O 1
ATOM 1840 N N . HIS A 1 267 ? 34.062 80.500 21.113 1.00 30.61 254 HIS A N 1
ATOM 1841 C CA . HIS A 1 267 ? 34.323 80.626 19.689 1.00 34.10 254 HIS A CA 1
ATOM 1842 C C . HIS A 1 267 ? 35.573 81.457 19.445 1.00 37.03 254 HIS A C 1
ATOM 1843 O O . HIS A 1 267 ? 35.503 82.680 19.331 1.00 36.57 254 HIS A O 1
ATOM 1850 N N . LYS A 1 268 ? 36.714 80.775 19.382 1.00 41.37 255 LYS A N 1
ATOM 1851 C CA . LYS A 1 268 ? 38.004 81.412 19.147 1.00 45.37 255 LYS A CA 1
ATOM 1852 C C . LYS A 1 268 ? 37.819 82.516 18.118 1.00 46.99 255 LYS A C 1
ATOM 1853 O O . LYS A 1 268 ? 37.307 82.269 17.027 1.00 46.48 255 LYS A O 1
ATOM 1859 N N . ASP A 1 269 ? 38.227 83.730 18.476 1.00 49.02 256 ASP A N 1
ATOM 1860 C CA . ASP A 1 269 ? 38.079 84.878 17.594 1.00 51.44 256 ASP A CA 1
ATOM 1861 C C . ASP A 1 269 ? 38.154 84.514 16.120 1.00 53.13 256 ASP A C 1
ATOM 1862 O O . ASP A 1 269 ? 39.131 83.919 15.660 1.00 53.04 256 ASP A O 1
ATOM 1867 N N . ASN A 1 270 ? 37.111 84.887 15.385 1.00 54.38 257 ASN A N 1
ATOM 1868 C CA . ASN A 1 270 ? 37.053 84.589 13.968 1.00 55.66 257 ASN A CA 1
ATOM 1869 C C . ASN A 1 270 ? 37.875 85.499 13.082 1.00 55.95 257 ASN A C 1
ATOM 1870 O O . ASN A 1 270 ? 39.044 85.773 13.352 1.00 56.75 257 ASN A O 1
ATOM 1871 N N . GLY A 1 271 ? 37.237 85.968 12.017 1.00 56.12 258 GLY A N 1
ATOM 1872 C CA . GLY A 1 271 ? 37.879 86.833 11.046 1.00 55.35 258 GLY A CA 1
ATOM 1873 C C . GLY A 1 271 ? 37.232 86.468 9.726 1.00 55.06 258 GLY A C 1
ATOM 1874 O O . GLY A 1 271 ? 37.086 87.292 8.825 1.00 55.80 258 GLY A O 1
ATOM 1875 N N . SER A 1 272 ? 36.836 85.203 9.636 1.00 54.13 259 SER A N 1
ATOM 1876 C CA . SER A 1 272 ? 36.171 84.655 8.461 1.00 53.67 259 SER A CA 1
ATOM 1877 C C . SER A 1 272 ? 34.973 83.868 8.983 1.00 52.39 259 SER A C 1
ATOM 1878 O O . SER A 1 272 ? 34.255 83.220 8.222 1.00 52.16 259 SER A O 1
ATOM 1881 N N . SER A 1 273 ? 34.786 83.933 10.299 1.00 50.85 260 SER A N 1
ATOM 1882 C CA . SER A 1 273 ? 33.695 83.252 10.990 1.00 48.57 260 SER A CA 1
ATOM 1883 C C . SER A 1 273 ? 33.244 84.141 12.144 1.00 46.31 260 SER A C 1
ATOM 1884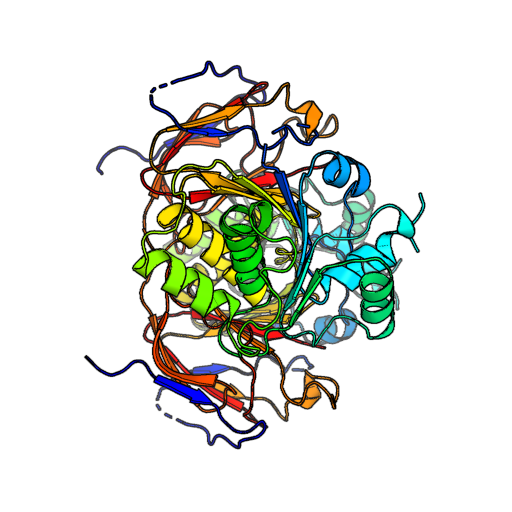 O O . SER A 1 273 ? 33.628 83.933 13.296 1.00 46.09 260 SER A O 1
ATOM 1887 N N . PRO A 1 274 ? 32.423 85.155 11.841 1.00 44.02 261 PRO A N 1
ATOM 1888 C CA . PRO A 1 274 ? 31.916 86.092 12.843 1.00 41.05 261 PRO A CA 1
ATOM 1889 C C . PRO A 1 274 ? 30.891 85.502 13.805 1.00 38.40 261 PRO A C 1
ATOM 1890 O O . PRO A 1 274 ? 30.464 86.171 14.748 1.00 38.38 261 PRO A O 1
ATOM 1894 N N . THR A 1 275 ? 30.497 84.251 13.585 1.00 33.18 262 THR A N 1
ATOM 1895 C CA . THR A 1 275 ? 29.496 83.648 14.457 1.00 28.35 262 THR A CA 1
ATOM 1896 C C . THR A 1 275 ? 29.668 82.156 14.710 1.00 24.98 262 THR A C 1
ATOM 1897 O O . THR A 1 275 ? 30.037 81.403 13.811 1.00 21.65 262 THR A O 1
ATOM 1901 N N . PRO A 1 276 ? 29.394 81.715 15.951 1.00 21.63 263 PRO A N 1
ATOM 1902 C CA . PRO A 1 276 ? 29.506 80.304 16.327 1.00 18.79 263 PRO A CA 1
ATOM 1903 C C . PRO A 1 276 ? 28.385 79.531 15.632 1.00 17.63 263 PRO A C 1
ATOM 1904 O O . PRO A 1 276 ? 27.279 80.048 15.469 1.00 16.66 263 PRO A O 1
ATOM 1908 N N . THR A 1 277 ? 28.668 78.299 15.234 1.00 15.15 264 THR A N 1
ATOM 1909 C CA . THR A 1 277 ? 27.675 77.466 14.570 1.00 13.66 264 THR A CA 1
ATOM 1910 C C . THR A 1 277 ? 26.824 76.699 15.582 1.00 12.84 264 THR A C 1
ATOM 1911 O O . THR A 1 277 ? 27.304 76.328 16.650 1.00 13.74 264 THR A O 1
ATOM 1915 N N . CYS A 1 278 ? 25.560 76.464 15.243 1.00 12.37 265 CYS A N 1
ATOM 1916 C CA . CYS A 1 278 ? 24.670 75.719 16.128 1.00 12.58 265 CYS A CA 1
ATOM 1917 C C . CYS A 1 278 ? 23.573 75.028 15.329 1.00 12.75 265 CYS A C 1
ATOM 1918 O O . CYS A 1 278 ? 23.409 75.268 14.131 1.00 11.31 265 CYS A O 1
ATOM 1921 N N . GLY A 1 279 ? 22.830 74.159 16.002 1.00 12.34 266 GLY A N 1
ATOM 1922 C CA . GLY A 1 279 ? 21.760 73.445 15.339 1.00 12.63 266 GLY A CA 1
ATOM 1923 C C . GLY A 1 279 ? 20.661 73.090 16.308 1.00 11.83 266 GLY A C 1
ATOM 1924 O O . GLY A 1 279 ? 20.894 73.001 17.506 1.00 13.13 266 GLY A O 1
ATOM 1925 N N . LEU A 1 280 ? 19.453 72.905 15.786 1.00 13.86 267 LEU A N 1
ATOM 1926 C CA . LEU A 1 280 ? 18.301 72.537 16.605 1.00 15.19 267 LEU A CA 1
ATOM 1927 C C . LEU A 1 280 ? 17.842 71.230 15.994 1.00 15.77 267 LEU A C 1
ATOM 1928 O O . LEU A 1 280 ? 17.391 71.198 14.857 1.00 14.69 267 LEU A O 1
ATOM 1933 N N . LEU A 1 281 ? 17.966 70.152 16.759 1.00 15.48 268 LEU A N 1
ATOM 1934 C CA . LEU A 1 281 ? 17.667 68.822 16.246 1.00 15.30 268 LEU A CA 1
ATOM 1935 C C . LEU A 1 281 ? 16.469 68.120 16.872 1.00 12.85 268 LEU A C 1
ATOM 1936 O O . LEU A 1 281 ? 16.509 67.705 18.027 1.00 12.24 268 LEU A O 1
ATOM 1941 N N . PRO A 1 282 ? 15.380 67.975 16.100 1.00 15.13 269 PRO A N 1
ATOM 1942 C CA . PRO A 1 282 ? 14.150 67.324 16.563 1.00 14.43 269 PRO A CA 1
ATOM 1943 C C . PRO A 1 282 ? 14.298 65.805 16.522 1.00 15.81 269 PRO A C 1
ATOM 1944 O O . PRO A 1 282 ? 13.790 65.142 15.617 1.00 16.81 269 PRO A O 1
ATOM 1948 N N . LEU A 1 283 ? 14.992 65.263 17.516 1.00 17.58 270 LEU A N 1
ATOM 1949 C CA . LEU A 1 283 ? 15.249 63.831 17.585 1.00 18.26 270 LEU A CA 1
ATOM 1950 C C . LEU A 1 283 ? 14.309 63.014 18.475 1.00 20.85 270 LEU A C 1
ATOM 1951 O O . LEU A 1 283 ? 14.561 61.833 18.712 1.00 25.73 270 LEU A O 1
ATOM 1956 N N . SER A 1 284 ? 13.229 63.619 18.960 1.00 20.81 271 SER A N 1
ATOM 1957 C CA . SER A 1 284 ? 12.290 62.892 19.819 1.00 22.53 271 SER A CA 1
ATOM 1958 C C . SER A 1 284 ? 11.095 62.340 19.041 1.00 24.63 271 SER A C 1
ATOM 1959 O O . SER A 1 284 ? 10.997 62.510 17.831 1.00 25.86 271 SER A O 1
ATOM 1962 N N . ASN A 1 285 ? 10.180 61.693 19.759 1.00 27.61 272 ASN A N 1
ATOM 1963 C CA . ASN A 1 285 ? 8.989 61.108 19.157 1.00 33.25 272 ASN A CA 1
ATOM 1964 C C . ASN A 1 285 ? 7.831 62.106 19.147 1.00 35.35 272 ASN A C 1
ATOM 1965 O O . ASN A 1 285 ? 6.682 61.739 18.901 1.00 37.42 272 ASN A O 1
ATOM 1970 N N . LYS A 1 286 ? 8.141 63.366 19.430 1.00 36.44 273 LYS A N 1
ATOM 1971 C CA . LYS A 1 286 ? 7.137 64.423 19.431 1.00 36.84 273 LYS A CA 1
ATOM 1972 C C . LYS A 1 286 ? 7.421 65.320 18.232 1.00 36.77 273 LYS A C 1
ATOM 1973 O O . LYS A 1 286 ? 8.360 66.119 18.252 1.00 36.25 273 LYS A O 1
ATOM 1979 N N . THR A 1 287 ? 6.612 65.181 17.187 1.00 36.75 274 THR A N 1
ATOM 1980 C CA . THR A 1 287 ? 6.803 65.966 15.972 1.00 37.24 274 THR A CA 1
ATOM 1981 C C . THR A 1 287 ? 5.476 66.435 15.378 1.00 35.67 274 THR A C 1
ATOM 1982 O O . THR A 1 287 ? 4.461 65.748 15.484 1.00 37.63 274 THR A O 1
ATOM 1986 N N . PRO A 1 288 ? 5.468 67.624 14.755 1.00 33.36 275 PRO A N 1
ATOM 1987 C CA . PRO A 1 288 ? 6.626 68.507 14.605 1.00 32.24 275 PRO A CA 1
ATOM 1988 C C . PRO A 1 288 ? 6.760 69.455 15.793 1.00 30.86 275 PRO A C 1
ATOM 1989 O O . PRO A 1 288 ? 5.844 69.585 16.607 1.00 30.63 275 PRO A O 1
ATOM 1993 N N . ILE A 1 289 ? 7.907 70.116 15.877 1.00 27.47 276 ILE A N 1
ATOM 1994 C CA . ILE A 1 289 ? 8.176 71.061 16.946 1.00 24.70 276 ILE A CA 1
ATOM 1995 C C . ILE A 1 289 ? 8.189 72.465 16.354 1.00 24.29 276 ILE A C 1
ATOM 1996 O O . ILE A 1 289 ? 8.846 72.712 15.344 1.00 23.18 276 ILE A O 1
ATOM 2001 N N . ILE A 1 290 ? 7.444 73.375 16.976 1.00 23.73 277 ILE A N 1
ATOM 2002 C CA . ILE A 1 290 ? 7.372 74.753 16.504 1.00 22.81 277 ILE A CA 1
ATOM 2003 C C . ILE A 1 290 ? 8.443 75.565 17.210 1.00 21.10 277 ILE A C 1
ATOM 2004 O O . ILE A 1 290 ? 8.527 75.548 18.435 1.00 20.12 277 ILE A O 1
ATOM 2009 N N . LEU A 1 291 ? 9.245 76.289 16.438 1.00 20.20 278 LEU A N 1
ATOM 2010 C CA . LEU A 1 291 ? 10.314 77.096 17.012 1.00 18.35 278 LEU A CA 1
ATOM 2011 C C . LEU A 1 291 ? 10.202 78.598 16.751 1.00 18.11 278 LEU A C 1
ATOM 2012 O O . LEU A 1 291 ? 9.706 79.038 15.714 1.00 19.23 278 LEU A O 1
ATOM 2017 N N . ASN A 1 292 ? 10.679 79.371 17.718 1.00 18.75 279 ASN A N 1
ATOM 2018 C CA . ASN A 1 292 ? 10.735 80.823 17.637 1.00 19.05 279 ASN A CA 1
ATOM 2019 C C . ASN A 1 292 ? 12.064 81.175 18.273 1.00 18.83 279 ASN A C 1
ATOM 2020 O O . ASN A 1 292 ? 12.283 80.884 19.442 1.00 20.25 279 ASN A O 1
ATOM 2025 N N . SER A 1 293 ? 12.966 81.772 17.504 1.00 18.35 280 SER A N 1
ATOM 2026 C CA . SER A 1 293 ? 14.263 82.133 18.057 1.00 17.41 280 SER A CA 1
ATOM 2027 C C . SER A 1 293 ? 14.538 83.620 17.932 1.00 17.35 280 SER A C 1
ATOM 2028 O O . SER A 1 293 ? 14.018 84.285 17.039 1.00 19.24 280 SER A O 1
ATOM 2031 N N . TYR A 1 294 ? 15.344 84.132 18.854 1.00 15.94 281 TYR A N 1
ATOM 2032 C CA . TYR A 1 294 ? 15.738 85.537 18.863 1.00 16.88 281 TYR A CA 1
ATOM 2033 C C . TYR A 1 294 ? 17.225 85.538 19.196 1.00 15.16 281 TYR A C 1
ATOM 2034 O O . TYR A 1 294 ? 17.610 85.200 20.314 1.00 16.09 281 TYR A O 1
ATOM 2043 N N . GLY A 1 295 ? 18.061 85.892 18.227 1.00 13.78 282 GLY A N 1
ATOM 2044 C CA . GLY A 1 295 ? 19.490 85.903 18.481 1.00 14.57 282 GLY A CA 1
ATOM 2045 C C . GLY A 1 295 ? 20.305 84.962 17.610 1.00 13.94 282 GLY A C 1
ATOM 2046 O O . GLY A 1 295 ? 21.529 84.969 17.670 1.00 16.89 282 GLY A O 1
ATOM 2047 N N . LEU A 1 296 ? 19.643 84.134 16.812 1.00 14.94 283 LEU A N 1
ATOM 2048 C CA . LEU A 1 296 ? 20.370 83.239 15.919 1.00 15.16 283 LEU A CA 1
ATOM 2049 C C . LEU A 1 296 ? 20.513 83.947 14.572 1.00 16.75 283 LEU A C 1
ATOM 2050 O O . LEU A 1 296 ? 19.699 84.810 14.238 1.00 16.88 283 LEU A O 1
ATOM 2055 N N . LYS A 1 297 ? 21.549 83.592 13.816 1.00 16.27 284 LYS A N 1
ATOM 2056 C CA . LYS A 1 297 ? 21.797 84.192 12.507 1.00 17.49 284 LYS A CA 1
ATOM 2057 C C . LYS A 1 297 ? 20.575 84.006 11.612 1.00 18.39 284 LYS A C 1
ATOM 2058 O O . LYS A 1 297 ? 20.178 84.915 10.885 1.00 19.90 284 LYS A O 1
ATOM 2064 N N . TYR A 1 298 ? 19.982 82.821 11.671 1.00 16.51 285 TYR A N 1
ATOM 2065 C CA . TYR A 1 298 ? 18.785 82.528 10.898 1.00 17.13 285 TYR A CA 1
ATOM 2066 C C . TYR A 1 298 ? 17.696 82.268 11.935 1.00 17.50 285 TYR A C 1
ATOM 2067 O O . TYR A 1 298 ? 17.413 81.124 12.295 1.00 14.93 285 TYR A O 1
ATOM 2076 N N . ASP A 1 299 ? 17.121 83.356 12.444 1.00 17.71 286 ASP A N 1
ATOM 2077 C CA . ASP A 1 299 ? 16.080 83.266 13.454 1.00 17.47 286 ASP A CA 1
ATOM 2078 C C . ASP A 1 299 ? 14.807 82.709 12.864 1.00 17.63 286 ASP A C 1
ATOM 2079 O O . ASP A 1 299 ? 14.436 83.023 11.732 1.00 19.92 286 ASP A O 1
ATOM 2084 N N . MET A 1 300 ? 14.132 81.886 13.651 1.00 17.94 287 MET A N 1
ATOM 2085 C CA . MET A 1 300 ? 12.899 81.254 13.217 1.00 18.19 287 MET A CA 1
ATOM 2086 C C . MET A 1 300 ? 11.696 81.819 13.958 1.00 18.56 287 MET A C 1
ATOM 2087 O O . MET A 1 300 ? 11.792 82.229 15.114 1.00 17.66 287 MET A O 1
ATOM 2092 N N . ARG A 1 301 ? 10.563 81.854 13.272 1.00 19.91 288 ARG A N 1
ATOM 2093 C CA . ARG A 1 301 ? 9.322 82.318 13.866 1.00 20.65 288 ARG A CA 1
ATOM 2094 C C . ARG A 1 301 ? 8.266 81.328 13.400 1.00 18.06 288 ARG A C 1
ATOM 2095 O O . ARG A 1 301 ? 8.071 81.150 12.203 1.00 19.09 288 ARG A O 1
ATOM 2103 N N . ASN A 1 302 ? 7.621 80.659 14.351 1.00 20.00 289 ASN A N 1
ATOM 2104 C CA . ASN A 1 302 ? 6.588 79.674 14.041 1.00 20.69 289 ASN A CA 1
ATOM 2105 C C . ASN A 1 302 ? 7.079 78.680 12.989 1.00 21.68 289 ASN A C 1
ATOM 2106 O O . ASN A 1 302 ? 6.316 78.234 12.131 1.00 21.50 289 ASN A O 1
ATOM 2111 N N . TRP A 1 303 ? 8.359 78.331 13.084 1.00 21.11 290 TRP A N 1
ATOM 2112 C CA . TRP A 1 303 ? 9.007 77.416 12.152 1.00 20.98 290 TRP A CA 1
ATOM 2113 C C . TRP A 1 303 ? 8.881 75.972 12.639 1.00 21.68 290 TRP A C 1
ATOM 2114 O O . TRP A 1 303 ? 9.411 75.622 13.700 1.00 20.83 290 TRP A O 1
ATOM 2125 N N . LYS A 1 304 ? 8.187 75.144 11.858 1.00 21.16 291 LYS A N 1
ATOM 2126 C CA . LYS A 1 304 ? 7.963 73.737 12.201 1.00 21.18 291 LYS A CA 1
ATOM 2127 C C . LYS A 1 304 ? 9.132 72.858 11.780 1.00 20.32 291 LYS A C 1
ATOM 2128 O O . LYS A 1 304 ? 9.514 72.833 10.608 1.00 19.27 291 LYS A O 1
ATOM 2134 N N . THR A 1 305 ? 9.684 72.123 12.737 1.00 19.05 292 THR A N 1
ATOM 2135 C CA . THR A 1 305 ? 10.818 71.257 12.456 1.00 18.08 292 THR A CA 1
ATOM 2136 C C . THR A 1 305 ? 10.573 69.796 12.833 1.00 17.72 292 THR A C 1
ATOM 2137 O O . THR A 1 305 ? 9.911 69.495 13.829 1.00 18.14 292 THR A O 1
ATOM 2141 N N . GLU A 1 306 ? 11.104 68.891 12.021 1.00 18.40 293 GLU A N 1
ATOM 2142 C CA . GLU A 1 306 ? 10.964 67.465 12.282 1.00 19.41 293 GLU A CA 1
ATOM 2143 C C . GLU A 1 306 ? 11.843 66.674 11.326 1.00 17.72 293 GLU A C 1
ATOM 2144 O O . GLU A 1 306 ? 12.219 67.168 10.263 1.00 15.22 293 GLU A O 1
ATOM 2150 N N . MET A 1 307 ? 12.203 65.458 11.719 1.00 18.16 294 MET A N 1
ATOM 2151 C CA . MET A 1 307 ? 13.006 64.615 10.852 1.00 17.77 294 MET A CA 1
ATOM 2152 C C . MET A 1 307 ? 12.063 64.259 9.707 1.00 19.57 294 MET A C 1
ATOM 2153 O O . MET A 1 307 ? 10.853 64.137 9.919 1.00 18.80 294 MET A O 1
ATOM 2158 N N . LEU A 1 308 ? 12.611 64.112 8.504 1.00 21.10 295 LEU A N 1
ATOM 2159 C CA . LEU A 1 308 ? 11.809 63.831 7.312 1.00 24.78 295 LEU A CA 1
ATOM 2160 C C . LEU A 1 308 ? 11.209 65.156 6.860 1.00 24.82 295 LEU A C 1
ATOM 2161 O O . LEU A 1 308 ? 10.311 65.196 6.025 1.00 28.06 295 LEU A O 1
ATOM 2166 N N . GLY A 1 309 ? 11.712 66.241 7.435 1.00 23.85 296 GLY A N 1
ATOM 2167 C CA . GLY A 1 309 ? 11.232 67.565 7.084 1.00 21.69 296 GLY A CA 1
ATOM 2168 C C . GLY A 1 309 ? 12.385 68.542 7.187 1.00 20.15 296 GLY A C 1
ATOM 2169 O O . GLY A 1 309 ? 13.529 68.182 6.909 1.00 20.59 296 GLY A O 1
ATOM 2170 N N . GLN A 1 310 ? 12.096 69.776 7.588 1.00 19.63 297 GLN A N 1
ATOM 2171 C CA . GLN A 1 310 ? 13.146 70.779 7.730 1.00 17.96 297 GLN A CA 1
ATOM 2172 C C . GLN A 1 310 ? 13.786 70.720 9.109 1.00 15.98 297 GLN A C 1
ATOM 2173 O O . GLN A 1 310 ? 13.108 70.550 10.125 1.00 16.72 297 GLN A O 1
ATOM 2179 N N . VAL A 1 311 ? 15.106 70.840 9.123 1.00 14.27 298 VAL A N 1
ATOM 2180 C CA . VAL A 1 311 ? 15.884 70.832 10.350 1.00 13.52 298 VAL A CA 1
ATOM 2181 C C . VAL A 1 311 ? 16.891 71.963 10.246 1.00 11.75 298 VAL A C 1
ATOM 2182 O O . VAL A 1 311 ? 17.602 72.085 9.254 1.00 12.12 298 VAL A O 1
ATOM 2186 N N . SER A 1 312 ? 16.937 72.809 11.263 1.00 13.79 299 SER A N 1
ATOM 2187 C CA . SER A 1 312 ? 17.878 73.909 11.248 1.00 13.61 299 SER A CA 1
ATOM 2188 C C . SER A 1 312 ? 19.274 73.414 11.615 1.00 15.40 299 SER A C 1
ATOM 2189 O O . SER A 1 312 ? 19.531 73.046 12.764 1.00 14.75 299 SER A O 1
ATOM 2192 N N . SER A 1 313 ? 20.162 73.373 10.625 1.00 14.52 300 SER A N 1
ATOM 2193 C CA . SER A 1 313 ? 21.545 72.973 10.856 1.00 15.31 300 SER A CA 1
ATOM 2194 C C . SER A 1 313 ? 22.379 74.083 10.242 1.00 14.28 300 SER A C 1
ATOM 2195 O O . SER A 1 313 ? 21.888 74.837 9.399 1.00 14.93 300 SER A O 1
ATOM 2198 N N . SER A 1 314 ? 23.631 74.188 10.664 1.00 13.24 301 SER A N 1
ATOM 2199 C CA . SER A 1 314 ? 24.501 75.252 10.191 1.00 14.95 301 SER A CA 1
ATOM 2200 C C . SER A 1 314 ? 23.912 76.635 10.509 1.00 15.34 301 SER A C 1
ATOM 2201 O O . SER A 1 314 ? 24.104 77.590 9.758 1.00 15.53 301 SER A O 1
ATOM 2204 N N . ASN A 1 315 ? 23.165 76.735 11.607 1.00 14.06 302 ASN A N 1
ATOM 2205 C CA . ASN A 1 315 ? 22.632 78.032 12.017 1.00 13.45 302 ASN A CA 1
ATOM 2206 C C . ASN A 1 315 ? 23.829 78.645 12.738 1.00 12.58 302 ASN A C 1
ATOM 2207 O O . ASN A 1 315 ? 24.826 77.951 12.953 1.00 13.24 302 ASN A O 1
ATOM 2212 N N . ARG A 1 316 ? 23.753 79.923 13.104 1.00 12.96 303 ARG A N 1
ATOM 2213 C CA . ARG A 1 316 ? 24.857 80.574 13.807 1.00 13.12 303 ARG A CA 1
ATOM 2214 C C . ARG A 1 316 ? 24.303 81.412 14.957 1.00 14.97 303 ARG A C 1
ATOM 2215 O O . ARG A 1 316 ? 23.122 81.758 14.978 1.00 14.95 303 ARG A O 1
ATOM 2223 N N . ILE A 1 317 ? 25.171 81.754 15.899 1.00 15.19 304 ILE A N 1
ATOM 2224 C CA . ILE A 1 317 ? 24.762 82.541 17.051 1.00 16.36 304 ILE A CA 1
ATOM 2225 C C . ILE A 1 317 ? 25.124 84.017 16.885 1.00 16.36 304 ILE A C 1
ATOM 2226 O O . ILE A 1 317 ? 26.297 84.376 16.819 1.00 16.14 304 ILE A O 1
ATOM 2231 N N . SER A 1 318 ? 24.100 84.862 16.799 1.00 15.95 305 SER A N 1
ATOM 2232 C CA . SER A 1 318 ? 24.299 86.300 16.650 1.00 16.77 305 SER A CA 1
ATOM 2233 C C . SER A 1 318 ? 24.316 87.014 18.003 1.00 15.75 305 SER A C 1
ATOM 2234 O O . SER A 1 318 ? 24.989 88.033 18.166 1.00 16.03 305 SER A O 1
ATOM 2237 N N . GLY A 1 319 ? 23.569 86.484 18.968 1.00 17.15 306 GLY A N 1
ATOM 2238 C CA . GLY A 1 319 ? 23.528 87.099 20.288 1.00 16.78 306 GLY A CA 1
ATOM 2239 C C . GLY A 1 319 ? 24.900 87.137 20.931 1.00 18.78 306 GLY A C 1
ATOM 2240 O O . GLY A 1 319 ? 25.523 86.097 21.141 1.00 17.53 306 GLY A O 1
ATOM 2241 N N . GLU A 1 320 ? 25.379 88.332 21.261 1.00 20.26 307 GLU A N 1
ATOM 2242 C CA . GLU A 1 320 ? 26.702 88.463 21.858 1.00 20.02 307 GLU A CA 1
ATOM 2243 C C . GLU A 1 320 ? 26.783 87.948 23.287 1.00 19.40 307 GLU A C 1
ATOM 2244 O O . GLU 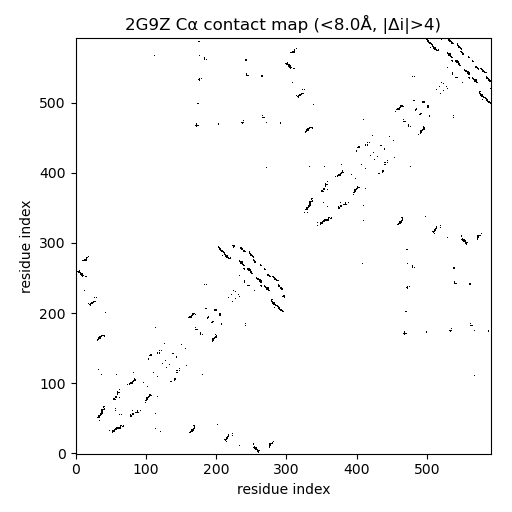A 1 320 ? 27.827 87.459 23.715 1.00 20.47 307 GLU A O 1
ATOM 2250 N N . THR A 1 321 ? 25.682 88.064 24.019 1.00 18.15 308 THR A N 1
ATOM 2251 C CA . THR A 1 321 ? 25.638 87.642 25.412 1.00 20.18 308 THR A CA 1
ATOM 2252 C C . THR A 1 321 ? 24.585 86.569 25.661 1.00 20.65 308 THR A C 1
ATOM 2253 O O . THR A 1 321 ? 24.448 86.067 26.777 1.00 21.08 308 THR A O 1
ATOM 2257 N N . GLY A 1 322 ? 23.835 86.229 24.621 1.00 19.72 309 GLY A N 1
ATOM 2258 C CA . GLY A 1 322 ? 22.815 85.212 24.769 1.00 18.03 309 GLY A CA 1
ATOM 2259 C C . GLY A 1 322 ? 21.783 85.278 23.670 1.00 17.89 309 GLY A C 1
ATOM 2260 O O . GLY A 1 322 ? 21.789 86.198 22.859 1.00 15.94 309 GLY A O 1
ATOM 2261 N N . PHE A 1 323 ? 20.904 84.284 23.635 1.00 18.20 310 PHE A N 1
ATOM 2262 C CA . PHE A 1 323 ? 19.844 84.236 22.642 1.00 16.91 310 PHE A CA 1
ATOM 2263 C C . PHE A 1 323 ? 18.647 83.503 23.229 1.00 17.42 310 PHE A C 1
ATOM 2264 O O . PHE A 1 323 ? 18.748 82.856 24.274 1.00 18.43 310 PHE A O 1
ATOM 2272 N N . ILE A 1 324 ? 17.513 83.597 22.552 1.00 17.81 311 ILE A N 1
ATOM 2273 C CA . ILE A 1 324 ? 16.312 82.945 23.034 1.00 17.23 311 ILE A CA 1
ATOM 2274 C C . ILE A 1 324 ? 15.701 81.966 22.042 1.00 16.76 311 ILE A C 1
ATOM 2275 O O . ILE A 1 324 ? 15.618 82.242 20.847 1.00 16.99 311 ILE A O 1
ATOM 2280 N N . VAL A 1 325 ? 15.286 80.810 22.543 1.00 16.08 312 VAL A N 1
ATOM 2281 C CA . VAL A 1 325 ? 14.607 79.845 21.692 1.00 16.75 312 VAL A CA 1
ATOM 2282 C C . VAL A 1 325 ? 13.373 79.360 22.423 1.00 18.57 312 VAL A C 1
ATOM 2283 O O . VAL A 1 325 ? 13.449 78.913 23.573 1.00 18.82 312 VAL A O 1
ATOM 2287 N N . GLU A 1 326 ? 12.229 79.484 21.767 1.00 18.47 313 GLU A N 1
ATOM 2288 C CA . GLU A 1 326 ? 10.985 79.001 22.339 1.00 20.04 313 GLU A CA 1
ATOM 2289 C C . GLU A 1 326 ? 10.647 77.770 21.510 1.00 16.98 313 GLU A C 1
ATOM 2290 O O . GLU A 1 326 ? 10.769 77.793 20.290 1.00 15.18 313 GLU A O 1
ATOM 2296 N N . CYS A 1 327 ? 10.243 76.691 22.166 1.00 16.59 314 CYS A N 1
ATOM 2297 C CA . CYS A 1 327 ? 9.924 75.466 21.442 1.00 18.14 314 CYS A CA 1
ATOM 2298 C C . CYS A 1 327 ? 8.660 74.814 21.982 1.00 17.65 314 CYS A C 1
ATOM 2299 O O . CYS A 1 327 ? 8.423 74.821 23.185 1.00 18.79 314 CYS A O 1
ATOM 2302 N N . SER A 1 328 ? 7.858 74.242 21.088 1.00 18.86 315 SER A N 1
ATOM 2303 C CA . SER A 1 328 ? 6.609 73.595 21.488 1.00 20.05 315 SER A CA 1
ATOM 2304 C C . SER A 1 328 ? 6.810 72.281 22.239 1.00 20.89 315 SER A C 1
ATOM 2305 O O . SER A 1 328 ? 5.860 71.725 22.783 1.00 20.93 315 SER A O 1
ATOM 2308 N N . ASP A 1 329 ? 8.047 71.793 22.257 1.00 19.89 316 ASP A N 1
ATOM 2309 C CA . ASP A 1 329 ? 8.405 70.541 22.931 1.00 20.06 316 ASP A CA 1
ATOM 2310 C C . ASP A 1 329 ? 9.915 70.481 23.055 1.00 18.55 316 ASP A C 1
ATOM 2311 O O . ASP A 1 329 ? 10.628 71.196 22.342 1.00 16.43 316 ASP A O 1
ATOM 2316 N N . ASP A 1 330 ? 10.408 69.628 23.947 1.00 18.66 317 ASP A N 1
ATOM 2317 C CA . ASP A 1 330 ? 11.847 69.506 24.138 1.00 17.40 317 ASP A CA 1
ATOM 2318 C C . ASP A 1 330 ? 12.530 69.268 22.797 1.00 16.95 317 ASP A C 1
ATOM 2319 O O . ASP A 1 330 ? 12.002 68.569 21.929 1.00 16.88 317 ASP A O 1
ATOM 2324 N N . ILE A 1 331 ? 13.703 69.861 22.628 1.00 15.02 318 ILE A N 1
ATOM 2325 C CA . ILE A 1 331 ? 14.457 69.678 21.403 1.00 13.09 318 ILE A CA 1
ATOM 2326 C C . ILE A 1 331 ? 15.936 69.856 21.696 1.00 12.21 318 ILE A C 1
ATOM 2327 O O . ILE A 1 331 ? 16.334 70.695 22.508 1.00 11.64 318 ILE A O 1
ATOM 2332 N N . VAL A 1 332 ? 16.746 69.044 21.036 1.00 11.30 319 VAL A N 1
ATOM 2333 C CA . VAL A 1 332 ? 18.188 69.079 21.208 1.00 13.28 319 VAL A CA 1
ATOM 2334 C C . VAL A 1 332 ? 18.840 70.251 20.485 1.00 13.66 319 VAL A C 1
ATOM 2335 O O . VAL A 1 332 ? 18.445 70.607 19.379 1.00 13.91 319 VAL A O 1
ATOM 2339 N N . MET A 1 333 ? 19.843 70.842 21.123 1.00 14.25 320 MET A N 1
ATOM 2340 C CA . MET A 1 333 ? 20.606 71.919 20.511 1.00 13.47 320 MET A CA 1
ATOM 2341 C C . MET A 1 333 ? 22.096 71.644 20.696 1.00 12.77 320 MET A C 1
ATOM 2342 O O . MET A 1 333 ? 22.536 71.219 21.765 1.00 11.93 320 MET A O 1
ATOM 2347 N N . ASN A 1 334 ? 22.862 71.854 19.633 1.00 12.64 321 ASN A N 1
ATOM 2348 C CA . ASN A 1 334 ? 24.301 71.687 19.701 1.00 12.55 321 ASN A CA 1
ATOM 2349 C C . ASN A 1 334 ? 24.899 73.032 19.341 1.00 13.59 321 ASN A C 1
ATOM 2350 O O . ASN A 1 334 ? 24.364 73.750 18.498 1.00 15.61 321 ASN A O 1
ATOM 2355 N N . ILE A 1 335 ? 25.989 73.382 20.007 1.00 14.09 322 ILE A N 1
ATOM 2356 C CA . ILE A 1 335 ? 26.692 74.620 19.726 1.00 13.27 322 ILE A CA 1
ATOM 2357 C C . ILE A 1 335 ? 28.140 74.229 19.522 1.00 15.62 322 ILE A C 1
ATOM 2358 O O . ILE A 1 335 ? 28.732 73.568 20.374 1.00 14.12 322 ILE A O 1
ATOM 2363 N N . GLU A 1 336 ? 28.705 74.618 18.386 1.00 15.70 323 GLU A N 1
ATOM 2364 C CA . GLU A 1 336 ? 30.088 74.295 18.093 0.50 17.92 323 GLU A CA 1
ATOM 2365 C C . GLU A 1 336 ? 31.017 75.014 19.060 1.00 20.12 323 GLU A C 1
ATOM 2366 O O . GLU A 1 336 ? 30.784 76.165 19.434 1.00 22.33 323 GLU A O 1
ATOM 2372 N N . ILE A 1 337 ? 32.064 74.319 19.480 1.00 22.26 324 ILE A N 1
ATOM 2373 C CA . ILE A 1 337 ? 33.038 74.892 20.393 1.00 27.72 324 ILE A CA 1
ATOM 2374 C C . ILE A 1 337 ? 34.425 74.744 19.795 1.00 30.88 324 ILE A C 1
ATOM 2375 O O . ILE A 1 337 ? 34.729 73.747 19.145 1.00 30.48 324 ILE A O 1
ATOM 2380 N N . ASP A 1 338 ? 35.257 75.751 20.013 1.00 37.68 325 ASP A N 1
ATOM 2381 C CA . ASP A 1 338 ? 36.628 75.732 19.531 1.00 43.94 325 ASP A CA 1
ATOM 2382 C C . ASP A 1 338 ? 37.430 76.653 20.437 1.00 45.87 325 ASP A C 1
ATOM 2383 O O . ASP A 1 338 ? 37.744 77.788 20.071 1.00 46.85 325 ASP A O 1
ATOM 2388 N N . VAL A 1 339 ? 37.737 76.157 21.632 1.00 48.27 326 VAL A N 1
ATOM 2389 C CA . VAL A 1 339 ? 38.494 76.919 22.619 1.00 50.23 326 VAL A CA 1
ATOM 2390 C C . VAL A 1 339 ? 39.996 76.686 22.428 1.00 51.45 326 VAL A C 1
ATOM 2391 O O . VAL A 1 339 ? 40.701 76.350 23.404 1.00 52.46 326 VAL A O 1
ATOM 2395 N N . GLU B 1 19 ? -2.844 43.754 22.293 1.00 38.99 6 GLU B N 1
ATOM 2396 C CA . GLU B 1 19 ? -1.777 43.788 21.256 1.00 38.28 6 GLU B CA 1
ATOM 2397 C C . GLU B 1 19 ? -0.678 42.775 21.568 1.00 35.64 6 GLU B C 1
ATOM 2398 O O . GLU B 1 19 ? -0.471 42.393 22.719 1.00 35.90 6 GLU B O 1
ATOM 2404 N N . LEU B 1 20 ? 0.022 42.347 20.527 1.00 33.40 7 LEU B N 1
ATOM 2405 C CA . LEU B 1 20 ? 1.079 41.354 20.651 1.00 31.08 7 LEU B CA 1
ATOM 2406 C C . LEU B 1 20 ? 2.157 41.709 21.666 1.00 29.64 7 LEU B C 1
ATOM 2407 O O . LEU B 1 20 ? 2.470 42.881 21.886 1.00 28.34 7 LEU B O 1
ATOM 2412 N N . ILE B 1 21 ? 2.718 40.680 22.291 1.00 27.21 8 ILE B N 1
ATOM 2413 C CA . ILE B 1 21 ? 3.772 40.876 23.272 1.00 26.57 8 ILE B CA 1
ATOM 2414 C C . ILE B 1 21 ? 5.034 41.333 22.549 1.00 27.10 8 ILE B C 1
ATOM 2415 O O . ILE B 1 21 ? 5.388 40.795 21.496 1.00 24.70 8 ILE B O 1
ATOM 2420 N N . GLU B 1 22 ? 5.696 42.341 23.103 1.00 26.24 9 GLU B N 1
ATOM 2421 C CA . GLU B 1 22 ? 6.936 42.837 22.529 1.00 27.60 9 GLU B CA 1
ATOM 2422 C C . GLU B 1 22 ? 8.001 41.906 23.100 1.00 27.77 9 GLU B C 1
ATOM 2423 O O . GLU B 1 22 ? 8.294 41.944 24.294 1.00 30.06 9 GLU B O 1
ATOM 2429 N N . GLN B 1 23 ? 8.566 41.058 22.247 1.00 25.82 10 GLN B N 1
ATOM 2430 C CA . GLN B 1 23 ? 9.558 40.086 22.689 1.00 24.10 10 GLN B CA 1
ATOM 2431 C C . GLN B 1 23 ? 10.978 40.339 22.216 1.00 23.14 10 GLN B C 1
ATOM 2432 O O . GLN B 1 23 ? 11.203 40.890 21.144 1.00 23.53 10 GLN B O 1
ATOM 2438 N N . VAL B 1 24 ? 11.931 39.920 23.040 1.00 22.47 11 VAL B N 1
ATOM 2439 C CA . VAL B 1 24 ? 13.346 40.009 22.716 1.00 23.24 11 VAL B CA 1
ATOM 2440 C C . VAL B 1 24 ? 13.867 38.602 22.991 1.00 23.84 11 VAL B C 1
ATOM 2441 O O . VAL B 1 24 ? 13.747 38.089 24.103 1.00 23.37 11 VAL B O 1
ATOM 2445 N N . ILE B 1 25 ? 14.425 37.977 21.963 1.00 23.76 12 ILE B N 1
ATOM 2446 C CA . ILE B 1 25 ? 14.933 36.620 22.071 1.00 23.34 12 ILE B CA 1
ATOM 2447 C C . ILE B 1 25 ? 16.457 36.582 22.032 1.00 24.12 12 ILE B C 1
ATOM 2448 O O . ILE B 1 25 ? 17.070 37.005 21.055 1.00 23.95 12 ILE B O 1
ATOM 2453 N N . GLU B 1 26 ? 17.065 36.084 23.101 1.00 24.03 13 GLU B N 1
ATOM 2454 C CA . GLU B 1 26 ? 18.514 35.971 23.142 1.00 25.69 13 GLU B CA 1
ATOM 2455 C C . GLU B 1 26 ? 18.879 34.731 22.330 1.00 25.65 13 GLU B C 1
ATOM 2456 O O . GLU B 1 26 ? 18.540 33.609 22.706 1.00 25.88 13 GLU B O 1
ATOM 2462 N N . GLN B 1 27 ? 19.558 34.947 21.210 1.00 22.50 14 GLN B N 1
ATOM 2463 C CA . GLN B 1 27 ? 19.957 33.866 20.319 1.00 23.21 14 GLN B CA 1
ATOM 2464 C C . GLN B 1 27 ? 21.397 33.439 20.568 1.00 21.78 14 GLN B C 1
ATOM 2465 O O . GLN B 1 27 ? 22.121 34.077 21.331 1.00 21.80 14 GLN B O 1
ATOM 2471 N N . PRO B 1 28 ? 21.819 32.323 19.957 1.00 20.34 15 PRO B N 1
ATOM 2472 C CA . PRO B 1 28 ? 23.207 31.904 20.162 1.00 20.83 15 PRO B CA 1
ATOM 2473 C C . PRO B 1 28 ? 24.060 32.857 19.322 1.00 21.23 15 PRO B C 1
ATOM 2474 O O . PRO B 1 28 ? 23.525 33.590 18.490 1.00 19.02 15 PRO B O 1
ATOM 2478 N N . ASP B 1 29 ? 25.371 32.857 19.537 1.00 21.71 16 ASP B N 1
ATOM 2479 C CA . ASP B 1 29 ? 26.256 33.751 18.804 1.00 22.16 16 ASP B CA 1
ATOM 2480 C C . ASP B 1 29 ? 26.304 33.505 17.304 1.00 21.96 16 ASP B C 1
ATOM 2481 O O . ASP B 1 29 ? 26.748 34.364 16.541 1.00 19.11 16 ASP B O 1
ATOM 2486 N N . SER B 1 30 ? 25.857 32.331 16.879 1.00 21.53 17 SER B N 1
ATOM 2487 C CA . SER B 1 30 ? 25.865 32.014 15.461 1.00 20.92 17 SER B CA 1
ATOM 2488 C C . SER B 1 30 ? 24.577 31.333 15.045 1.00 21.45 17 SER B C 1
ATOM 2489 O O . SER B 1 30 ? 24.072 30.457 15.740 1.00 23.15 17 SER B O 1
ATOM 2492 N N . LEU B 1 31 ? 24.042 31.768 13.911 1.00 21.70 18 LEU B N 1
ATOM 2493 C CA . LEU B 1 31 ? 22.811 31.221 13.365 1.00 21.98 18 LEU B CA 1
ATOM 2494 C C . LEU B 1 31 ? 22.892 31.309 11.857 1.00 21.93 18 LEU B C 1
ATOM 2495 O O . LEU B 1 31 ? 23.681 32.075 11.313 1.00 21.70 18 LEU B O 1
ATOM 2500 N N . ILE B 1 32 ? 22.080 30.508 11.185 1.00 23.37 19 ILE B N 1
ATOM 2501 C CA . ILE B 1 32 ? 22.016 30.562 9.741 1.00 24.80 19 ILE B CA 1
ATOM 2502 C C . ILE B 1 32 ? 20.587 30.967 9.441 1.00 24.66 19 ILE B C 1
ATOM 2503 O O . ILE B 1 32 ? 19.637 30.311 9.871 1.00 22.79 19 ILE B O 1
ATOM 2508 N N . ILE B 1 33 ? 20.442 32.081 8.738 1.00 23.81 20 ILE B N 1
ATOM 2509 C CA . ILE B 1 33 ? 19.128 32.588 8.382 1.00 24.88 20 ILE B CA 1
ATOM 2510 C C . ILE B 1 33 ? 18.936 32.383 6.890 1.00 25.65 20 ILE B C 1
ATOM 2511 O O . ILE B 1 33 ? 19.763 32.811 6.088 1.00 26.43 20 ILE B O 1
ATOM 2516 N N . SER B 1 34 ? 17.853 31.713 6.520 1.00 27.57 21 SER B N 1
ATOM 2517 C CA . SER B 1 34 ? 17.565 31.482 5.113 1.00 30.45 21 SER B CA 1
ATOM 2518 C C . SER B 1 34 ? 16.904 32.741 4.566 1.00 30.44 21 SER B C 1
ATOM 2519 O O . SER B 1 34 ? 16.234 33.461 5.301 1.00 31.13 21 SER B O 1
ATOM 2522 N N . PRO B 1 35 ? 17.096 33.030 3.272 1.00 31.32 22 PRO B N 1
ATOM 2523 C CA . PRO B 1 35 ? 16.481 34.223 2.678 1.00 33.01 22 PRO B CA 1
ATOM 2524 C C . PRO B 1 35 ? 14.959 34.133 2.804 1.00 34.13 22 PRO B C 1
ATOM 2525 O O . PRO B 1 35 ? 14.400 33.037 2.864 1.00 33.50 22 PRO B O 1
ATOM 2529 N N . PRO B 1 36 ? 14.271 35.284 2.848 1.00 35.02 23 PRO B N 1
ATOM 2530 C CA . PRO B 1 36 ? 12.809 35.309 2.968 1.00 35.50 23 PRO B CA 1
ATOM 2531 C C . PRO B 1 36 ? 12.111 34.464 1.903 1.00 35.22 23 PRO B C 1
ATOM 2532 O O . PRO B 1 36 ? 12.589 34.353 0.774 1.00 36.17 23 PRO B O 1
ATOM 2536 N N . SER B 1 43 ? 9.221 40.785 -2.954 1.00 42.09 30 SER B N 1
ATOM 2537 C CA . SER B 1 43 ? 8.424 40.899 -1.741 1.00 41.50 30 SER B CA 1
ATOM 2538 C C . SER B 1 43 ? 9.251 41.407 -0.558 1.00 40.03 30 SER B C 1
ATOM 2539 O O . SER B 1 43 ? 8.715 41.629 0.530 1.00 41.13 30 SER B O 1
ATOM 2542 N N . TYR B 1 44 ? 10.556 41.574 -0.759 1.00 36.74 31 TYR B N 1
ATOM 2543 C CA . TYR B 1 44 ? 11.413 42.091 0.305 1.00 33.41 31 TYR B CA 1
ATOM 2544 C C . TYR B 1 44 ? 12.596 42.886 -0.230 1.00 31.18 31 TYR B C 1
ATOM 2545 O O . TYR B 1 44 ? 12.970 42.767 -1.397 1.00 30.71 31 TYR B O 1
ATOM 2554 N N . ASN B 1 45 ? 13.176 43.709 0.634 1.00 27.14 32 ASN B N 1
ATOM 2555 C CA . ASN B 1 45 ? 14.317 44.524 0.257 1.00 25.11 32 ASN B CA 1
ATOM 2556 C C . ASN B 1 45 ? 15.606 43.778 0.588 1.00 23.82 32 ASN B C 1
ATOM 2557 O O . ASN B 1 45 ? 15.799 43.329 1.716 1.00 22.77 32 ASN B O 1
ATOM 2562 N N . HIS B 1 46 ? 16.477 43.635 -0.406 1.00 22.74 33 HIS B N 1
ATOM 2563 C CA . HIS B 1 46 ? 17.744 42.938 -0.217 1.00 24.00 33 HIS B CA 1
ATOM 2564 C C . HIS B 1 46 ? 18.872 43.951 -0.100 1.00 22.17 33 HIS B C 1
ATOM 2565 O O . HIS B 1 46 ? 19.128 44.711 -1.027 1.00 23.72 33 HIS B O 1
ATOM 2572 N N . ILE B 1 47 ? 19.539 43.957 1.046 1.00 20.14 34 ILE B N 1
ATOM 2573 C CA . ILE B 1 47 ? 20.637 44.881 1.280 1.00 19.62 34 ILE B CA 1
ATOM 2574 C C . ILE B 1 47 ? 21.941 44.112 1.425 1.00 19.25 34 ILE B C 1
ATOM 2575 O O . ILE B 1 47 ? 22.008 43.135 2.164 1.00 18.86 34 ILE B O 1
ATOM 2580 N N . GLN B 1 48 ? 22.966 44.565 0.712 1.00 20.54 35 GLN B N 1
ATOM 2581 C CA . GLN B 1 48 ? 24.297 43.964 0.744 1.00 21.27 35 GLN B CA 1
ATOM 2582 C C . GLN B 1 48 ? 25.251 45.111 1.039 1.00 20.40 35 GLN B C 1
ATOM 2583 O O . GLN B 1 48 ? 25.944 45.604 0.151 1.00 21.30 35 GLN B O 1
ATOM 2589 N N . PRO B 1 49 ? 25.309 45.539 2.307 1.00 20.17 36 PRO B N 1
ATOM 2590 C CA . PRO B 1 49 ? 26.162 46.647 2.752 1.00 19.70 36 PRO B CA 1
ATOM 2591 C C . PRO B 1 49 ? 27.662 46.498 2.555 1.00 20.52 36 PRO B C 1
ATOM 2592 O O . PRO B 1 49 ? 28.364 47.491 2.397 1.00 20.12 36 PRO B O 1
ATOM 2596 N N . PHE B 1 50 ? 28.151 45.261 2.553 1.00 21.29 37 PHE B N 1
ATOM 2597 C CA . PHE B 1 50 ? 29.585 45.030 2.477 1.00 22.57 37 PHE B CA 1
ATOM 2598 C C . PHE B 1 50 ? 30.188 44.605 1.147 1.00 24.60 37 PHE B C 1
ATOM 2599 O O . PHE B 1 50 ? 31.339 44.167 1.099 1.00 23.04 37 PHE B O 1
ATOM 2607 N N . VAL B 1 51 ? 29.424 44.746 0.073 1.00 25.76 38 VAL B N 1
ATOM 2608 C CA . VAL B 1 51 ? 29.919 44.391 -1.248 1.00 29.03 38 VAL B CA 1
ATOM 2609 C C . VAL B 1 51 ? 31.213 45.138 -1.558 1.00 29.60 38 VAL B C 1
ATOM 2610 O O . VAL B 1 51 ? 32.086 44.616 -2.249 1.00 31.36 38 VAL B O 1
ATOM 2614 N N . TYR B 1 52 ? 31.343 46.354 -1.036 1.00 28.99 39 TYR B N 1
ATOM 2615 C CA . TYR B 1 52 ? 32.526 47.165 -1.300 1.00 30.41 39 TYR B CA 1
ATOM 2616 C C . TYR B 1 52 ? 33.805 46.666 -0.632 1.00 31.52 39 TYR B C 1
ATOM 2617 O O . TYR B 1 52 ? 34.896 47.139 -0.956 1.00 33.01 39 TYR B O 1
ATOM 2626 N N . LEU B 1 53 ? 33.679 45.725 0.298 1.00 31.67 40 LEU B N 1
ATOM 2627 C CA . LEU B 1 53 ? 34.847 45.183 0.988 1.00 31.48 40 LEU B CA 1
ATOM 2628 C C . LEU B 1 53 ? 35.320 43.886 0.341 1.00 32.87 40 LEU B C 1
ATOM 2629 O O . LEU B 1 53 ? 34.814 43.488 -0.709 1.00 35.49 40 LEU B O 1
ATOM 2634 N N . HIS B 1 63 ? 25.920 51.475 -10.392 1.00 32.00 50 HIS B N 1
ATOM 2635 C CA . HIS B 1 63 ? 26.251 52.898 -10.392 1.00 32.24 50 HIS B CA 1
ATOM 2636 C C . HIS B 1 63 ? 26.719 53.363 -9.018 1.00 29.91 50 HIS B C 1
ATOM 2637 O O . HIS B 1 63 ? 25.941 53.910 -8.237 1.00 28.98 50 HIS B O 1
ATOM 2644 N N . ASN B 1 64 ? 28.001 53.148 -8.742 1.00 27.78 51 ASN B N 1
ATOM 2645 C CA . ASN B 1 64 ? 28.608 53.525 -7.471 1.00 25.05 51 ASN B CA 1
ATOM 2646 C C . ASN B 1 64 ? 29.157 54.943 -7.476 1.00 23.52 51 ASN B C 1
ATOM 2647 O O . ASN B 1 64 ? 29.914 55.338 -8.370 1.00 21.83 51 ASN B O 1
ATOM 2652 N N . VAL B 1 65 ? 28.775 55.701 -6.457 1.00 21.38 52 VAL B N 1
ATOM 2653 C CA . VAL B 1 65 ? 29.223 57.073 -6.300 1.00 21.07 52 VAL B CA 1
ATOM 2654 C C . VAL B 1 65 ? 29.867 57.214 -4.929 1.00 22.13 52 VAL B C 1
ATOM 2655 O O . VAL B 1 65 ? 29.366 56.668 -3.940 1.00 21.60 52 VAL B O 1
ATOM 2659 N N . LEU B 1 66 ? 30.983 57.931 -4.879 1.00 19.76 53 LEU B N 1
ATOM 2660 C CA . LEU B 1 66 ? 31.673 58.190 -3.626 1.00 20.07 53 LEU B CA 1
ATOM 2661 C C . LEU B 1 66 ? 31.534 59.678 -3.322 1.00 19.41 53 LEU B C 1
ATOM 2662 O O . LEU B 1 66 ? 31.936 60.522 -4.131 1.00 20.27 53 LEU B O 1
ATOM 2667 N N . LEU B 1 67 ? 30.947 59.996 -2.171 1.00 17.58 54 LEU B N 1
ATOM 2668 C CA . LEU B 1 67 ? 30.770 61.383 -1.748 1.00 18.32 54 LEU B CA 1
ATOM 2669 C C . LEU B 1 67 ? 31.676 61.609 -0.543 1.00 18.93 54 LEU B C 1
ATOM 2670 O O . LEU B 1 67 ? 31.544 60.930 0.474 1.00 19.64 54 LEU B O 1
ATOM 2675 N N . ILE B 1 68 ? 32.590 62.566 -0.653 1.00 19.12 55 ILE B N 1
ATOM 2676 C CA . ILE B 1 68 ? 33.538 62.834 0.422 1.00 19.81 55 ILE B CA 1
ATOM 2677 C C . ILE B 1 68 ? 33.310 64.141 1.159 1.00 20.41 55 ILE B C 1
ATOM 2678 O O . ILE B 1 68 ? 33.467 65.223 0.592 1.00 20.13 55 ILE B O 1
ATOM 2683 N N . LEU B 1 69 ? 32.945 64.036 2.431 1.00 21.60 56 LEU B N 1
ATOM 2684 C CA . LEU B 1 69 ? 32.718 65.217 3.241 1.00 21.88 56 LEU B CA 1
ATOM 2685 C C . LEU B 1 69 ? 34.005 65.596 3.977 1.00 22.14 56 LEU B C 1
ATOM 2686 O O . LEU B 1 69 ? 35.017 64.897 3.880 1.00 21.46 56 LEU B O 1
ATOM 2691 N N . ASN 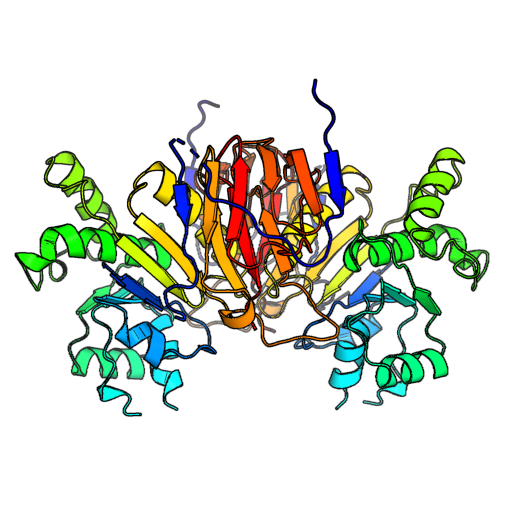B 1 70 ? 33.947 66.688 4.727 1.00 22.30 57 ASN B N 1
ATOM 2692 C CA . ASN B 1 70 ? 35.103 67.233 5.426 1.00 25.09 57 ASN B CA 1
ATOM 2693 C C . ASN B 1 70 ? 35.528 66.672 6.790 1.00 26.96 57 ASN B C 1
ATOM 2694 O O . ASN B 1 70 ? 35.248 67.259 7.833 1.00 27.07 57 ASN B O 1
ATOM 2699 N N . GLN B 1 71 ? 36.228 65.542 6.758 1.00 27.41 58 GLN B N 1
ATOM 2700 C CA . GLN B 1 71 ? 36.764 64.904 7.955 1.00 31.38 58 GLN B CA 1
ATOM 2701 C C . GLN B 1 71 ? 37.945 64.036 7.531 1.00 31.22 58 GLN B C 1
ATOM 2702 O O . GLN B 1 71 ? 38.005 63.566 6.396 1.00 30.40 58 GLN B O 1
ATOM 2708 N N . LYS B 1 72 ? 38.898 63.842 8.435 1.00 33.71 59 LYS B N 1
ATOM 2709 C CA . LYS B 1 72 ? 40.071 63.039 8.118 1.00 33.80 59 LYS B CA 1
ATOM 2710 C C . LYS B 1 72 ? 39.638 61.647 7.672 1.00 34.00 59 LYS B C 1
ATOM 2711 O O . LYS B 1 72 ? 38.853 60.985 8.350 1.00 33.37 59 LYS B O 1
ATOM 2717 N N . ILE B 1 73 ? 40.141 61.218 6.518 1.00 33.04 60 ILE B N 1
ATOM 2718 C CA . ILE B 1 73 ? 39.804 59.911 5.963 1.00 33.72 60 ILE B CA 1
ATOM 2719 C C . ILE B 1 73 ? 40.647 58.809 6.602 1.00 35.65 60 ILE B C 1
ATOM 2720 O O . ILE B 1 73 ? 41.874 58.822 6.505 1.00 35.56 60 ILE B O 1
ATOM 2725 N N . THR B 1 74 ? 39.977 57.854 7.243 1.00 36.52 61 THR B N 1
ATOM 2726 C CA . THR B 1 74 ? 40.658 56.754 7.921 1.00 38.22 61 THR B CA 1
ATOM 2727 C C . THR B 1 74 ? 40.386 55.371 7.335 1.00 38.58 61 THR B C 1
ATOM 2728 O O . THR B 1 74 ? 40.786 54.364 7.920 1.00 40.72 61 THR B O 1
ATOM 2732 N N . ILE B 1 75 ? 39.703 55.310 6.198 1.00 37.35 62 ILE B N 1
ATOM 2733 C CA . ILE B 1 75 ? 39.415 54.020 5.579 1.00 36.12 62 ILE B CA 1
ATOM 2734 C C . ILE B 1 75 ? 40.322 53.788 4.382 1.00 35.34 62 ILE B C 1
ATOM 2735 O O . ILE B 1 75 ? 41.126 54.648 4.022 1.00 34.36 62 ILE B O 1
ATOM 2740 N N . ASP B 1 76 ? 40.186 52.617 3.770 1.00 35.50 63 ASP B N 1
ATOM 2741 C CA . ASP B 1 76 ? 40.967 52.283 2.589 1.00 36.67 63 ASP B CA 1
ATOM 2742 C C . ASP B 1 76 ? 40.302 53.026 1.438 1.00 35.97 63 ASP B C 1
ATOM 2743 O O . ASP B 1 76 ? 39.512 52.455 0.682 1.00 36.32 63 ASP B O 1
ATOM 2748 N N . LEU B 1 77 ? 40.626 54.307 1.321 1.00 35.16 64 LEU B N 1
ATOM 2749 C CA . LEU B 1 77 ? 40.060 55.156 0.287 1.00 34.11 64 LEU B CA 1
ATOM 2750 C C . LEU B 1 77 ? 40.235 54.603 -1.117 1.00 34.58 64 LEU B C 1
ATOM 2751 O O . LEU B 1 77 ? 39.270 54.493 -1.875 1.00 34.03 64 LEU B O 1
ATOM 2756 N N . ILE B 1 78 ? 41.471 54.255 -1.457 1.00 35.43 65 ILE B N 1
ATOM 2757 C CA . ILE B 1 78 ? 41.792 53.748 -2.785 1.00 35.99 65 ILE B CA 1
ATOM 2758 C C . ILE B 1 78 ? 40.948 52.559 -3.220 1.00 35.61 65 ILE B C 1
ATOM 2759 O O . ILE B 1 78 ? 40.504 52.490 -4.367 1.00 36.30 65 ILE B O 1
ATOM 2764 N N . SER B 1 79 ? 40.722 51.622 -2.308 1.00 34.25 66 SER B N 1
ATOM 2765 C CA . SER B 1 79 ? 39.930 50.445 -2.630 1.00 32.80 66 SER B CA 1
ATOM 2766 C C . SER B 1 79 ? 38.494 50.809 -2.997 1.00 30.94 66 SER B C 1
ATOM 2767 O O . SER B 1 79 ? 37.939 50.281 -3.959 1.00 29.99 66 SER B O 1
ATOM 2770 N N . LEU B 1 80 ? 37.896 51.709 -2.223 1.00 30.14 67 LEU B N 1
ATOM 2771 C CA . LEU B 1 80 ? 36.519 52.130 -2.462 1.00 28.84 67 LEU B CA 1
ATOM 2772 C C . LEU B 1 80 ? 36.467 52.953 -3.742 1.00 27.96 67 LEU B C 1
ATOM 2773 O O . LEU B 1 80 ? 35.615 52.739 -4.601 1.00 26.98 67 LEU B O 1
ATOM 2778 N N . TRP B 1 81 ? 37.394 53.897 -3.856 1.00 28.59 68 TRP B N 1
ATOM 2779 C CA . TRP B 1 81 ? 37.478 54.767 -5.023 1.00 29.17 68 TRP B CA 1
ATOM 2780 C C . TRP B 1 81 ? 37.412 53.950 -6.303 1.00 29.51 68 TRP B C 1
ATOM 2781 O O . TRP B 1 81 ? 36.626 54.248 -7.198 1.00 30.18 68 TRP B O 1
ATOM 2792 N N . LYS B 1 82 ? 38.233 52.908 -6.375 1.00 31.40 69 LYS B N 1
ATOM 2793 C CA . LYS B 1 82 ? 38.295 52.044 -7.550 1.00 33.15 69 LYS B CA 1
ATOM 2794 C C . LYS B 1 82 ? 36.982 51.348 -7.898 1.00 33.13 69 LYS B C 1
ATOM 2795 O O . LYS B 1 82 ? 36.809 50.865 -9.018 1.00 34.53 69 LYS B O 1
ATOM 2801 N N . LYS B 1 83 ? 36.060 51.289 -6.945 1.00 32.48 70 LYS B N 1
ATOM 2802 C CA . LYS B 1 83 ? 34.775 50.643 -7.188 1.00 32.08 70 LYS B CA 1
ATOM 2803 C C . LYS B 1 83 ? 33.704 51.652 -7.567 1.00 31.25 70 LYS B C 1
ATOM 2804 O O . LYS B 1 83 ? 32.570 51.281 -7.873 1.00 31.24 70 LYS B O 1
ATOM 2810 N N . CYS B 1 84 ? 34.066 52.930 -7.556 1.00 29.78 71 CYS B N 1
ATOM 2811 C CA . CYS B 1 84 ? 33.109 53.978 -7.877 1.00 28.72 71 CYS B CA 1
ATOM 2812 C C . CYS B 1 84 ? 33.277 54.602 -9.254 1.00 28.90 71 CYS B C 1
ATOM 2813 O O . CYS B 1 84 ? 34.387 54.867 -9.714 1.00 28.36 71 CYS B O 1
ATOM 2816 N N . GLU B 1 85 ? 32.137 54.837 -9.891 1.00 28.99 72 GLU B N 1
ATOM 2817 C CA . GLU B 1 85 ? 32.055 55.425 -11.218 1.00 30.23 72 GLU B CA 1
ATOM 2818 C C . GLU B 1 85 ? 32.318 56.930 -11.149 1.00 29.73 72 GLU B C 1
ATOM 2819 O O . GLU B 1 85 ? 33.014 57.495 -11.996 1.00 29.85 72 GLU B O 1
ATOM 2825 N N . ILE B 1 86 ? 31.768 57.567 -10.122 1.00 27.81 73 ILE B N 1
ATOM 2826 C CA . ILE B 1 86 ? 31.915 59.003 -9.920 1.00 27.25 73 ILE B CA 1
ATOM 2827 C C . ILE B 1 86 ? 32.323 59.306 -8.482 1.00 25.81 73 ILE B C 1
ATOM 2828 O O . ILE B 1 86 ? 31.881 58.628 -7.552 1.00 25.58 73 ILE B O 1
ATOM 2833 N N . ILE B 1 87 ? 33.169 60.319 -8.309 1.00 23.28 74 ILE B N 1
ATOM 2834 C CA . ILE B 1 87 ? 33.620 60.742 -6.988 1.00 21.41 74 ILE B CA 1
ATOM 2835 C C . ILE B 1 87 ? 33.317 62.231 -6.829 1.00 21.08 74 ILE B C 1
ATOM 2836 O O . ILE B 1 87 ? 33.700 63.042 -7.671 1.00 18.21 74 ILE B O 1
ATOM 2841 N N . VAL B 1 88 ? 32.636 62.586 -5.745 1.00 19.89 75 VAL B N 1
ATOM 2842 C CA . VAL B 1 88 ? 32.281 63.979 -5.483 1.00 18.83 75 VAL B CA 1
ATOM 2843 C C . VAL B 1 88 ? 32.773 64.442 -4.116 1.00 19.47 75 VAL B C 1
ATOM 2844 O O . VAL B 1 88 ? 32.543 63.774 -3.112 1.00 19.47 75 VAL B O 1
ATOM 2848 N N . CYS B 1 89 ? 33.445 65.588 -4.082 1.00 18.31 76 CYS B N 1
ATOM 2849 C CA . CYS B 1 89 ? 33.933 66.154 -2.830 1.00 17.45 76 CYS B CA 1
ATOM 2850 C C . CYS B 1 89 ? 33.048 67.324 -2.431 1.00 16.62 76 CYS B C 1
ATOM 2851 O O . CYS B 1 89 ? 32.827 68.241 -3.222 1.00 18.14 76 CYS B O 1
ATOM 2854 N N . ALA B 1 90 ? 32.534 67.290 -1.209 1.00 16.87 77 ALA B N 1
ATOM 2855 C CA . ALA B 1 90 ? 31.698 68.373 -0.713 1.00 17.22 77 ALA B CA 1
ATOM 2856 C C . ALA B 1 90 ? 32.609 69.376 -0.017 1.00 18.50 77 ALA B C 1
ATOM 2857 O O . ALA B 1 90 ? 33.095 69.120 1.084 1.00 19.45 77 ALA B O 1
ATOM 2859 N N . ASP B 1 91 ? 32.850 70.505 -0.680 1.00 18.05 78 ASP B N 1
ATOM 2860 C CA . ASP B 1 91 ? 33.701 71.576 -0.159 1.00 18.16 78 ASP B CA 1
ATOM 2861 C C . ASP B 1 91 ? 34.958 71.034 0.535 1.00 19.31 78 ASP B C 1
ATOM 2862 O O . ASP B 1 91 ? 35.864 70.522 -0.128 1.00 21.51 78 ASP B O 1
ATOM 2867 N N . GLY B 1 92 ? 35.002 71.137 1.862 1.00 21.01 79 GLY B N 1
ATOM 2868 C CA . GLY B 1 92 ? 36.150 70.667 2.630 1.00 20.37 79 GLY B CA 1
ATOM 2869 C C . GLY B 1 92 ? 36.579 69.236 2.356 1.00 21.36 79 GLY B C 1
ATOM 2870 O O . GLY B 1 92 ? 37.724 68.859 2.627 1.00 21.45 79 GLY B O 1
ATOM 2871 N N . GLY B 1 93 ? 35.659 68.431 1.835 1.00 20.20 80 GLY B N 1
ATOM 2872 C CA . GLY B 1 93 ? 35.981 67.052 1.517 1.00 20.47 80 GLY B CA 1
ATOM 2873 C C . GLY B 1 93 ? 37.201 66.977 0.614 1.00 20.39 80 GLY B C 1
ATOM 2874 O O . GLY B 1 93 ? 37.927 65.981 0.622 1.00 20.51 80 GLY B O 1
ATOM 2875 N N . ALA B 1 94 ? 37.429 68.030 -0.166 1.00 19.24 81 ALA B N 1
ATOM 2876 C CA . ALA B 1 94 ? 38.579 68.078 -1.062 1.00 21.14 81 ALA B CA 1
ATOM 2877 C C . ALA B 1 94 ? 39.874 68.115 -0.254 1.00 21.41 81 ALA B C 1
ATOM 2878 O O . ALA B 1 94 ? 40.858 67.473 -0.626 1.00 23.61 81 ALA B O 1
ATOM 2880 N N . ASN B 1 95 ? 39.882 68.874 0.839 1.00 22.09 82 ASN B N 1
ATOM 2881 C CA . ASN B 1 95 ? 41.070 68.948 1.689 1.00 24.49 82 ASN B CA 1
ATOM 2882 C C . ASN B 1 95 ? 41.350 67.557 2.238 1.00 25.65 82 ASN B C 1
ATOM 2883 O O . ASN B 1 95 ? 42.492 67.096 2.253 1.00 26.80 82 ASN B O 1
ATOM 2888 N N . SER B 1 96 ? 40.288 66.901 2.694 1.00 26.20 83 SER B N 1
ATOM 2889 C CA . SER B 1 96 ? 40.380 65.564 3.266 1.00 26.97 83 SER B CA 1
ATOM 2890 C C . SER B 1 96 ? 41.009 64.588 2.285 1.00 27.63 83 SER B C 1
ATOM 2891 O O . SER B 1 96 ? 41.860 63.780 2.660 1.00 25.18 83 SER B O 1
ATOM 2894 N N . LEU B 1 97 ? 40.585 64.665 1.028 1.00 27.37 84 LEU B N 1
ATOM 2895 C CA . LEU B 1 97 ? 41.123 63.800 -0.012 1.00 28.74 84 LEU B CA 1
ATOM 2896 C C . LEU B 1 97 ? 42.591 64.156 -0.240 1.00 29.81 84 LEU B C 1
ATOM 2897 O O . LEU B 1 97 ? 43.455 63.281 -0.297 1.00 31.37 84 LEU B O 1
ATOM 2902 N N . TYR B 1 98 ? 42.861 65.450 -0.366 1.00 31.13 85 TYR B N 1
ATOM 2903 C CA . TYR B 1 98 ? 44.215 65.940 -0.591 1.00 32.53 85 TYR B CA 1
ATOM 2904 C C . TYR B 1 98 ? 45.157 65.413 0.486 1.00 33.49 85 TYR B C 1
ATOM 2905 O O . TYR B 1 98 ? 46.126 64.716 0.191 1.00 33.27 85 TYR B O 1
ATOM 2914 N N . GLU B 1 99 ? 44.855 65.763 1.733 1.00 34.76 86 GLU B N 1
ATOM 2915 C CA . GLU B 1 99 ? 45.650 65.367 2.893 1.00 35.34 86 GLU B CA 1
ATOM 2916 C C . GLU B 1 99 ? 45.836 63.868 3.053 1.00 34.91 86 GLU B C 1
ATOM 2917 O O . GLU B 1 99 ? 46.780 63.425 3.706 1.00 35.58 86 GLU B O 1
ATOM 2923 N N . TYR B 1 100 ? 44.937 63.086 2.464 1.00 35.30 87 TYR B N 1
ATOM 2924 C CA . TYR B 1 100 ? 45.020 61.634 2.554 1.00 36.67 87 TYR B CA 1
ATOM 2925 C C . TYR B 1 100 ? 46.354 61.150 2.006 1.00 38.35 87 TYR B C 1
ATOM 2926 O O . TYR B 1 100 ? 46.863 60.100 2.405 1.00 37.91 87 TYR B O 1
ATOM 2935 N N . PHE B 1 101 ? 46.916 61.925 1.086 1.00 39.79 88 PHE B N 1
ATOM 2936 C CA . PHE B 1 101 ? 48.181 61.572 0.459 1.00 42.08 88 PHE B CA 1
ATOM 2937 C C . PHE B 1 101 ? 49.394 62.235 1.114 1.00 44.15 88 PHE B C 1
ATOM 2938 O O . PHE B 1 101 ? 50.515 62.092 0.627 1.00 45.65 88 PHE B O 1
ATOM 2946 N N . ASN B 1 102 ? 49.177 62.957 2.212 1.00 45.60 89 ASN B N 1
ATOM 2947 C CA . ASN B 1 102 ? 50.286 63.609 2.903 1.00 46.84 89 ASN B CA 1
ATOM 2948 C C . ASN B 1 102 ? 51.263 62.560 3.423 1.00 47.96 89 ASN B C 1
ATOM 2949 O O . ASN B 1 102 ? 50.854 61.544 3.989 1.00 48.63 89 ASN B O 1
ATOM 2954 N N . LEU B 1 113 ? 51.313 55.562 -3.568 1.00 44.25 100 LEU B N 1
ATOM 2955 C CA . LEU B 1 113 ? 50.149 56.196 -4.175 1.00 43.90 100 LEU B CA 1
ATOM 2956 C C . LEU B 1 113 ? 50.461 57.605 -4.663 1.00 43.48 100 LEU B C 1
ATOM 2957 O O . LEU B 1 113 ? 51.244 58.333 -4.051 1.00 43.02 100 LEU B O 1
ATOM 2962 N N . GLN B 1 114 ? 49.837 57.978 -5.775 1.00 42.17 101 GLN B N 1
ATOM 2963 C CA . GLN B 1 114 ? 50.014 59.298 -6.361 1.00 40.83 101 GLN B CA 1
ATOM 2964 C C . GLN B 1 114 ? 48.723 60.092 -6.201 1.00 37.47 101 GLN B C 1
ATOM 2965 O O . GLN B 1 114 ? 47.678 59.697 -6.708 1.00 35.79 101 GLN B O 1
ATOM 2971 N N . ARG B 1 115 ? 48.802 61.210 -5.491 1.00 36.17 102 ARG B N 1
ATOM 2972 C CA . ARG B 1 115 ? 47.640 62.063 -5.271 1.00 36.03 102 ARG B CA 1
ATOM 2973 C C . ARG B 1 115 ? 46.985 62.425 -6.605 1.00 35.09 102 ARG B C 1
ATOM 2974 O O . ARG B 1 115 ? 45.765 62.565 -6.696 1.00 35.24 102 ARG B O 1
ATOM 2982 N N . SER B 1 116 ? 47.809 62.552 -7.640 1.00 34.68 103 SER B N 1
ATOM 2983 C CA . SER B 1 116 ? 47.339 62.903 -8.976 1.00 33.74 103 SER B CA 1
ATOM 2984 C C . SER B 1 116 ? 46.508 61.828 -9.666 1.00 32.14 103 SER B C 1
ATOM 2985 O O . SER B 1 116 ? 45.855 62.101 -10.671 1.00 29.47 103 SER B O 1
ATOM 2988 N N . ASP B 1 117 ? 46.531 60.607 -9.146 1.00 31.46 104 ASP B N 1
ATOM 2989 C CA . ASP B 1 117 ? 45.760 59.535 -9.768 1.00 32.48 104 ASP B CA 1
ATOM 2990 C C . ASP B 1 117 ? 44.321 59.473 -9.276 1.00 31.26 104 ASP B C 1
ATOM 2991 O O . ASP B 1 117 ? 43.517 58.702 -9.792 1.00 31.47 104 ASP B O 1
ATOM 2996 N N . TYR B 1 118 ? 43.994 60.306 -8.296 1.00 31.17 105 TYR B N 1
ATOM 2997 C CA . TYR B 1 118 ? 42.656 60.299 -7.724 1.00 29.73 105 TYR B CA 1
ATOM 2998 C C . TYR B 1 118 ? 42.024 61.681 -7.705 1.00 27.11 105 TYR B C 1
ATOM 2999 O O . TYR B 1 118 ? 41.895 62.311 -6.653 1.00 26.10 105 TYR B O 1
ATOM 3008 N N . ILE B 1 119 ? 41.626 62.138 -8.888 1.00 25.66 106 ILE B N 1
ATOM 3009 C CA . ILE B 1 119 ? 41.012 63.449 -9.046 1.00 25.40 106 ILE B CA 1
ATOM 3010 C C . ILE B 1 119 ? 39.500 63.325 -8.965 1.00 24.55 106 ILE B C 1
ATOM 3011 O O . ILE B 1 119 ? 38.884 62.571 -9.720 1.00 24.18 106 ILE B O 1
ATOM 3016 N N . PRO B 1 120 ? 38.877 64.059 -8.036 1.00 23.57 107 PRO B N 1
ATOM 3017 C CA . PRO B 1 120 ? 37.422 63.976 -7.918 1.00 23.27 107 PRO B CA 1
ATOM 3018 C C . PRO B 1 120 ? 36.745 64.556 -9.156 1.00 22.90 107 PRO B C 1
ATOM 3019 O O . PRO B 1 120 ? 37.216 65.537 -9.731 1.00 22.64 107 PRO B O 1
ATOM 3023 N N . ASP B 1 121 ? 35.652 63.932 -9.573 1.00 22.11 108 ASP B N 1
ATOM 3024 C CA . ASP B 1 121 ? 34.916 64.396 -10.740 1.00 22.32 108 ASP B CA 1
ATOM 3025 C C . ASP B 1 121 ? 34.299 65.767 -10.483 1.00 21.77 108 ASP B C 1
ATOM 3026 O O . ASP B 1 121 ? 34.328 66.643 -11.352 1.00 22.23 108 ASP B O 1
ATOM 3031 N N . TYR B 1 122 ? 33.755 65.952 -9.285 1.00 18.84 109 TYR B N 1
ATOM 3032 C CA . TYR B 1 122 ? 33.125 67.215 -8.914 1.00 18.76 109 TYR B CA 1
ATOM 3033 C C . TYR B 1 122 ? 33.531 67.659 -7.508 1.00 19.17 109 TYR B C 1
ATOM 3034 O O . TYR B 1 122 ? 33.773 66.832 -6.623 1.00 19.83 109 TYR B O 1
ATOM 3043 N N . ILE B 1 123 ? 33.602 68.971 -7.317 1.00 18.39 110 ILE B N 1
ATOM 3044 C CA . ILE B 1 123 ? 33.890 69.566 -6.017 1.00 19.19 110 ILE B CA 1
ATOM 3045 C C . ILE B 1 123 ? 32.806 70.624 -5.908 1.00 20.95 110 ILE B C 1
ATOM 3046 O O . ILE B 1 123 ? 32.792 71.585 -6.684 1.00 19.17 110 ILE B O 1
ATOM 3051 N N . VAL B 1 124 ? 31.884 70.446 -4.966 1.00 19.28 111 VAL B N 1
ATOM 3052 C CA . VAL B 1 124 ? 30.792 71.396 -4.832 1.00 20.30 111 VAL B CA 1
ATOM 3053 C C . VAL B 1 124 ? 30.551 71.916 -3.421 1.00 20.23 111 VAL B C 1
ATOM 3054 O O . VAL B 1 124 ? 30.966 71.304 -2.439 1.00 17.62 111 VAL B O 1
ATOM 3058 N N . GLY B 1 125 ? 29.877 73.060 -3.339 1.00 19.59 112 GLY B N 1
ATOM 3059 C CA . GLY B 1 125 ? 29.574 73.657 -2.050 1.00 19.90 112 GLY B CA 1
ATOM 3060 C C . GLY B 1 125 ? 29.786 75.156 -2.070 1.00 20.79 112 GLY B C 1
ATOM 3061 O O . GLY B 1 125 ? 30.051 75.738 -3.130 1.00 20.39 112 GLY B O 1
ATOM 3062 N N . ASP B 1 126 ? 29.666 75.792 -0.910 1.00 18.82 113 ASP B N 1
ATOM 3063 C CA . ASP B 1 126 ? 29.859 77.233 -0.836 1.00 19.60 113 ASP B CA 1
ATOM 3064 C C . ASP B 1 126 ? 31.332 77.605 -0.707 1.00 20.83 113 ASP B C 1
ATOM 3065 O O . ASP B 1 126 ? 31.683 78.782 -0.691 1.00 22.29 113 ASP B O 1
ATOM 3070 N N . PHE B 1 127 ? 32.183 76.586 -0.619 1.00 21.51 114 PHE B N 1
ATOM 3071 C CA . PHE B 1 127 ? 33.628 76.748 -0.527 1.00 22.59 114 PHE B CA 1
ATOM 3072 C C . PHE B 1 127 ? 34.173 77.607 0.609 1.00 23.13 114 PHE B C 1
ATOM 3073 O O . PHE B 1 127 ? 35.125 78.366 0.418 1.00 22.10 114 PHE B O 1
ATOM 3081 N N . ASP B 1 128 ? 33.584 77.492 1.792 1.00 22.14 115 ASP B N 1
ATOM 3082 C CA . ASP B 1 128 ? 34.081 78.252 2.926 1.00 21.75 115 ASP B CA 1
ATOM 3083 C C . ASP B 1 128 ? 35.038 77.400 3.756 1.00 22.98 115 ASP B C 1
ATOM 3084 O O . ASP B 1 128 ? 35.617 77.879 4.730 1.00 23.87 115 ASP B O 1
ATOM 3089 N N . SER B 1 129 ? 35.206 76.136 3.372 1.00 22.90 116 SER B N 1
ATOM 3090 C CA . SER B 1 129 ? 36.117 75.260 4.099 1.00 25.45 116 SER B CA 1
ATOM 3091 C C . SER B 1 129 ? 37.279 74.774 3.234 1.00 25.77 116 SER B C 1
ATOM 3092 O O . SER B 1 129 ? 38.392 74.612 3.729 1.00 25.52 116 SER B O 1
ATOM 3095 N N . ILE B 1 130 ? 37.036 74.545 1.945 1.00 26.08 117 ILE B N 1
ATOM 3096 C CA . ILE B 1 130 ? 38.108 74.077 1.066 1.00 26.84 117 ILE B CA 1
ATOM 3097 C C . ILE B 1 130 ? 39.255 75.092 1.107 1.00 27.48 117 ILE B C 1
ATOM 3098 O O . ILE B 1 130 ? 39.019 76.296 1.105 1.00 27.87 117 ILE B O 1
ATOM 3103 N N . SER B 1 131 ? 40.490 74.604 1.166 1.00 30.88 118 SER B N 1
ATOM 3104 C CA . SER B 1 131 ? 41.651 75.489 1.222 1.00 33.18 118 SER B CA 1
ATOM 3105 C C . SER B 1 131 ? 42.071 75.936 -0.173 1.00 33.82 118 SER B C 1
ATOM 3106 O O . SER B 1 131 ? 41.990 75.166 -1.131 1.00 33.35 118 SER B O 1
ATOM 3109 N N . PRO B 1 132 ? 42.536 77.191 -0.299 1.00 35.14 119 PRO B N 1
ATOM 3110 C CA . PRO B 1 132 ? 42.975 77.777 -1.570 1.00 35.26 119 PRO B CA 1
ATOM 3111 C C . PRO B 1 132 ? 43.876 76.867 -2.402 1.00 35.25 119 PRO B C 1
ATOM 3112 O O . PRO B 1 132 ? 43.619 76.646 -3.584 1.00 35.73 119 PRO B O 1
ATOM 3116 N N . ASP B 1 133 ? 44.932 76.345 -1.783 1.00 35.75 120 ASP B N 1
ATOM 3117 C CA . ASP B 1 133 ? 45.863 75.461 -2.478 1.00 37.04 120 ASP B CA 1
ATOM 3118 C C . ASP B 1 133 ? 45.185 74.195 -2.990 1.00 34.62 120 ASP B C 1
ATOM 3119 O O . ASP B 1 133 ? 45.406 73.779 -4.126 1.00 35.03 120 ASP B O 1
ATOM 3124 N N . VAL B 1 134 ? 44.366 73.580 -2.142 1.00 33.20 121 VAL B N 1
ATOM 3125 C CA . VAL B 1 134 ? 43.659 72.358 -2.513 1.00 30.77 121 VAL B CA 1
ATOM 3126 C C . VAL B 1 134 ? 42.739 72.641 -3.691 1.00 29.86 121 VAL B C 1
ATOM 3127 O O . VAL B 1 134 ? 42.732 71.911 -4.681 1.00 29.57 121 VAL B O 1
ATOM 3131 N N . LYS B 1 135 ? 41.968 73.714 -3.572 1.00 29.76 122 LYS B N 1
ATOM 3132 C CA . LYS B 1 135 ? 41.043 74.124 -4.614 1.00 31.31 122 LYS B CA 1
ATOM 3133 C C . LYS B 1 135 ? 41.806 74.323 -5.928 1.00 31.22 122 LYS B C 1
ATOM 3134 O O . LYS B 1 135 ? 41.399 73.821 -6.975 1.00 29.52 122 LYS B O 1
ATOM 3140 N N . THR B 1 136 ? 42.922 75.042 -5.863 1.00 31.45 123 THR B N 1
ATOM 3141 C CA . THR B 1 136 ? 43.735 75.293 -7.049 1.00 31.77 123 THR B CA 1
ATOM 3142 C C . THR B 1 136 ? 44.235 73.966 -7.610 1.00 30.82 123 THR B C 1
ATOM 3143 O O . THR B 1 136 ? 44.121 73.701 -8.808 1.00 31.06 123 THR B O 1
ATOM 3147 N N . TYR B 1 137 ? 44.777 73.129 -6.731 1.00 29.84 124 TYR B N 1
ATOM 3148 C CA . TYR B 1 137 ? 45.309 71.836 -7.136 1.00 27.96 124 TYR B CA 1
ATOM 3149 C C . TYR B 1 137 ? 44.342 71.020 -7.979 1.00 27.66 124 TYR B C 1
ATOM 3150 O O . TYR B 1 137 ? 44.667 70.633 -9.101 1.00 28.22 124 TYR B O 1
ATOM 3159 N N . TYR B 1 138 ? 43.155 70.750 -7.440 1.00 27.22 125 TYR B N 1
ATOM 3160 C CA . TYR B 1 138 ? 42.166 69.959 -8.163 1.00 25.93 125 TYR B CA 1
ATOM 3161 C C . TYR B 1 138 ? 41.583 70.681 -9.367 1.00 25.13 125 TYR B C 1
ATOM 3162 O O . TYR B 1 138 ? 41.215 70.042 -10.348 1.00 21.86 125 TYR B O 1
ATOM 3171 N N . GLU B 1 139 ? 41.489 72.004 -9.295 1.00 25.63 126 GLU B N 1
ATOM 3172 C CA . GLU B 1 139 ? 40.988 72.760 -10.434 1.00 28.99 126 GLU B CA 1
ATOM 3173 C C . GLU B 1 139 ? 42.015 72.560 -11.551 1.00 28.49 126 GLU B C 1
ATOM 3174 O O . GLU B 1 139 ? 41.657 72.372 -12.706 1.00 26.98 126 GLU B O 1
ATOM 3180 N N . SER B 1 140 ? 43.297 72.571 -11.193 1.00 30.19 127 SER B N 1
ATOM 3181 C CA . SER B 1 140 ? 44.345 72.398 -12.194 1.00 31.13 127 SER B CA 1
ATOM 3182 C C . SER B 1 140 ? 44.438 70.959 -12.689 1.00 31.67 127 SER B C 1
ATOM 3183 O O . SER B 1 140 ? 45.277 70.649 -13.537 1.00 32.72 127 SER B O 1
ATOM 3186 N N . HIS B 1 141 ? 43.581 70.081 -12.167 1.00 29.18 128 HIS B N 1
ATOM 3187 C CA . HIS B 1 141 ? 43.588 68.690 -12.604 1.00 26.76 128 HIS B CA 1
ATOM 3188 C C . HIS B 1 141 ? 42.298 68.230 -13.257 1.00 26.18 128 HIS B C 1
ATOM 3189 O O . HIS B 1 141 ? 42.120 67.041 -13.523 1.00 25.42 128 HIS B O 1
ATOM 3196 N N . GLY B 1 142 ? 41.393 69.166 -13.517 1.00 25.47 129 GLY B N 1
ATOM 3197 C CA . GLY B 1 142 ? 40.159 68.795 -14.185 1.00 25.05 129 GLY B CA 1
ATOM 3198 C C . GLY B 1 142 ? 38.914 68.553 -13.356 1.00 25.83 129 GLY B C 1
ATOM 3199 O O . GLY B 1 142 ? 37.876 68.193 -13.918 1.00 25.66 129 GLY B O 1
ATOM 3200 N N . SER B 1 143 ? 38.992 68.721 -12.037 1.00 23.61 130 SER B N 1
ATOM 3201 C CA . SER B 1 143 ? 37.805 68.522 -11.206 1.00 23.12 130 SER B CA 1
ATOM 3202 C C . SER B 1 143 ? 36.765 69.561 -11.614 1.00 22.99 130 SER B C 1
ATOM 3203 O O . SER B 1 143 ? 37.102 70.724 -11.811 1.00 22.92 130 SER B O 1
ATOM 3206 N N . LYS B 1 144 ? 35.509 69.144 -11.744 1.00 23.40 131 LYS B N 1
ATOM 3207 C CA . LYS B 1 144 ? 34.440 70.069 -12.109 1.00 22.97 131 LYS B CA 1
ATOM 3208 C C . LYS B 1 144 ? 34.014 70.829 -10.861 1.00 22.42 131 LYS B C 1
ATOM 3209 O O . LYS B 1 144 ? 33.509 70.239 -9.906 1.00 21.82 131 LYS B O 1
ATOM 3215 N N . ILE B 1 145 ? 34.216 72.141 -10.883 1.00 20.37 132 ILE B N 1
ATOM 3216 C CA . ILE B 1 145 ? 33.885 72.999 -9.755 1.00 21.65 132 ILE B CA 1
ATOM 3217 C C . ILE B 1 145 ? 32.490 73.609 -9.823 1.00 22.63 132 ILE B C 1
ATOM 3218 O O . ILE B 1 145 ? 32.161 74.321 -10.769 1.00 21.12 132 ILE B O 1
ATOM 3223 N N . ILE B 1 146 ? 31.676 73.333 -8.809 1.00 21.42 133 ILE B N 1
ATOM 3224 C CA . ILE B 1 146 ? 30.332 73.890 -8.748 1.00 20.93 133 ILE B CA 1
ATOM 3225 C C . ILE B 1 146 ? 30.158 74.629 -7.429 1.00 21.86 133 ILE B C 1
ATOM 3226 O O . ILE B 1 146 ? 29.823 74.027 -6.406 1.00 23.15 133 ILE B O 1
ATOM 3231 N N . ARG B 1 147 ? 30.406 75.934 -7.447 1.00 21.49 134 ARG B N 1
ATOM 3232 C CA . ARG B 1 147 ? 30.262 76.746 -6.249 0.50 20.59 134 ARG B CA 1
ATOM 3233 C C . ARG B 1 147 ? 28.807 77.164 -6.114 1.00 21.91 134 ARG B C 1
ATOM 3234 O O . ARG B 1 147 ? 28.204 77.646 -7.072 1.00 21.59 134 ARG B O 1
ATOM 3242 N N . GLN B 1 148 ? 28.242 76.959 -4.925 1.00 20.53 135 GLN B N 1
ATOM 3243 C CA . GLN B 1 148 ? 26.852 77.314 -4.640 1.00 19.73 135 GLN B CA 1
ATOM 3244 C C . GLN B 1 148 ? 26.848 78.081 -3.322 1.00 20.55 135 GLN B C 1
ATOM 3245 O O . GLN B 1 148 ? 27.107 77.508 -2.261 1.00 20.43 135 GLN B O 1
ATOM 3251 N N . SER B 1 149 ? 26.550 79.375 -3.387 1.00 18.71 136 SER B N 1
ATOM 3252 C CA . SER B 1 149 ? 26.564 80.210 -2.194 1.00 19.27 136 SER B CA 1
ATOM 3253 C C . SER B 1 149 ? 25.304 80.201 -1.334 1.00 18.97 136 SER B C 1
ATOM 3254 O O . SER B 1 149 ? 25.275 80.850 -0.294 1.00 20.89 136 SER B O 1
ATOM 3257 N N . SER B 1 150 ? 24.267 79.474 -1.742 1.00 19.61 137 SER B N 1
ATOM 3258 C CA . SER B 1 150 ? 23.036 79.440 -0.954 1.00 19.36 137 SER B CA 1
ATOM 3259 C C . SER B 1 150 ? 23.273 79.125 0.521 1.00 20.45 137 SER B C 1
ATOM 3260 O O . SER B 1 150 ? 24.005 78.189 0.853 1.00 19.92 137 SER B O 1
ATOM 3263 N N . GLN B 1 151 ? 22.630 79.901 1.391 1.00 20.85 138 GLN B N 1
ATOM 3264 C CA . GLN B 1 151 ? 22.737 79.728 2.839 0.50 19.81 138 GLN B CA 1
ATOM 3265 C C . GLN B 1 151 ? 21.564 78.881 3.327 1.00 21.26 138 GLN B C 1
ATOM 3266 O O . GLN B 1 151 ? 21.322 78.776 4.528 1.00 22.64 138 GLN B O 1
ATOM 3272 N N . TYR B 1 152 ? 20.831 78.282 2.397 1.00 20.82 139 TYR B N 1
ATOM 3273 C CA . TYR B 1 152 ? 19.675 77.476 2.762 1.00 21.55 139 TYR B CA 1
ATOM 3274 C C . TYR B 1 152 ? 19.837 75.977 2.519 1.00 22.41 139 TYR B C 1
ATOM 3275 O O . TYR B 1 152 ? 19.022 75.175 2.981 1.00 24.09 139 TYR B O 1
ATOM 3284 N N . TYR B 1 153 ? 20.902 75.604 1.815 1.00 21.75 140 TYR B N 1
ATOM 3285 C CA . TYR B 1 153 ? 21.216 74.197 1.544 1.00 23.42 140 TYR B CA 1
ATOM 3286 C C . TYR B 1 153 ? 22.671 74.001 1.984 1.00 22.56 140 TYR B C 1
ATOM 3287 O O . TYR B 1 153 ? 23.490 74.902 1.793 1.00 21.84 140 TYR B O 1
ATOM 3296 N N . ASN B 1 154 ? 23.008 72.851 2.569 1.00 21.76 141 ASN B N 1
ATOM 3297 C CA . ASN B 1 154 ? 24.400 72.628 2.965 1.00 19.97 141 ASN B CA 1
ATOM 3298 C C . ASN B 1 154 ? 25.161 71.918 1.844 1.00 19.91 141 ASN B C 1
ATOM 3299 O O . ASN B 1 154 ? 24.570 71.509 0.843 1.00 19.13 141 ASN B O 1
ATOM 3304 N N . ASP B 1 155 ? 26.470 71.767 2.011 1.00 18.45 142 ASP B N 1
ATOM 3305 C CA . ASP B 1 155 ? 27.286 71.129 0.988 1.00 17.75 142 ASP B CA 1
ATOM 3306 C C . ASP B 1 155 ? 26.893 69.694 0.700 1.00 18.09 142 ASP B C 1
ATOM 3307 O O . ASP B 1 155 ? 27.085 69.207 -0.414 1.00 15.62 142 ASP B O 1
ATOM 3312 N N . PHE B 1 156 ? 26.350 69.012 1.702 1.00 17.79 143 PHE B N 1
ATOM 3313 C CA . PHE B 1 156 ? 25.926 67.634 1.510 1.00 18.36 143 PHE B CA 1
ATOM 3314 C C . PHE B 1 156 ? 24.816 67.616 0.467 1.00 18.91 143 PHE B C 1
ATOM 3315 O O . PHE B 1 156 ? 24.911 66.933 -0.553 1.00 19.07 143 PHE B O 1
ATOM 3323 N N . THR B 1 157 ? 23.760 68.375 0.737 1.00 18.82 144 THR B N 1
ATOM 3324 C CA . THR B 1 157 ? 22.613 68.454 -0.160 1.00 19.79 144 THR B CA 1
ATOM 3325 C C . THR B 1 157 ? 23.000 68.929 -1.556 1.00 18.30 144 THR B C 1
ATOM 3326 O O . THR B 1 157 ? 22.564 68.354 -2.556 1.00 19.41 144 THR B O 1
ATOM 3330 N N . LYS B 1 158 ? 23.818 69.974 -1.627 1.00 16.75 145 LYS B N 1
ATOM 3331 C CA . LYS B 1 158 ? 24.253 70.486 -2.920 1.00 16.08 145 LYS B CA 1
ATOM 3332 C C . LYS B 1 158 ? 24.978 69.388 -3.687 1.00 18.00 145 LYS B C 1
ATOM 3333 O O . LYS B 1 158 ? 24.805 69.256 -4.898 1.00 18.82 145 LYS B O 1
ATOM 3339 N N . SER B 1 159 ? 25.786 68.594 -2.983 1.00 15.68 146 SER B N 1
ATOM 3340 C CA . SER B 1 159 ? 26.521 67.509 -3.628 1.00 15.82 146 SER B CA 1
ATOM 3341 C C . SER B 1 159 ? 25.587 66.419 -4.139 1.00 16.89 146 SER B C 1
ATOM 3342 O O . SER B 1 159 ? 25.784 65.891 -5.239 1.00 16.84 146 SER B O 1
ATOM 3345 N N . ILE B 1 160 ? 24.588 66.065 -3.332 1.00 15.76 147 ILE B N 1
ATOM 3346 C CA . ILE B 1 160 ? 23.617 65.050 -3.727 1.00 17.68 147 ILE B CA 1
ATOM 3347 C C . ILE B 1 160 ? 22.906 65.511 -4.997 1.00 18.79 147 ILE B C 1
ATOM 3348 O O . ILE B 1 160 ? 22.728 64.740 -5.941 1.00 20.24 147 ILE B O 1
ATOM 3353 N N . HIS B 1 161 ? 22.489 66.771 -5.013 1.00 18.86 148 HIS B N 1
ATOM 3354 C CA . HIS B 1 161 ? 21.820 67.328 -6.187 1.00 21.40 148 HIS B CA 1
ATOM 3355 C C . HIS B 1 161 ? 22.745 67.236 -7.397 1.00 20.73 148 HIS B C 1
ATOM 3356 O O . HIS B 1 161 ? 22.307 66.907 -8.503 1.00 22.06 148 HIS B O 1
ATOM 3363 N N . CYS B 1 162 ? 24.024 67.526 -7.180 1.00 19.11 149 CYS B N 1
ATOM 3364 C CA . CYS B 1 162 ? 25.009 67.454 -8.249 1.00 18.96 149 CYS B CA 1
ATOM 3365 C C . CYS B 1 162 ? 25.075 66.031 -8.795 1.00 19.22 149 CYS B C 1
ATOM 3366 O O . CYS B 1 162 ? 25.167 65.822 -10.006 1.00 20.34 149 CYS B O 1
ATOM 3369 N N . ILE B 1 163 ? 25.030 65.055 -7.892 1.00 18.03 150 ILE B N 1
ATOM 3370 C CA . ILE B 1 163 ? 25.085 63.645 -8.265 1.00 17.97 150 ILE B CA 1
ATOM 3371 C C . ILE B 1 163 ? 23.858 63.215 -9.057 1.00 19.87 150 ILE B C 1
ATOM 3372 O O . ILE B 1 163 ? 23.965 62.492 -10.051 1.00 18.79 150 ILE B O 1
ATOM 3377 N N . GLN B 1 164 ? 22.691 63.646 -8.593 1.00 20.26 151 GLN B N 1
ATOM 3378 C CA . GLN B 1 164 ? 21.439 63.316 -9.252 1.00 21.94 151 GLN B CA 1
ATOM 3379 C C . GLN B 1 164 ? 21.399 63.952 -10.632 1.00 22.60 151 GLN B C 1
ATOM 3380 O O . GLN B 1 164 ? 20.985 63.323 -11.609 1.00 20.39 151 GLN B O 1
ATOM 3386 N N . LEU B 1 165 ? 21.838 65.204 -10.704 1.00 23.00 152 LEU B N 1
ATOM 3387 C CA . LEU B 1 165 ? 21.857 65.926 -11.964 1.00 24.08 152 LEU B CA 1
ATOM 3388 C C . LEU B 1 165 ? 22.893 65.330 -12.910 1.00 24.64 152 LEU B C 1
ATOM 3389 O O . LEU B 1 165 ? 22.713 65.358 -14.127 1.00 25.02 152 LEU B O 1
ATOM 3394 N N . HIS B 1 166 ? 23.972 64.786 -12.354 1.00 24.36 153 HIS B N 1
ATOM 3395 C CA . HIS B 1 166 ? 25.011 64.179 -13.179 1.00 24.07 153 HIS B CA 1
ATOM 3396 C C . HIS B 1 166 ? 24.448 63.014 -13.982 1.00 23.94 153 HIS B C 1
ATOM 3397 O O . HIS B 1 166 ? 24.685 62.914 -15.177 1.00 24.09 153 HIS B O 1
ATOM 3404 N N . TYR B 1 167 ? 23.702 62.137 -13.318 1.00 25.78 154 TYR B N 1
ATOM 3405 C CA . TYR B 1 167 ? 23.125 60.969 -13.978 1.00 27.07 154 TYR B CA 1
ATOM 3406 C C . TYR B 1 167 ? 21.955 61.297 -14.891 1.00 29.19 154 TYR B C 1
ATOM 3407 O O . TYR B 1 167 ? 21.388 60.414 -15.534 1.00 28.76 154 TYR B O 1
ATOM 3416 N N . GLN B 1 168 ? 21.599 62.572 -14.957 1.00 31.95 155 GLN B N 1
ATOM 3417 C CA . GLN B 1 168 ? 20.499 62.994 -15.811 1.00 35.28 155 GLN B CA 1
ATOM 3418 C C . GLN B 1 168 ? 20.976 63.795 -17.010 1.00 35.92 155 GLN B C 1
ATOM 3419 O O . GLN B 1 168 ? 20.437 63.665 -18.111 1.00 37.66 155 GLN B O 1
ATOM 3425 N N . LEU B 1 169 ? 21.998 64.616 -16.793 1.00 36.32 156 LEU B N 1
ATOM 3426 C CA . LEU B 1 169 ? 22.501 65.498 -17.837 1.00 37.72 156 LEU B CA 1
ATOM 3427 C C . LEU B 1 169 ? 23.922 65.282 -18.349 1.00 39.10 156 LEU B C 1
ATOM 3428 O O . LEU B 1 169 ? 24.229 65.639 -19.485 1.00 38.65 156 LEU B O 1
ATOM 3433 N N . ASN B 1 170 ? 24.794 64.703 -17.535 1.00 39.65 157 ASN B N 1
ATOM 3434 C CA . ASN B 1 170 ? 26.171 64.537 -17.973 1.00 42.08 157 ASN B CA 1
ATOM 3435 C C . ASN B 1 170 ? 26.399 63.744 -19.257 1.00 43.48 157 ASN B C 1
ATOM 3436 O O . ASN B 1 170 ? 27.120 64.203 -20.143 1.00 43.07 157 ASN B O 1
ATOM 3441 N N . HIS B 1 171 ? 25.792 62.567 -19.363 1.00 45.82 158 HIS B N 1
ATOM 3442 C CA . HIS B 1 171 ? 25.971 61.726 -20.545 1.00 49.01 158 HIS B CA 1
ATOM 3443 C C . HIS B 1 171 ? 25.735 62.472 -21.857 1.00 50.69 158 HIS B C 1
ATOM 3444 O O . HIS B 1 171 ? 26.187 62.034 -22.917 1.00 51.47 158 HIS B O 1
ATOM 3451 N N . THR B 1 172 ? 25.035 63.600 -21.787 1.00 51.52 159 THR B N 1
ATOM 3452 C CA . THR B 1 172 ? 24.756 64.383 -22.982 1.00 52.48 159 THR B CA 1
ATOM 3453 C C . THR B 1 172 ? 25.557 65.685 -23.018 1.00 52.25 159 THR B C 1
ATOM 3454 O O . THR B 1 172 ? 25.993 66.124 -24.082 1.00 51.94 159 THR B O 1
ATOM 3458 N N . LYS B 1 173 ? 25.751 66.297 -21.853 1.00 51.94 160 LYS B N 1
ATOM 3459 C CA . LYS B 1 173 ? 26.501 67.545 -21.758 1.00 51.42 160 LYS B CA 1
ATOM 3460 C C . LYS B 1 173 ? 27.503 67.453 -20.610 1.00 51.53 160 LYS B C 1
ATOM 3461 O O . LYS B 1 173 ? 27.124 67.474 -19.439 1.00 51.26 160 LYS B O 1
ATOM 3467 N N . GLU B 1 174 ? 28.782 67.359 -20.956 1.00 50.61 161 GLU B N 1
ATOM 3468 C CA . GLU B 1 174 ? 29.849 67.232 -19.968 1.00 50.23 161 GLU B CA 1
ATOM 3469 C C . GLU B 1 174 ? 30.015 68.465 -19.075 1.00 48.51 161 GLU B C 1
ATOM 3470 O O . GLU B 1 174 ? 30.484 68.355 -17.940 1.00 47.97 161 GLU B O 1
ATOM 3476 N N . ASN B 1 175 ? 29.625 69.632 -19.580 1.00 46.14 162 ASN B N 1
ATOM 3477 C CA . ASN B 1 175 ? 29.754 70.873 -18.819 1.00 43.36 162 ASN B CA 1
ATOM 3478 C C . ASN B 1 175 ? 28.393 71.469 -18.462 1.00 40.89 162 ASN B C 1
ATOM 3479 O O . ASN B 1 175 ? 28.232 72.686 -18.396 1.00 39.14 162 ASN B O 1
ATOM 3484 N N . TRP B 1 176 ? 27.421 70.595 -18.231 1.00 38.23 163 TRP B N 1
ATOM 3485 C CA . TRP B 1 176 ? 26.062 70.993 -17.879 1.00 35.81 163 TRP B CA 1
ATOM 3486 C C . TRP B 1 176 ? 25.997 71.938 -16.680 1.00 34.83 163 TRP B C 1
ATOM 3487 O O . TRP B 1 176 ? 25.052 72.713 -16.541 1.00 34.42 163 TRP B O 1
ATOM 3498 N N . PHE B 1 177 ? 27.011 71.865 -15.823 1.00 32.99 164 PHE B N 1
ATOM 3499 C CA . PHE B 1 177 ? 27.082 72.654 -14.596 1.00 31.51 164 PHE B CA 1
ATOM 3500 C C . PHE B 1 177 ? 27.619 74.079 -14.704 1.00 32.86 164 PHE B C 1
ATOM 3501 O O . PHE B 1 177 ? 27.250 74.945 -13.911 1.00 31.36 164 PHE B O 1
ATOM 3509 N N . GLU B 1 178 ? 28.498 74.313 -15.672 1.00 34.65 165 GLU B N 1
ATOM 3510 C CA . GLU B 1 178 ? 29.150 75.611 -15.836 1.00 36.61 165 GLU B CA 1
ATOM 3511 C C . GLU B 1 178 ? 28.334 76.900 -15.885 1.00 36.36 165 GLU B C 1
ATOM 3512 O O . GLU B 1 178 ? 28.834 77.956 -15.489 1.00 37.06 165 GLU B O 1
ATOM 3518 N N . SER B 1 179 ? 27.092 76.842 -16.351 1.00 34.77 166 SER B N 1
ATOM 3519 C CA . SER B 1 179 ? 26.306 78.068 -16.443 1.00 35.30 166 SER B CA 1
ATOM 3520 C C . SER B 1 179 ? 25.147 78.205 -15.465 1.00 34.35 166 SER B C 1
ATOM 3521 O O . SER B 1 179 ? 24.315 79.099 -15.620 1.00 34.11 166 SER B O 1
ATOM 3524 N N . ILE B 1 180 ? 25.092 77.344 -14.454 1.00 32.22 167 ILE B N 1
ATOM 3525 C CA . ILE B 1 180 ? 24.000 77.407 -13.487 1.00 30.65 167 ILE B CA 1
ATOM 3526 C C . ILE B 1 180 ? 24.100 78.610 -12.561 1.00 28.91 167 ILE B C 1
ATOM 3527 O O . ILE B 1 180 ? 25.148 79.243 -12.458 1.00 28.98 167 ILE B O 1
ATOM 3532 N N . ASP B 1 181 ? 22.996 78.921 -11.891 1.00 28.59 168 ASP B N 1
ATOM 3533 C CA . ASP B 1 181 ? 22.952 80.042 -10.959 1.00 27.87 168 ASP B CA 1
ATOM 3534 C C . ASP B 1 181 ? 23.940 79.769 -9.820 1.00 28.49 168 ASP B C 1
ATOM 3535 O O . ASP B 1 181 ? 23.989 78.659 -9.288 1.00 25.67 168 ASP B O 1
ATOM 3540 N N . GLU B 1 182 ? 24.715 80.791 -9.461 1.00 29.38 169 GLU B N 1
ATOM 3541 C CA . GLU B 1 182 ? 25.739 80.710 -8.416 1.00 31.64 169 GLU B CA 1
ATOM 3542 C C . GLU B 1 182 ? 25.249 80.481 -6.989 1.00 29.87 169 GLU B C 1
ATOM 3543 O O . GLU B 1 182 ? 26.009 80.012 -6.144 1.00 28.85 169 GLU B O 1
ATOM 3549 N N . VAL B 1 183 ? 23.999 80.836 -6.716 1.00 27.98 170 VAL B N 1
ATOM 3550 C CA . VAL B 1 183 ? 23.439 80.682 -5.380 1.00 26.30 170 VAL B CA 1
ATOM 3551 C C . VAL B 1 183 ? 22.857 79.290 -5.152 1.00 26.68 170 VAL B C 1
ATOM 3552 O O . VAL B 1 183 ? 23.342 78.530 -4.309 1.00 25.11 170 VAL B O 1
ATOM 3556 N N . ASP B 1 184 ? 21.823 78.950 -5.910 1.00 24.50 171 ASP B N 1
ATOM 3557 C CA . ASP B 1 184 ? 21.183 77.653 -5.762 1.00 25.53 171 ASP B CA 1
ATOM 3558 C C . ASP B 1 184 ? 20.776 77.042 -7.101 1.00 25.08 171 ASP B C 1
ATOM 3559 O O . ASP B 1 184 ? 19.711 76.439 -7.219 1.00 24.40 171 ASP B O 1
ATOM 3564 N N . GLY B 1 185 ? 21.635 77.202 -8.104 1.00 25.64 172 GLY B N 1
ATOM 3565 C CA . GLY B 1 185 ? 21.350 76.655 -9.420 1.00 24.61 172 GLY B CA 1
ATOM 3566 C C . GLY B 1 185 ? 21.113 75.153 -9.414 1.00 25.64 172 GLY B C 1
ATOM 3567 O O . GLY B 1 185 ? 20.254 74.654 -10.146 1.00 25.81 172 GLY B O 1
ATOM 3568 N N . LEU B 1 186 ? 21.868 74.417 -8.601 1.00 23.40 173 LEU B N 1
ATOM 3569 C CA . LEU B 1 186 ? 21.683 72.970 -8.541 1.00 23.77 173 LEU B CA 1
ATOM 3570 C C . LEU B 1 186 ? 20.280 72.660 -8.032 1.00 22.96 173 LEU B C 1
ATOM 3571 O O . LEU B 1 186 ? 19.577 71.812 -8.588 1.00 22.57 173 LEU B O 1
ATOM 3576 N N . ALA B 1 187 ? 19.877 73.355 -6.974 1.00 23.42 174 ALA B N 1
ATOM 3577 C CA . ALA B 1 187 ? 18.558 73.150 -6.385 1.00 26.15 174 ALA B CA 1
ATOM 3578 C C . ALA B 1 187 ? 17.465 73.479 -7.394 1.00 28.14 174 ALA B C 1
ATOM 3579 O O . ALA B 1 187 ? 16.511 72.717 -7.565 1.00 29.85 174 ALA B O 1
ATOM 3581 N N . LYS B 1 188 ? 17.612 74.616 -8.062 1.00 29.19 175 LYS B N 1
ATOM 3582 C CA . LYS B 1 188 ? 16.635 75.046 -9.055 1.00 30.89 175 LYS B CA 1
ATOM 3583 C C . LYS B 1 188 ? 16.578 74.076 -10.228 1.00 31.39 175 LYS B C 1
ATOM 3584 O O . LYS B 1 188 ? 15.505 73.597 -10.585 1.00 33.08 175 LYS B O 1
ATOM 3590 N N . LEU B 1 189 ? 17.736 73.781 -10.814 1.00 32.71 176 LEU B N 1
ATOM 3591 C CA . LEU B 1 189 ? 17.817 72.880 -11.960 1.00 32.60 176 LEU B CA 1
ATOM 3592 C C . LEU B 1 189 ? 17.215 71.503 -11.711 1.00 33.59 176 LEU B C 1
ATOM 3593 O O . LEU B 1 189 ? 16.539 70.957 -12.581 1.00 35.09 176 LEU B O 1
ATOM 3598 N N . TRP B 1 190 ? 17.467 70.931 -10.538 0.99 34.35 177 TRP B N 1
ATOM 3599 C CA . TRP B 1 190 ? 16.919 69.618 -10.231 1.00 34.05 177 TRP B CA 1
ATOM 3600 C C . TRP B 1 190 ? 15.407 69.740 -10.156 1.00 36.30 177 TRP B C 1
ATOM 3601 O O . TRP B 1 190 ? 14.676 68.837 -10.556 0.74 36.56 177 TRP B O 1
ATOM 3612 N N . ASN B 1 191 ? 14.948 70.876 -9.647 1.00 38.62 178 ASN B N 1
ATOM 3613 C CA . ASN B 1 191 ? 13.523 71.142 -9.511 1.00 40.39 178 ASN B CA 1
ATOM 3614 C C . ASN B 1 191 ? 12.913 71.421 -10.886 1.00 40.78 178 ASN B C 1
ATOM 3615 O O . ASN B 1 191 ? 11.778 71.030 -11.169 1.00 40.27 178 ASN B O 1
ATOM 3620 N N . GLY B 1 192 ? 13.680 72.095 -11.737 0.16 41.60 179 GLY B N 1
ATOM 3621 C CA . GLY B 1 192 ? 13.207 72.421 -13.070 1.00 43.07 179 GLY B CA 1
ATOM 3622 C C . GLY B 1 192 ? 13.057 71.200 -13.955 0.41 43.71 179 GLY B C 1
ATOM 3623 O O . GLY B 1 192 ? 12.060 71.061 -14.663 1.00 43.39 179 GLY B O 1
ATOM 3624 N N . LEU B 1 193 ? 14.049 70.315 -13.919 0.62 44.64 180 LEU B N 1
ATOM 3625 C CA . LEU B 1 193 ? 14.016 69.102 -14.729 1.00 45.86 180 LEU B CA 1
ATOM 3626 C C . LEU B 1 193 ? 12.769 68.280 -14.440 0.78 46.83 180 LEU B C 1
ATOM 3627 O O . LEU B 1 193 ? 12.158 67.724 -15.353 0.88 46.81 180 LEU B O 1
ATOM 3632 N N . ASN B 1 194 ? 12.398 68.203 -13.167 1.00 47.43 181 ASN B N 1
ATOM 3633 C CA . ASN B 1 194 ? 11.216 67.453 -12.770 0.86 49.22 181 ASN B CA 1
ATOM 3634 C C . ASN B 1 194 ? 9.952 68.135 -13.283 0.95 50.37 181 ASN B C 1
ATOM 3635 O O . ASN B 1 194 ? 8.980 67.468 -13.633 1.00 51.13 181 ASN B O 1
ATOM 3640 N N . ASN B 1 195 ? 9.974 69.464 -13.332 0.95 51.08 182 ASN B N 1
ATOM 3641 C CA . ASN B 1 195 ? 8.832 70.234 -13.818 0.44 51.53 182 ASN B CA 1
ATOM 3642 C C . ASN B 1 195 ? 8.646 70.054 -15.323 0.67 51.34 182 ASN B C 1
ATOM 3643 O O . ASN B 1 195 ? 7.544 70.220 -15.847 0.74 50.45 182 ASN B O 1
ATOM 3648 N N . SER B 1 196 ? 9.732 69.718 -16.013 0.79 51.39 183 SER B N 1
ATOM 3649 C CA . SER B 1 196 ? 9.693 69.508 -17.456 0.78 51.86 183 SER B CA 1
ATOM 3650 C C . SER B 1 196 ? 9.594 68.023 -17.786 0.43 51.86 183 SER B C 1
ATOM 3651 O O . SER B 1 196 ? 9.634 67.633 -18.955 1.00 52.20 183 SER B O 1
ATOM 3654 N N . SER B 1 197 ? 9.468 67.200 -16.749 0.89 51.72 184 SER B N 1
ATOM 3655 C CA . SER B 1 197 ? 9.363 65.754 -16.917 1.00 51.90 184 SER B CA 1
ATOM 3656 C C . SER B 1 197 ? 10.571 65.177 -17.649 0.97 51.17 184 SER B C 1
ATOM 3657 O O . SER B 1 197 ? 10.452 64.181 -18.361 1.00 50.87 184 SER B O 1
ATOM 3660 N N . ASP B 1 198 ? 11.730 65.806 -17.472 1.00 50.31 185 ASP B N 1
ATOM 3661 C CA . ASP B 1 198 ? 12.959 65.350 -18.118 0.84 50.36 185 ASP B CA 1
ATOM 3662 C C . ASP B 1 198 ? 13.823 64.526 -17.170 0.83 50.45 185 ASP B C 1
ATOM 3663 O O . ASP B 1 198 ? 15.045 64.484 -17.313 0.70 50.64 185 ASP B O 1
ATOM 3668 N N . VAL B 1 199 ? 13.187 63.873 -16.204 1.00 50.38 186 VAL B N 1
ATOM 3669 C CA . VAL B 1 199 ? 13.920 63.067 -15.237 0.98 50.62 186 VAL B CA 1
ATOM 3670 C C . VAL B 1 199 ? 13.639 61.577 -15.380 1.00 50.75 186 VAL B C 1
ATOM 3671 O O . VAL B 1 199 ? 12.493 61.142 -15.290 0.93 51.28 186 VAL B O 1
ATOM 3675 N N . VAL B 1 200 ? 14.691 60.799 -15.611 0.92 51.19 187 VAL B N 1
ATOM 3676 C CA . VAL B 1 200 ? 14.548 59.357 -15.729 0.74 51.68 187 VAL B CA 1
ATOM 3677 C C . VAL B 1 200 ? 14.573 58.797 -14.311 0.67 51.80 187 VAL B C 1
ATOM 3678 O O . VAL B 1 200 ? 15.625 58.698 -13.684 1.00 51.64 187 VAL B O 1
ATOM 3682 N N . VAL B 1 201 ? 13.394 58.450 -13.809 0.59 52.32 188 VAL B N 1
ATOM 3683 C CA . VAL B 1 201 ? 13.240 57.924 -12.457 0.75 52.88 188 VAL B CA 1
ATOM 3684 C C . VAL B 1 201 ? 13.679 56.468 -12.334 0.85 53.18 188 VAL B C 1
ATOM 3685 O O . VAL B 1 201 ? 13.567 55.863 -11.267 0.63 53.10 188 VAL B O 1
ATOM 3689 N N . ASP B 1 202 ? 14.193 55.909 -13.424 1.00 53.13 189 ASP B N 1
ATOM 3690 C CA . ASP B 1 202 ? 14.614 54.517 -13.421 1.00 53.28 189 ASP B CA 1
ATOM 3691 C C . ASP B 1 202 ? 16.116 54.289 -13.562 1.00 52.03 189 ASP B C 1
ATOM 3692 O O . ASP B 1 202 ? 16.595 53.824 -14.599 1.00 52.66 189 ASP B O 1
ATOM 3697 N N . ILE B 1 203 ? 16.852 54.619 -12.506 1.00 49.50 190 ILE B N 1
ATOM 3698 C CA . ILE B 1 203 ? 18.296 54.429 -12.481 1.00 45.98 190 ILE B CA 1
ATOM 3699 C C . ILE B 1 203 ? 18.735 54.085 -11.057 0.84 43.27 190 ILE B C 1
ATOM 3700 O O . ILE B 1 203 ? 18.464 54.824 -10.112 1.00 42.56 190 ILE B O 1
ATOM 3705 N N . ASP B 1 204 ? 19.402 52.946 -10.911 1.00 39.78 191 ASP B N 1
ATOM 3706 C CA . ASP B 1 204 ? 19.864 52.488 -9.607 1.00 37.27 191 ASP B CA 1
ATOM 3707 C C . ASP B 1 204 ? 21.197 53.112 -9.224 1.00 34.51 191 ASP B C 1
ATOM 3708 O O . ASP B 1 204 ? 22.208 52.900 -9.890 0.95 34.93 191 ASP B O 1
ATOM 3713 N N . ILE B 1 205 ? 21.192 53.876 -8.140 1.00 30.83 192 ILE B N 1
ATOM 3714 C CA . ILE B 1 205 ? 22.401 54.536 -7.676 0.95 28.12 192 ILE B CA 1
ATOM 3715 C C . ILE B 1 205 ? 22.752 54.141 -6.246 1.00 25.16 192 ILE B C 1
ATOM 3716 O O . ILE B 1 205 ? 21.885 54.068 -5.382 1.00 25.31 192 ILE B O 1
ATOM 3721 N N . THR B 1 206 ? 24.027 53.869 -6.008 1.00 24.27 193 THR B N 1
ATOM 3722 C CA . THR B 1 206 ? 24.496 53.540 -4.669 1.00 22.43 193 THR B CA 1
ATOM 3723 C C . THR B 1 206 ? 25.507 54.617 -4.327 1.00 21.06 193 THR B C 1
ATOM 3724 O O . THR B 1 206 ? 26.495 54.793 -5.039 1.00 20.50 193 THR B O 1
ATOM 3728 N N . ILE B 1 207 ? 25.249 55.350 -3.251 1.00 20.48 194 ILE B N 1
ATOM 3729 C CA . ILE B 1 207 ? 26.144 56.420 -2.831 1.00 19.61 194 ILE B CA 1
ATOM 3730 C C . ILE B 1 207 ? 26.842 56.122 -1.508 1.00 18.67 194 ILE B C 1
ATOM 3731 O O . ILE B 1 207 ? 26.196 55.985 -0.470 1.00 17.75 194 ILE B O 1
ATOM 3736 N N . TYR B 1 208 ? 28.165 56.027 -1.557 1.00 18.54 195 TYR B N 1
ATOM 3737 C CA . TYR B 1 208 ? 28.967 55.782 -0.367 1.00 18.03 195 TYR B CA 1
ATOM 3738 C C . TYR B 1 208 ? 29.397 57.153 0.119 1.00 19.06 195 TYR B C 1
ATOM 3739 O O . TYR B 1 208 ? 30.097 57.877 -0.589 1.00 18.40 195 TYR B O 1
ATOM 3748 N N . VAL B 1 209 ? 28.962 57.516 1.320 1.00 18.34 196 VAL B N 1
ATOM 3749 C CA . VAL B 1 209 ? 29.294 58.815 1.885 1.00 17.18 196 VAL B CA 1
ATOM 3750 C C . VAL B 1 209 ? 30.310 58.695 3.016 1.00 19.09 196 VAL B C 1
ATOM 3751 O O . VAL B 1 209 ? 30.089 57.967 3.989 1.00 18.87 196 VAL B O 1
ATOM 3755 N N . LEU B 1 210 ? 31.417 59.421 2.887 1.00 19.51 197 LEU B N 1
ATOM 3756 C CA . LEU B 1 210 ? 32.464 59.432 3.910 1.00 20.87 197 LEU B CA 1
ATOM 3757 C C . LEU B 1 210 ? 32.451 60.749 4.679 1.00 21.70 197 LEU B C 1
ATOM 3758 O O . LEU B 1 210 ? 32.142 61.799 4.116 1.00 21.01 197 LEU B O 1
ATOM 3763 N N . ASN B 1 211 ? 32.777 60.681 5.967 1.00 22.78 198 ASN B N 1
ATOM 3764 C CA . ASN B 1 211 ? 32.879 61.863 6.822 1.00 24.59 198 ASN B CA 1
ATOM 3765 C C . ASN B 1 211 ? 31.613 62.683 7.078 1.00 23.71 198 ASN B C 1
ATOM 3766 O O . ASN B 1 211 ? 31.701 63.859 7.447 1.00 25.14 198 ASN B O 1
ATOM 3771 N N . ALA B 1 212 ? 30.446 62.073 6.897 1.00 23.70 199 ALA B N 1
ATOM 3772 C CA . ALA B 1 212 ? 29.178 62.771 7.118 1.00 25.24 199 ALA B CA 1
ATOM 3773 C C . ALA B 1 212 ? 28.647 62.536 8.530 1.00 26.14 199 ALA B C 1
ATOM 3774 O O . ALA B 1 212 ? 27.708 63.201 8.972 1.00 25.44 199 ALA B O 1
ATOM 3776 N N . ILE B 1 213 ? 29.253 61.583 9.228 1.00 24.30 200 ILE B N 1
ATOM 3777 C CA . ILE B 1 213 ? 28.846 61.233 10.583 1.00 25.49 200 ILE B CA 1
ATOM 3778 C C . ILE B 1 213 ? 30.037 61.370 11.521 1.00 24.90 200 ILE B C 1
ATOM 3779 O O . ILE B 1 213 ? 31.180 61.217 11.099 1.00 26.50 200 ILE B O 1
ATOM 3784 N N . GLY B 1 214 ? 29.772 61.671 12.789 1.00 25.34 201 GLY B N 1
ATOM 3785 C CA . GLY B 1 214 ? 30.852 61.771 13.755 1.00 25.20 201 GLY B CA 1
ATOM 3786 C C . GLY B 1 214 ? 31.470 63.132 13.998 1.00 25.99 201 GLY B C 1
ATOM 3787 O O . GLY B 1 214 ? 32.207 63.307 14.967 1.00 27.96 201 GLY B O 1
ATOM 3788 N N . GLY B 1 215 ? 31.197 64.093 13.123 1.00 24.27 202 GLY B N 1
ATOM 3789 C CA . GLY B 1 215 ? 31.750 65.422 13.306 1.00 23.41 202 GLY B CA 1
ATOM 3790 C C . GLY B 1 215 ? 30.755 66.292 14.044 1.00 22.29 202 GLY B C 1
ATOM 3791 O O . GLY B 1 215 ? 30.153 65.852 15.022 1.00 23.55 202 GLY B O 1
ATOM 3792 N N . ARG B 1 216 ? 30.573 67.524 13.581 1.00 20.46 203 ARG B N 1
ATOM 3793 C CA . ARG B 1 216 ? 29.623 68.436 14.208 1.00 18.45 203 ARG B CA 1
ATOM 3794 C C . ARG B 1 216 ? 28.273 67.710 14.242 1.00 17.11 203 ARG B C 1
ATOM 3795 O O . ARG B 1 216 ? 27.817 67.183 13.228 1.00 18.46 203 ARG B O 1
ATOM 3803 N N . PHE B 1 217 ? 27.641 67.678 15.409 1.00 15.44 204 PHE B N 1
ATOM 3804 C CA . PHE B 1 217 ? 26.384 66.966 15.566 1.00 14.72 204 PHE B CA 1
ATOM 3805 C C . PHE B 1 217 ? 25.232 67.391 14.659 1.00 14.44 204 PHE B C 1
ATOM 3806 O O . PHE B 1 217 ? 24.489 66.540 14.167 1.00 14.13 204 PHE B O 1
ATOM 3814 N N . ASP B 1 218 ? 25.072 68.688 14.425 1.00 14.42 205 ASP B N 1
ATOM 3815 C CA . ASP B 1 218 ? 23.980 69.124 13.555 1.00 14.96 205 ASP B CA 1
ATOM 3816 C C . ASP B 1 218 ? 24.162 68.576 12.136 1.00 13.92 205 ASP B C 1
ATOM 3817 O O . ASP B 1 218 ? 23.183 68.319 11.439 1.00 13.49 205 ASP B O 1
ATOM 3822 N N . GLN B 1 219 ? 25.416 68.393 11.723 1.00 14.79 206 GLN B N 1
ATOM 3823 C CA . GLN B 1 219 ? 25.732 67.855 10.400 0.50 13.59 206 GLN B CA 1
ATOM 3824 C C . GLN B 1 219 ? 25.356 66.375 10.367 1.00 14.28 206 GLN B C 1
ATOM 3825 O O . GLN B 1 219 ? 24.877 65.860 9.362 1.00 13.36 206 GLN B O 1
ATOM 3831 N N . THR B 1 220 ? 25.599 65.692 11.478 1.00 14.69 207 THR B N 1
ATOM 3832 C CA . THR B 1 220 ? 25.272 64.284 11.579 1.00 14.57 207 THR B CA 1
ATOM 3833 C C . THR B 1 220 ? 23.771 64.094 11.438 1.00 13.94 207 THR B C 1
ATOM 3834 O O . THR B 1 220 ? 23.311 63.237 10.682 1.00 13.18 207 THR B O 1
ATOM 3838 N N . VAL B 1 221 ? 23.011 64.908 12.161 1.00 12.50 208 VAL B N 1
ATOM 3839 C CA . VAL B 1 221 ? 21.569 64.799 12.122 1.00 13.37 208 VAL B CA 1
ATOM 3840 C C . VAL B 1 221 ? 21.005 65.212 10.769 1.00 12.60 208 VAL B C 1
ATOM 3841 O O . VAL B 1 221 ? 20.051 64.606 10.279 1.00 12.77 208 VAL B O 1
ATOM 3845 N N . GLN B 1 222 ? 21.597 66.228 10.151 1.00 13.68 209 GLN B N 1
ATOM 3846 C CA . GLN B 1 222 ? 21.109 66.656 8.849 1.00 13.63 209 GLN B CA 1
ATOM 3847 C C . GLN B 1 222 ? 21.309 65.513 7.854 1.00 13.89 209 GLN B C 1
ATOM 3848 O O . GLN B 1 222 ? 20.439 65.247 7.029 1.00 14.86 209 GLN B O 1
ATOM 3854 N N . SER B 1 223 ? 22.449 64.830 7.950 1.00 13.66 210 SER B N 1
ATOM 3855 C CA . SER B 1 223 ? 22.749 63.716 7.048 1.00 14.51 210 SER B CA 1
ATOM 3856 C C . SER B 1 223 ? 21.719 62.604 7.193 1.00 12.32 210 SER B C 1
ATOM 3857 O O . SER B 1 223 ? 21.269 62.028 6.209 1.00 14.55 210 SER B O 1
ATOM 3860 N N . ILE B 1 224 ? 21.343 62.297 8.426 1.00 14.09 211 ILE B N 1
ATOM 3861 C CA . ILE B 1 224 ? 20.355 61.254 8.658 1.00 12.52 211 ILE B CA 1
ATOM 3862 C C . ILE B 1 224 ? 19.010 61.739 8.122 1.00 13.33 211 ILE B C 1
ATOM 3863 O O . ILE B 1 224 ? 18.265 60.981 7.502 1.00 12.77 211 ILE B O 1
ATOM 3868 N N . ASN B 1 225 ? 18.709 63.011 8.354 1.00 11.93 212 ASN B N 1
ATOM 3869 C CA . ASN B 1 225 ? 17.456 63.576 7.877 1.00 14.52 212 ASN B CA 1
ATOM 3870 C C . ASN B 1 225 ? 17.364 63.368 6.367 1.00 14.38 212 ASN B C 1
ATOM 3871 O O . ASN B 1 225 ? 16.363 62.862 5.858 1.00 15.94 212 ASN B O 1
ATOM 3876 N N . GLN B 1 226 ? 18.423 63.742 5.658 1.00 12.76 213 GLN B N 1
ATOM 3877 C CA . GLN B 1 226 ? 18.452 63.585 4.212 1.00 14.76 213 GLN B CA 1
ATOM 3878 C C . GLN B 1 226 ? 18.364 62.121 3.794 1.00 14.92 213 GLN B C 1
ATOM 3879 O O . GLN B 1 226 ? 17.807 61.809 2.745 1.00 14.53 213 GLN B O 1
ATOM 3885 N N . LEU B 1 227 ? 18.918 61.224 4.608 1.00 14.28 214 LEU B N 1
ATOM 3886 C CA . LEU B 1 227 ? 18.868 59.794 4.307 1.00 13.63 214 LEU B CA 1
ATOM 3887 C C . LEU B 1 227 ? 17.412 59.338 4.225 1.00 15.32 214 LEU B C 1
ATOM 3888 O O . LEU B 1 227 ? 17.029 58.617 3.304 1.00 15.39 214 LEU B O 1
ATOM 3893 N N . TYR B 1 228 ? 16.604 59.761 5.196 1.00 14.17 215 TYR B N 1
ATOM 3894 C CA . TYR B 1 228 ? 15.193 59.404 5.225 1.00 14.53 215 TYR B CA 1
ATOM 3895 C C . TYR B 1 228 ? 14.448 60.083 4.078 1.00 14.47 215 TYR B C 1
ATOM 3896 O O . TYR B 1 228 ? 13.619 59.464 3.412 1.00 16.50 215 TYR B O 1
ATOM 3905 N N . ILE B 1 229 ? 14.737 61.361 3.866 1.00 15.17 216 ILE B N 1
ATOM 3906 C CA . ILE B 1 229 ? 14.079 62.122 2.807 1.00 16.47 216 ILE B CA 1
ATOM 3907 C C . ILE B 1 229 ? 14.377 61.547 1.430 1.00 17.88 216 ILE B C 1
ATOM 3908 O O . ILE B 1 229 ? 13.467 61.357 0.623 1.00 18.20 216 ILE B O 1
ATOM 3913 N N . MET B 1 230 ? 15.645 61.249 1.165 1.00 18.53 217 MET B N 1
ATOM 3914 C CA . MET B 1 230 ? 16.016 60.709 -0.136 1.00 20.34 217 MET B CA 1
ATOM 3915 C C . MET B 1 230 ? 15.359 59.370 -0.428 1.00 20.79 217 MET B C 1
ATOM 3916 O O . MET B 1 230 ? 15.019 59.088 -1.577 1.00 19.02 217 MET B O 1
ATOM 3921 N N . ASN B 1 231 ? 15.168 58.542 0.596 1.00 21.21 218 ASN B N 1
ATOM 3922 C CA . ASN B 1 231 ? 14.545 57.244 0.356 1.00 22.65 218 ASN B CA 1
ATOM 3923 C C . ASN B 1 231 ? 13.078 57.412 0.028 1.00 23.56 218 ASN B C 1
ATOM 3924 O O . ASN B 1 231 ? 12.516 56.651 -0.750 1.00 22.79 218 ASN B O 1
ATOM 3929 N N . GLU B 1 232 ? 12.458 58.405 0.649 1.00 24.20 219 GLU B N 1
ATOM 3930 C CA . GLU B 1 232 ? 11.052 58.677 0.420 1.00 26.75 219 GLU B CA 1
ATOM 3931 C C . GLU B 1 232 ? 10.863 59.246 -0.988 1.00 26.63 219 GLU B C 1
ATOM 3932 O O . GLU B 1 232 ? 9.923 58.879 -1.692 1.00 27.72 219 GLU B O 1
ATOM 3938 N N . ASP B 1 233 ? 11.777 60.118 -1.405 1.00 24.24 220 ASP B N 1
ATOM 3939 C CA . ASP B 1 233 ? 11.695 60.732 -2.724 1.00 25.74 220 ASP B CA 1
ATOM 3940 C C . ASP B 1 233 ? 12.336 59.933 -3.858 1.00 25.38 220 ASP B C 1
ATOM 3941 O O . ASP B 1 233 ? 11.807 59.898 -4.970 1.00 25.68 220 ASP B O 1
ATOM 3946 N N . TYR B 1 234 ? 13.466 59.292 -3.579 1.00 24.34 221 TYR B N 1
ATOM 3947 C CA . TYR B 1 234 ? 14.177 58.521 -4.594 1.00 24.56 221 TYR B CA 1
ATOM 3948 C C . TYR B 1 234 ? 14.580 57.157 -4.050 1.00 25.19 221 TYR B C 1
ATOM 3949 O O . TYR B 1 234 ? 15.745 56.930 -3.721 1.00 23.72 221 TYR B O 1
ATOM 3958 N N . PRO B 1 235 ? 13.616 56.226 -3.959 1.00 24.49 222 PRO B N 1
ATOM 3959 C CA . PRO B 1 235 ? 13.841 54.870 -3.452 1.00 26.02 222 PRO B CA 1
ATOM 3960 C C . PRO B 1 235 ? 14.902 54.042 -4.176 1.00 26.60 222 PRO B C 1
ATOM 3961 O O . PRO B 1 235 ? 15.450 53.105 -3.599 1.00 25.21 222 PRO B O 1
ATOM 3965 N N . LYS B 1 236 ? 15.204 54.385 -5.423 1.00 25.87 223 LYS B N 1
ATOM 3966 C CA . LYS B 1 236 ? 16.202 53.627 -6.172 1.00 28.67 223 LYS B CA 1
ATOM 3967 C C . LYS B 1 236 ? 17.637 54.042 -5.847 1.00 27.17 223 LYS B C 1
ATOM 3968 O O . LYS B 1 236 ? 18.593 53.435 -6.328 1.00 28.14 223 LYS B O 1
ATOM 3974 N N . VAL B 1 237 ? 17.785 55.084 -5.037 1.00 25.26 224 VAL B N 1
ATOM 3975 C CA . VAL B 1 237 ? 19.107 55.538 -4.630 1.00 22.64 224 VAL B CA 1
ATOM 3976 C C . VAL B 1 237 ? 19.376 54.909 -3.264 1.00 21.91 224 VAL B C 1
ATOM 3977 O O . VAL B 1 237 ? 18.596 55.090 -2.331 1.00 20.65 224 VAL B O 1
ATOM 3981 N N . THR B 1 238 ? 20.460 54.148 -3.156 1.00 20.48 225 THR B N 1
ATOM 3982 C CA . THR B 1 238 ? 20.809 53.520 -1.889 1.00 19.01 225 THR B CA 1
ATOM 3983 C C . THR B 1 238 ? 21.988 54.282 -1.316 1.00 17.91 225 THR B C 1
ATOM 3984 O O . THR B 1 238 ? 23.001 54.475 -1.991 1.00 19.10 225 THR B O 1
ATOM 3988 N N . VAL B 1 239 ? 21.844 54.738 -0.078 1.00 16.22 226 VAL B N 1
ATOM 3989 C CA . VAL B 1 239 ? 22.900 55.494 0.565 1.00 15.00 226 VAL B CA 1
ATOM 3990 C C . VAL B 1 239 ? 23.563 54.716 1.694 1.00 16.50 226 VAL B C 1
ATOM 3991 O O . VAL B 1 239 ? 22.888 54.128 2.540 1.00 17.59 226 VAL B O 1
ATOM 3995 N N . PHE B 1 240 ? 24.889 54.715 1.688 1.00 16.30 227 PHE B N 1
ATOM 3996 C CA . PHE B 1 240 ? 25.667 54.065 2.736 1.00 17.58 227 PHE B CA 1
ATOM 3997 C C . PHE B 1 240 ? 26.629 55.080 3.334 1.00 17.19 227 PHE B C 1
ATOM 3998 O O . PHE B 1 240 ? 27.450 55.658 2.624 1.00 18.01 227 PHE B O 1
ATOM 4006 N N . PHE B 1 241 ? 26.514 55.320 4.632 1.00 15.12 228 PHE B N 1
ATOM 4007 C CA . PHE B 1 241 ? 27.435 56.230 5.296 1.00 16.40 228 PHE B CA 1
ATOM 4008 C C . PHE B 1 241 ? 28.506 55.321 5.881 1.00 18.52 228 PHE B C 1
ATOM 4009 O O . PHE B 1 241 ? 28.204 54.457 6.710 1.00 20.23 228 PHE B O 1
ATOM 4017 N N . ILE B 1 242 ? 29.744 55.482 5.432 1.00 17.13 229 ILE B N 1
ATOM 4018 C CA . ILE B 1 242 ? 30.832 54.668 5.956 1.00 19.18 229 ILE B CA 1
ATOM 4019 C C . ILE B 1 242 ? 31.649 55.587 6.841 1.00 19.88 229 ILE B C 1
ATOM 4020 O O . ILE B 1 242 ? 32.174 56.600 6.379 1.00 18.48 229 ILE B O 1
ATOM 4025 N N . THR B 1 243 ? 31.736 55.239 8.119 1.00 19.53 230 THR B N 1
ATOM 4026 C CA . THR B 1 243 ? 32.465 56.052 9.077 1.00 23.77 230 THR B CA 1
ATOM 4027 C C . THR B 1 243 ? 33.666 55.299 9.615 1.00 24.30 230 THR B C 1
ATOM 4028 O O . THR B 1 243 ? 34.009 54.223 9.128 1.00 26.14 230 THR B O 1
ATOM 4032 N N . THR B 1 244 ? 34.297 55.877 10.629 1.00 26.10 231 THR B N 1
ATOM 4033 C CA . THR B 1 244 ? 35.461 55.273 11.257 1.00 28.34 231 THR B CA 1
ATOM 4034 C C . THR B 1 244 ? 35.071 54.037 12.061 1.00 28.29 231 THR B C 1
ATOM 4035 O O . THR B 1 244 ? 35.848 53.088 12.182 1.00 28.49 231 THR B O 1
ATOM 4039 N N . ASN B 1 245 ? 33.854 54.047 12.590 1.00 25.91 232 ASN B N 1
ATOM 4040 C CA . ASN B 1 245 ? 33.380 52.951 13.424 1.00 26.17 232 ASN B CA 1
ATOM 4041 C C . ASN B 1 245 ? 32.355 52.004 12.816 1.00 25.55 232 ASN B C 1
ATOM 4042 O O . ASN B 1 245 ? 32.247 50.858 13.248 1.00 24.02 232 ASN B O 1
ATOM 4047 N N . ASP B 1 246 ? 31.607 52.462 11.818 1.00 24.39 233 ASP B N 1
ATOM 4048 C CA . ASP B 1 246 ? 30.580 51.607 11.241 1.00 24.22 233 ASP B CA 1
ATOM 4049 C C . ASP B 1 246 ? 30.058 52.024 9.870 1.00 21.53 233 ASP B C 1
ATOM 4050 O O . ASP B 1 246 ? 30.573 52.944 9.239 1.00 21.46 233 ASP B O 1
ATOM 4055 N N . ILE B 1 247 ? 29.042 51.298 9.410 1.00 19.40 234 ILE B N 1
ATOM 4056 C CA . ILE B 1 247 ? 28.367 51.593 8.158 1.00 17.68 234 ILE B CA 1
ATOM 4057 C C . ILE B 1 247 ? 26.917 51.811 8.574 1.00 18.01 234 ILE B C 1
ATOM 4058 O O . ILE B 1 247 ? 26.357 51.052 9.377 1.00 16.37 234 ILE B O 1
ATOM 4063 N N . ILE B 1 248 ? 26.323 52.870 8.041 1.00 17.87 235 ILE B N 1
ATOM 4064 C CA . ILE B 1 248 ? 24.964 53.243 8.385 1.00 17.17 235 ILE B CA 1
ATOM 4065 C C . ILE B 1 248 ? 24.112 53.297 7.131 1.00 16.38 235 ILE B C 1
ATOM 4066 O O . ILE B 1 248 ? 24.499 53.900 6.130 1.00 15.11 235 ILE B O 1
ATOM 4071 N N . PHE B 1 249 ? 22.957 52.645 7.189 1.00 14.76 236 PHE B N 1
ATOM 4072 C CA . PHE B 1 249 ? 22.058 52.606 6.053 1.00 16.38 236 PHE B CA 1
ATOM 4073 C C . PHE B 1 249 ? 20.631 52.532 6.536 1.00 16.48 236 PHE B C 1
ATOM 4074 O O . PHE B 1 249 ? 20.365 52.424 7.738 1.00 15.05 236 PHE B O 1
ATOM 4082 N N . LEU B 1 250 ? 19.710 52.565 5.583 1.00 16.21 237 LEU B N 1
ATOM 4083 C CA . LEU B 1 250 ? 18.299 52.540 5.912 1.00 18.13 237 LEU B CA 1
ATOM 4084 C C . LEU B 1 250 ? 17.627 51.209 5.640 1.00 16.93 237 LEU B C 1
ATOM 4085 O O . LEU B 1 250 ? 17.834 50.594 4.594 1.00 18.51 237 LEU B O 1
ATOM 4090 N N . LEU B 1 251 ? 16.840 50.757 6.609 1.00 16.76 238 LEU B N 1
ATOM 4091 C CA . LEU B 1 251 ? 16.067 49.535 6.465 1.00 16.71 238 LEU B CA 1
ATOM 4092 C C . LEU B 1 251 ? 14.748 50.079 5.937 1.00 17.75 238 LEU B C 1
ATOM 4093 O O . LEU B 1 251 ? 14.227 51.057 6.471 1.00 17.12 238 LEU B O 1
ATOM 4098 N N . LYS B 1 252 ? 14.212 49.462 4.892 1.00 17.31 239 LYS B N 1
ATOM 4099 C CA . LYS B 1 252 ? 12.970 49.945 4.302 1.00 17.10 239 LYS B CA 1
ATOM 4100 C C . LYS B 1 252 ? 11.719 49.301 4.866 1.00 18.88 239 LYS B C 1
ATOM 4101 O O . LYS B 1 252 ? 11.714 48.122 5.203 1.00 16.67 239 LYS B O 1
ATOM 4107 N N . LYS B 1 253 ? 10.655 50.093 4.961 1.00 20.11 240 LYS B N 1
ATOM 4108 C CA . LYS B 1 253 ? 9.376 49.604 5.454 1.00 21.78 240 LYS B CA 1
ATOM 4109 C C . LYS B 1 253 ? 9.118 48.234 4.828 1.00 21.70 240 LYS B C 1
ATOM 4110 O O . LYS B 1 253 ? 9.180 48.081 3.607 1.00 20.22 240 LYS B O 1
ATOM 4116 N N . GLY B 1 254 ? 8.830 47.248 5.671 1.00 21.92 241 GLY B N 1
ATOM 4117 C CA . GLY B 1 254 ? 8.586 45.904 5.181 1.00 21.13 241 GLY B CA 1
ATOM 4118 C C . GLY B 1 254 ? 9.711 44.964 5.586 1.00 21.38 241 GLY B C 1
ATOM 4119 O O . GLY B 1 254 ? 10.414 45.206 6.565 1.00 20.09 241 GLY B O 1
ATOM 4120 N N . VAL B 1 255 ? 9.886 43.894 4.819 1.00 21.34 242 VAL B N 1
ATOM 4121 C CA . VAL B 1 255 ? 10.920 42.900 5.090 1.00 20.21 242 VAL B CA 1
ATOM 4122 C C . VAL B 1 255 ? 12.252 43.279 4.443 1.00 19.36 242 VAL B C 1
ATOM 4123 O O . VAL B 1 255 ? 12.308 43.672 3.273 1.00 1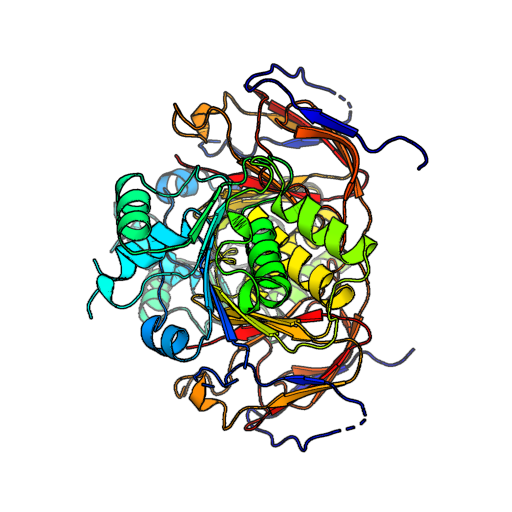8.42 242 VAL B O 1
ATOM 4127 N N . ASN B 1 256 ? 13.322 43.175 5.221 1.00 18.24 243 ASN B N 1
ATOM 4128 C CA . ASN B 1 256 ? 14.663 43.476 4.736 1.00 18.76 243 ASN B CA 1
ATOM 4129 C C . ASN B 1 256 ? 15.559 42.268 4.975 1.00 19.44 243 ASN B C 1
ATOM 4130 O O . ASN B 1 256 ? 15.563 41.692 6.056 1.00 21.40 243 ASN B O 1
ATOM 4135 N N . TYR B 1 257 ? 16.311 41.875 3.960 1.00 19.81 244 TYR B N 1
ATOM 4136 C CA . TYR B 1 257 ? 17.230 40.762 4.116 1.00 19.97 244 TYR B CA 1
ATOM 4137 C C . TYR B 1 257 ? 18.633 41.317 3.902 1.00 18.36 244 TYR B C 1
ATOM 4138 O O . TYR B 1 257 ? 18.972 41.745 2.803 1.00 17.07 244 TYR B O 1
ATOM 4147 N N . ILE B 1 258 ? 19.431 41.346 4.966 1.00 16.24 245 ILE B N 1
ATOM 4148 C CA . ILE B 1 258 ? 20.795 41.858 4.878 1.00 18.14 245 ILE B CA 1
ATOM 4149 C C . ILE B 1 258 ? 21.727 40.658 4.759 1.00 18.55 245 ILE B C 1
ATOM 4150 O O . ILE B 1 258 ? 21.756 39.814 5.648 1.00 18.85 245 ILE B O 1
ATOM 4155 N N . SER B 1 259 ? 22.479 40.576 3.663 1.00 20.73 246 SER B N 1
ATOM 4156 C CA . SER B 1 259 ? 23.378 39.443 3.472 1.00 21.06 246 SER B CA 1
ATOM 4157 C C . SER B 1 259 ? 24.826 39.842 3.227 1.00 21.83 246 SER B C 1
ATOM 4158 O O . SER B 1 259 ? 25.127 40.988 2.887 1.00 22.80 246 SER B O 1
ATOM 4161 N N . TYR B 1 260 ? 25.719 38.877 3.419 1.00 20.83 247 TYR B N 1
ATOM 4162 C CA . TYR B 1 260 ? 27.156 39.067 3.247 1.00 22.12 247 TYR B CA 1
ATOM 4163 C C . TYR B 1 260 ? 27.774 37.673 3.219 1.00 22.34 247 TYR B C 1
ATOM 4164 O O . TYR B 1 260 ? 27.164 36.729 3.711 1.00 22.02 247 TYR B O 1
ATOM 4173 N N . LYS B 1 261 ? 28.971 37.535 2.653 1.00 26.56 248 LYS B N 1
ATOM 4174 C CA . LYS B 1 261 ? 29.607 36.214 2.572 1.00 28.22 248 LYS B CA 1
ATOM 4175 C C . LYS B 1 261 ? 29.664 35.590 3.959 1.00 26.72 248 LYS B C 1
ATOM 4176 O O . LYS B 1 261 ? 29.242 34.455 4.162 1.00 26.66 248 LYS B O 1
ATOM 4182 N N . ASN B 1 262 ? 30.209 36.346 4.902 1.00 26.32 249 ASN B N 1
ATOM 4183 C CA . ASN B 1 262 ? 30.297 35.932 6.296 1.00 26.90 249 ASN B CA 1
ATOM 4184 C C . ASN B 1 262 ? 30.595 37.183 7.106 1.00 25.20 249 ASN B C 1
ATOM 4185 O O . ASN B 1 262 ? 30.873 38.238 6.539 1.00 23.86 249 ASN B O 1
ATOM 4190 N N . ARG B 1 263 ? 30.525 37.075 8.426 1.00 24.66 250 ARG B N 1
ATOM 4191 C CA . ARG B 1 263 ? 30.780 38.221 9.289 1.00 24.83 250 ARG B CA 1
ATOM 4192 C C . ARG B 1 263 ? 32.254 38.615 9.335 1.00 26.14 250 ARG B C 1
ATOM 4193 O O . ARG B 1 263 ? 32.592 39.758 9.653 1.00 25.11 250 ARG B O 1
ATOM 4201 N N . LEU B 1 264 ? 33.132 37.671 9.014 1.00 26.95 251 LEU B N 1
ATOM 4202 C CA . LEU B 1 264 ? 34.564 37.942 9.024 1.00 28.12 251 LEU B CA 1
ATOM 4203 C C . LEU B 1 264 ? 34.966 39.024 8.034 1.00 28.81 251 LEU B C 1
ATOM 4204 O O . LEU B 1 264 ? 36.006 39.662 8.194 1.00 29.37 251 LEU B O 1
ATOM 4209 N N . MET B 1 265 ? 34.154 39.241 7.008 1.00 29.63 252 MET B N 1
ATOM 4210 C CA . MET B 1 265 ? 34.499 40.268 6.041 1.00 32.54 252 MET B CA 1
ATOM 4211 C C . MET B 1 265 ? 34.453 41.673 6.649 1.00 31.27 252 MET B C 1
ATOM 4212 O O . MET B 1 265 ? 35.147 42.573 6.173 1.00 30.58 252 MET B O 1
ATOM 4217 N N . PHE B 1 266 ? 33.656 41.864 7.703 1.00 29.55 253 PHE B N 1
ATOM 4218 C CA . PHE B 1 266 ? 33.567 43.182 8.344 1.00 27.76 253 PHE B CA 1
ATOM 4219 C C . PHE B 1 266 ? 33.778 43.158 9.854 1.00 30.38 253 PHE B C 1
ATOM 4220 O O . PHE B 1 266 ? 33.570 44.166 10.535 1.00 29.84 253 PHE B O 1
ATOM 4228 N N . HIS B 1 267 ? 34.190 42.012 10.380 1.00 31.82 254 HIS B N 1
ATOM 4229 C CA . HIS B 1 267 ? 34.428 41.889 11.808 1.00 33.87 254 HIS B CA 1
ATOM 4230 C C . HIS B 1 267 ? 35.641 41.005 12.054 1.00 37.11 254 HIS B C 1
ATOM 4231 O O . HIS B 1 267 ? 35.516 39.782 12.133 1.00 35.50 254 HIS B O 1
ATOM 4238 N N . LYS B 1 268 ? 36.810 41.634 12.161 1.00 40.27 255 LYS B N 1
ATOM 4239 C CA . LYS B 1 268 ? 38.058 40.916 12.400 1.00 44.22 255 LYS B CA 1
ATOM 4240 C C . LYS B 1 268 ? 37.835 39.874 13.480 1.00 45.26 255 LYS B C 1
ATOM 4241 O O . LYS B 1 268 ? 37.375 40.197 14.576 1.00 44.54 255 LYS B O 1
ATOM 4247 N N . ASP B 1 269 ? 38.159 38.626 13.156 1.00 47.81 256 ASP B N 1
ATOM 4248 C CA . ASP B 1 269 ? 37.985 37.524 14.088 1.00 50.65 256 ASP B CA 1
ATOM 4249 C C . ASP B 1 269 ? 38.193 37.954 15.530 1.00 52.61 256 ASP B C 1
ATOM 4250 O O . ASP B 1 269 ? 39.230 38.522 15.881 1.00 52.25 256 ASP B O 1
ATOM 4255 N N . ASN B 1 270 ? 37.195 37.677 16.362 1.00 54.21 257 ASN B N 1
ATOM 4256 C CA . ASN B 1 270 ? 37.277 38.054 17.758 1.00 56.44 257 ASN B CA 1
ATOM 4257 C C . ASN B 1 270 ? 37.842 36.984 18.668 1.00 57.92 257 ASN B C 1
ATOM 4258 O O . ASN B 1 270 ? 38.909 36.424 18.413 1.00 59.01 257 ASN B O 1
ATOM 4259 N N . GLY B 1 271 ? 37.101 36.704 19.734 1.00 58.17 258 GLY B N 1
ATOM 4260 C CA . GLY B 1 271 ? 37.503 35.722 20.724 1.00 57.39 258 GLY B CA 1
ATOM 4261 C C . GLY B 1 271 ? 36.868 36.213 22.005 1.00 56.58 258 GLY B C 1
ATOM 4262 O O . GLY B 1 271 ? 36.604 35.457 22.940 1.00 56.81 258 GLY B O 1
ATOM 4263 N N . SER B 1 272 ? 36.624 37.519 22.020 1.00 55.76 259 SER B N 1
ATOM 4264 C CA . SER B 1 272 ? 35.988 38.205 23.134 1.00 54.73 259 SER B CA 1
ATOM 4265 C C . SER B 1 272 ? 34.789 38.925 22.523 1.00 53.18 259 SER B C 1
ATOM 4266 O O . SER B 1 272 ? 33.979 39.531 23.225 1.00 53.99 259 SER B O 1
ATOM 4269 N N . SER B 1 273 ? 34.702 38.844 21.197 1.00 50.80 260 SER B N 1
ATOM 4270 C CA . SER B 1 273 ? 33.627 39.457 20.421 1.00 47.36 260 SER B CA 1
ATOM 4271 C C . SER B 1 273 ? 33.242 38.493 19.306 1.00 45.02 260 SER B C 1
ATOM 4272 O O . SER B 1 273 ? 33.688 38.627 18.167 1.00 44.44 260 SER B O 1
ATOM 4275 N N . PRO B 1 274 ? 32.407 37.496 19.627 1.00 42.34 261 PRO B N 1
ATOM 4276 C CA . PRO B 1 274 ? 31.974 36.511 18.636 1.00 39.82 261 PRO B CA 1
ATOM 4277 C C . PRO B 1 274 ? 30.943 37.070 17.663 1.00 37.43 261 PRO B C 1
ATOM 4278 O O . PRO B 1 274 ? 30.544 36.389 16.717 1.00 37.97 261 PRO B O 1
ATOM 4282 N N . THR B 1 275 ? 30.518 38.310 17.889 1.00 31.62 262 THR B N 1
ATOM 4283 C CA . THR B 1 275 ? 29.502 38.912 17.032 1.00 27.62 262 THR B CA 1
ATOM 4284 C C . THR B 1 275 ? 29.673 40.415 16.786 1.00 25.18 262 THR B C 1
ATOM 4285 O O . THR B 1 275 ? 30.044 41.166 17.689 1.00 24.28 262 THR B O 1
ATOM 4289 N N . PRO B 1 276 ? 29.400 40.867 15.549 1.00 22.05 263 PRO B N 1
ATOM 4290 C CA . PRO B 1 276 ? 29.513 42.281 15.179 1.00 19.20 263 PRO B CA 1
ATOM 4291 C C . PRO B 1 276 ? 28.380 43.044 15.863 1.00 16.94 263 PRO B C 1
ATOM 4292 O O . PRO B 1 276 ? 27.272 42.532 15.964 1.00 15.96 263 PRO B O 1
ATOM 4296 N N . THR B 1 277 ? 28.659 44.261 16.316 1.00 15.07 264 THR B N 1
ATOM 4297 C CA . THR B 1 277 ? 27.659 45.081 16.985 1.00 13.29 264 THR B CA 1
ATOM 4298 C C . THR B 1 277 ? 26.796 45.843 15.980 1.00 14.06 264 THR B C 1
ATOM 4299 O O . THR B 1 277 ? 27.259 46.234 14.911 1.00 12.38 264 THR B O 1
ATOM 4303 N N . CYS B 1 278 ? 25.538 46.057 16.327 1.00 13.51 265 CYS B N 1
ATOM 4304 C CA . CYS B 1 278 ? 24.651 46.789 15.434 1.00 15.63 265 CYS B CA 1
ATOM 4305 C C . CYS B 1 278 ? 23.555 47.480 16.224 1.00 15.84 265 CYS B C 1
ATOM 4306 O O . CYS B 1 278 ? 23.381 47.231 17.420 1.00 13.83 265 CYS B O 1
ATOM 4309 N N . GLY B 1 279 ? 22.823 48.359 15.549 1.00 15.21 266 GLY B N 1
ATOM 4310 C CA . GLY B 1 279 ? 21.746 49.071 16.203 1.00 13.87 266 GLY B CA 1
ATOM 4311 C C . GLY B 1 279 ? 20.656 49.431 15.215 1.00 12.45 266 GLY B C 1
ATOM 4312 O O . GLY B 1 279 ? 20.907 49.526 14.012 1.00 12.38 266 GLY B O 1
ATOM 4313 N N . LEU B 1 280 ? 19.440 49.599 15.724 1.00 13.33 267 LEU B N 1
ATOM 4314 C CA . LEU B 1 280 ? 18.280 49.972 14.909 1.00 14.63 267 LEU B CA 1
ATOM 4315 C C . LEU B 1 280 ? 17.823 51.289 15.524 1.00 16.17 267 LEU B C 1
ATOM 4316 O O . LEU B 1 280 ? 17.354 51.316 16.659 1.00 14.73 267 LEU B O 1
ATOM 4321 N N . LEU B 1 281 ? 17.954 52.371 14.763 1.00 15.27 268 LEU B N 1
ATOM 4322 C CA . LEU B 1 281 ? 17.658 53.704 15.277 1.00 15.67 268 LEU B CA 1
ATOM 4323 C C . LEU B 1 281 ? 16.472 54.410 14.630 1.00 12.36 268 LEU B C 1
ATOM 4324 O O . LEU B 1 281 ? 16.532 54.824 13.475 1.00 11.37 268 LEU B O 1
ATOM 4329 N N . PRO B 1 282 ? 15.375 54.566 15.388 1.00 14.86 269 PRO B N 1
ATOM 4330 C CA . PRO B 1 282 ? 14.148 55.217 14.920 1.00 14.88 269 PRO B CA 1
ATOM 4331 C C . PRO B 1 282 ? 14.293 56.735 14.986 1.00 16.11 269 PRO B C 1
ATOM 4332 O O . PRO B 1 282 ? 13.803 57.381 15.907 1.00 17.56 269 PRO B O 1
ATOM 4336 N N . LEU B 1 283 ? 14.980 57.297 14.002 1.00 16.90 270 LEU B N 1
ATOM 4337 C CA . LEU B 1 283 ? 15.224 58.728 13.978 1.00 18.28 270 LEU B CA 1
ATOM 4338 C C . LEU B 1 283 ? 14.271 59.561 13.123 1.00 20.35 270 LEU B C 1
ATOM 4339 O O . LEU B 1 283 ? 14.457 60.773 12.997 1.00 23.65 270 LEU B O 1
ATOM 4344 N N . SER B 1 284 ? 13.256 58.934 12.540 1.00 21.26 271 SER B N 1
ATOM 4345 C CA . SER B 1 284 ? 12.314 59.677 11.701 1.00 22.59 271 SER B CA 1
ATOM 4346 C C . SER B 1 284 ? 11.118 60.185 12.496 1.00 24.92 271 SER B C 1
ATOM 4347 O O . SER B 1 284 ? 11.002 59.935 13.693 1.00 26.49 271 SER B O 1
ATOM 4350 N N . ASN B 1 285 ? 10.217 60.884 11.812 1.00 28.52 272 ASN B N 1
ATOM 4351 C CA . ASN B 1 285 ? 9.029 61.435 12.448 1.00 33.61 272 ASN B CA 1
ATOM 4352 C C . ASN B 1 285 ? 7.894 60.409 12.478 1.00 35.73 272 ASN B C 1
ATOM 4353 O O . ASN B 1 285 ? 6.784 60.713 12.910 1.00 38.26 272 ASN B O 1
ATOM 4358 N N . LYS B 1 286 ? 8.172 59.198 12.006 1.00 36.80 273 LYS B N 1
ATOM 4359 C CA . LYS B 1 286 ? 7.174 58.132 12.009 1.00 37.59 273 LYS B CA 1
ATOM 4360 C C . LYS B 1 286 ? 7.452 57.269 13.232 1.00 37.38 273 LYS B C 1
ATOM 4361 O O . LYS B 1 286 ? 8.452 56.554 13.284 1.00 37.06 273 LYS B O 1
ATOM 4367 N N . THR B 1 287 ? 6.562 57.343 14.215 1.00 36.97 274 THR B N 1
ATOM 4368 C CA . THR B 1 287 ? 6.730 56.596 15.456 1.00 36.99 274 THR B CA 1
ATOM 4369 C C . THR B 1 287 ? 5.390 56.100 15.998 1.00 35.79 274 THR B C 1
ATOM 4370 O O . THR B 1 287 ? 4.356 56.743 15.804 1.00 36.08 274 THR B O 1
ATOM 4374 N N . PRO B 1 288 ? 5.383 54.931 16.661 1.00 33.46 275 PRO B N 1
ATOM 4375 C CA . PRO B 1 288 ? 6.546 54.074 16.911 1.00 32.28 275 PRO B CA 1
ATOM 4376 C C . PRO B 1 288 ? 6.731 53.129 15.730 1.00 30.77 275 PRO B C 1
ATOM 4377 O O . PRO B 1 288 ? 5.865 53.027 14.864 1.00 31.91 275 PRO B O 1
ATOM 4381 N N . ILE B 1 289 ? 7.858 52.432 15.707 1.00 27.77 276 ILE B N 1
ATOM 4382 C CA . ILE B 1 289 ? 8.135 51.486 14.643 1.00 24.70 276 ILE B CA 1
ATOM 4383 C C . ILE B 1 289 ? 8.133 50.079 15.231 1.00 24.06 276 ILE B C 1
ATOM 4384 O O . ILE B 1 289 ? 8.719 49.843 16.286 1.00 22.42 276 ILE B O 1
ATOM 4389 N N . ILE B 1 290 ? 7.446 49.160 14.556 1.00 23.20 277 ILE B N 1
ATOM 4390 C CA . ILE B 1 290 ? 7.364 47.773 15.004 1.00 22.90 277 ILE B CA 1
ATOM 4391 C C . ILE B 1 290 ? 8.447 46.974 14.295 1.00 21.89 277 ILE B C 1
ATOM 4392 O O . ILE B 1 290 ? 8.553 47.024 13.072 1.00 22.04 277 ILE B O 1
ATOM 4397 N N . LEU B 1 291 ? 9.231 46.227 15.066 1.00 20.63 278 LEU B N 1
ATOM 4398 C CA . LEU B 1 291 ? 10.315 45.431 14.507 1.00 19.40 278 LEU B CA 1
ATOM 4399 C C . LEU B 1 291 ? 10.205 43.929 14.761 1.00 18.46 278 LEU B C 1
ATOM 4400 O O . LEU B 1 291 ? 9.719 43.486 15.798 1.00 19.24 278 LEU B O 1
ATOM 4405 N N . ASN B 1 292 ? 10.660 43.161 13.781 1.00 19.15 279 ASN B N 1
ATOM 4406 C CA . ASN B 1 292 ? 10.720 41.708 13.866 1.00 19.20 279 ASN B CA 1
ATOM 4407 C C . ASN B 1 292 ? 12.071 41.386 13.253 1.00 19.61 279 ASN B C 1
ATOM 4408 O O . ASN B 1 292 ? 12.333 41.752 12.111 1.00 20.95 279 ASN B O 1
ATOM 4413 N N . SER B 1 293 ? 12.945 40.734 14.010 1.00 18.80 280 SER B N 1
ATOM 4414 C CA . SER B 1 293 ? 14.252 40.394 13.472 1.00 19.20 280 SER B CA 1
ATOM 4415 C C . SER B 1 293 ? 14.527 38.909 13.625 1.00 18.97 280 SER B C 1
ATOM 4416 O O . SER B 1 293 ? 13.978 38.252 14.508 1.00 20.68 280 SER B O 1
ATOM 4419 N N . TYR B 1 294 ? 15.365 38.391 12.736 1.00 18.45 281 TYR B N 1
ATOM 4420 C CA . TYR B 1 294 ? 15.763 36.986 12.741 1.00 18.09 281 TYR B CA 1
ATOM 4421 C C . TYR B 1 294 ? 17.241 36.995 12.383 1.00 16.34 281 TYR B C 1
ATOM 4422 O O . TYR B 1 294 ? 17.600 37.349 11.263 1.00 17.82 281 TYR B O 1
ATOM 4431 N N . GLY B 1 295 ? 18.096 36.619 13.328 1.00 14.86 282 GLY B N 1
ATOM 4432 C CA . GLY B 1 295 ? 19.518 36.617 13.050 1.00 15.18 282 GLY B CA 1
ATOM 4433 C C . GLY B 1 295 ? 20.320 37.579 13.907 1.00 15.50 282 GLY B C 1
ATOM 4434 O O . GLY B 1 295 ? 21.544 37.623 13.809 1.00 17.74 282 GLY B O 1
ATOM 4435 N N . LEU B 1 296 ? 19.650 38.378 14.730 1.00 15.13 283 LEU B N 1
ATOM 4436 C CA . LEU B 1 296 ? 20.374 39.287 15.607 1.00 13.52 283 LEU B CA 1
ATOM 4437 C C . LEU B 1 296 ? 20.513 38.570 16.949 1.00 16.07 283 LEU B C 1
ATOM 4438 O O . LEU B 1 296 ? 19.708 37.700 17.270 1.00 16.18 283 LEU B O 1
ATOM 4443 N N . LYS B 1 297 ? 21.541 38.926 17.715 1.00 15.75 284 LYS B N 1
ATOM 4444 C CA . LYS B 1 297 ? 21.788 38.316 19.017 1.00 17.63 284 LYS B CA 1
ATOM 4445 C C . LYS B 1 297 ? 20.583 38.502 19.934 1.00 17.26 284 LYS B C 1
ATOM 4446 O O . LYS B 1 297 ? 20.211 37.605 20.688 1.00 17.83 284 LYS B O 1
ATOM 4452 N N . TYR B 1 298 ? 19.980 39.680 19.864 1.00 17.04 285 TYR B N 1
ATOM 4453 C CA . TYR B 1 298 ? 18.799 39.987 20.651 1.00 17.45 285 TYR B CA 1
ATOM 4454 C C . TYR B 1 298 ? 17.702 40.238 19.625 1.00 17.50 285 TYR B C 1
ATOM 4455 O O . TYR B 1 298 ? 17.416 41.380 19.262 1.00 16.88 285 TYR B O 1
ATOM 4464 N N . ASP B 1 299 ? 17.117 39.148 19.134 1.00 18.36 286 ASP B N 1
ATOM 4465 C CA . ASP B 1 299 ? 16.062 39.234 18.135 1.00 18.47 286 ASP B CA 1
ATOM 4466 C C . ASP B 1 299 ? 14.771 39.789 18.695 1.00 18.68 286 ASP B C 1
ATOM 4467 O O . ASP B 1 299 ? 14.349 39.434 19.795 1.00 20.58 286 ASP B O 1
ATOM 4472 N N . MET B 1 300 ? 14.137 40.654 17.912 1.00 18.25 287 MET B N 1
ATOM 4473 C CA . MET B 1 300 ? 12.899 41.291 18.322 1.00 18.44 287 MET B CA 1
ATOM 4474 C C . MET B 1 300 ? 11.683 40.743 17.583 1.00 17.84 287 MET B C 1
ATOM 4475 O O . MET B 1 300 ? 11.762 40.370 16.415 1.00 16.32 287 MET B O 1
ATOM 4480 N N . ARG B 1 301 ? 10.561 40.675 18.284 1.00 18.31 288 ARG B N 1
ATOM 4481 C CA . ARG B 1 301 ? 9.317 40.222 17.682 1.00 19.63 288 ARG B CA 1
ATOM 4482 C C . ARG B 1 301 ? 8.259 41.221 18.125 1.00 17.68 288 ARG B C 1
ATOM 4483 O O . ARG B 1 301 ? 8.029 41.388 19.320 1.00 19.20 288 ARG B O 1
ATOM 4491 N N . ASN B 1 302 ? 7.650 41.908 17.161 1.00 19.73 289 ASN B N 1
ATOM 4492 C CA . ASN B 1 302 ? 6.614 42.901 17.449 1.00 19.66 289 ASN B CA 1
ATOM 4493 C C . ASN B 1 302 ? 7.074 43.879 18.522 1.00 19.93 289 ASN B C 1
ATOM 4494 O O . ASN B 1 302 ? 6.293 44.309 19.374 1.00 20.27 289 ASN B O 1
ATOM 4499 N N . TRP B 1 303 ? 8.350 44.237 18.453 1.00 18.96 290 TRP B N 1
ATOM 4500 C CA . TRP B 1 303 ? 8.978 45.141 19.404 1.00 19.32 290 TRP B CA 1
ATOM 4501 C C . TRP B 1 303 ? 8.853 46.591 18.917 1.00 20.36 290 TRP B C 1
ATOM 4502 O O . TRP B 1 303 ? 9.372 46.946 17.857 1.00 20.06 290 TRP B O 1
ATOM 4513 N N . LYS B 1 304 ? 8.161 47.421 19.697 1.00 19.71 291 LYS B N 1
ATOM 4514 C CA . LYS B 1 304 ? 7.938 48.826 19.342 1.00 19.41 291 LYS B CA 1
ATOM 4515 C C . LYS B 1 304 ? 9.111 49.707 19.750 1.00 18.24 291 LYS B C 1
ATOM 4516 O O . LYS B 1 304 ? 9.478 49.753 20.922 1.00 18.61 291 LYS B O 1
ATOM 4522 N N . THR B 1 305 ? 9.695 50.407 18.782 1.00 16.93 292 THR B N 1
ATOM 4523 C CA . THR B 1 305 ? 10.833 51.272 19.053 1.00 15.31 292 THR B CA 1
ATOM 4524 C C . THR B 1 305 ? 10.580 52.736 18.679 1.00 15.97 292 THR B C 1
ATOM 4525 O O . THR B 1 305 ? 9.925 53.033 17.677 1.00 16.37 292 THR B O 1
ATOM 4529 N N . GLU B 1 306 ? 11.114 53.646 19.486 1.00 16.55 293 GLU B N 1
ATOM 4530 C CA . GLU B 1 306 ? 10.959 55.074 19.229 1.00 18.44 293 GLU B CA 1
ATOM 4531 C C . GLU B 1 306 ? 11.842 55.862 20.179 1.00 16.46 293 GLU B C 1
ATOM 4532 O O . GLU B 1 306 ? 12.211 55.363 21.237 1.00 16.33 293 GLU B O 1
ATOM 4538 N N . MET B 1 307 ? 12.194 57.084 19.795 1.00 16.94 294 MET B N 1
ATOM 4539 C CA . MET B 1 307 ? 12.999 57.930 20.663 1.00 17.93 294 MET B CA 1
ATOM 4540 C C . MET B 1 307 ? 12.066 58.265 21.818 1.00 20.06 294 MET B C 1
ATOM 4541 O O . MET B 1 307 ? 10.855 58.366 21.623 1.00 19.89 294 MET B O 1
ATOM 4546 N N . LEU B 1 308 ? 12.634 58.422 23.009 1.00 22.05 295 LEU B N 1
ATOM 4547 C CA . LEU B 1 308 ? 11.869 58.672 24.230 1.00 24.37 295 LEU B CA 1
ATOM 4548 C C . LEU B 1 308 ? 11.221 57.365 24.656 1.00 23.45 295 LEU B C 1
ATOM 4549 O O . LEU B 1 308 ? 10.306 57.346 25.475 1.00 24.84 295 LEU B O 1
ATOM 4554 N N . GLY B 1 309 ? 11.710 56.273 24.084 1.00 22.48 296 GLY B N 1
ATOM 4555 C CA . GLY B 1 309 ? 11.197 54.955 24.408 1.00 20.99 296 GLY B CA 1
ATOM 4556 C C . GLY B 1 309 ? 12.338 53.960 24.328 1.00 19.81 296 GLY B C 1
ATOM 4557 O O . GLY B 1 309 ? 13.476 54.292 24.654 1.00 19.86 296 GLY B O 1
ATOM 4558 N N . GLN B 1 310 ? 12.049 52.740 23.893 1.00 19.83 297 GLN B N 1
ATOM 4559 C CA . GLN B 1 310 ? 13.097 51.738 23.775 1.00 19.02 297 GLN B CA 1
ATOM 4560 C C . GLN B 1 310 ? 13.762 51.794 22.405 1.00 17.74 297 GLN B C 1
ATOM 4561 O O . GLN B 1 310 ? 13.100 51.943 21.375 1.00 18.39 297 GLN B O 1
ATOM 4567 N N . VAL B 1 311 ? 15.085 51.699 22.418 1.00 16.43 298 VAL B N 1
ATOM 4568 C CA . VAL B 1 311 ? 15.891 51.718 21.206 1.00 15.69 298 VAL B CA 1
ATOM 4569 C C . VAL B 1 311 ? 16.895 50.581 21.302 1.00 14.05 298 VAL B C 1
ATOM 4570 O O . VAL B 1 311 ? 17.587 50.437 22.306 1.00 14.10 298 VAL B O 1
ATOM 4574 N N . SER B 1 312 ? 16.962 49.760 20.265 1.00 15.09 299 SER B N 1
ATOM 4575 C CA . SER B 1 312 ? 17.895 48.653 20.272 1.00 14.54 299 SER B CA 1
ATOM 4576 C C . SER B 1 312 ? 19.293 49.127 19.905 1.00 14.79 299 SER B C 1
ATOM 4577 O O . SER B 1 312 ? 19.560 49.476 18.752 1.00 15.09 299 SER B O 1
ATOM 4580 N N . SER B 1 313 ? 20.176 49.166 20.897 1.00 13.50 300 SER B N 1
ATOM 4581 C CA . SER B 1 313 ? 21.562 49.549 20.668 1.00 13.83 300 SER B CA 1
ATOM 4582 C C . SER B 1 313 ? 22.412 48.463 21.315 1.00 11.88 300 SER B C 1
ATOM 4583 O O . SER B 1 313 ? 21.950 47.758 22.207 1.00 10.87 300 SER B O 1
ATOM 4586 N N . SER B 1 314 ? 23.650 48.332 20.865 1.00 11.24 301 SER B N 1
ATOM 4587 C CA . SER B 1 314 ? 24.525 47.280 21.358 1.00 13.49 301 SER B CA 1
ATOM 4588 C C . SER B 1 314 ? 23.920 45.910 21.041 1.00 14.09 301 SER B C 1
ATOM 4589 O O . SER B 1 314 ? 24.102 44.938 21.778 1.00 14.04 301 SER B O 1
ATOM 4592 N N . ASN B 1 315 ? 23.166 45.837 19.950 1.00 12.94 302 ASN B N 1
ATOM 4593 C CA . ASN B 1 315 ? 22.615 44.551 19.539 1.00 12.78 302 ASN B CA 1
ATOM 4594 C C . ASN B 1 315 ? 23.800 43.937 18.791 1.00 12.67 302 ASN B C 1
ATOM 4595 O O . ASN B 1 315 ? 24.797 44.623 18.575 1.00 12.72 302 ASN B O 1
ATOM 4600 N N . ARG B 1 316 ? 23.711 42.668 18.402 1.00 12.79 303 ARG B N 1
ATOM 4601 C CA . ARG B 1 316 ? 24.807 42.031 17.675 1.00 14.65 303 ARG B CA 1
ATOM 4602 C C . ARG B 1 316 ? 24.218 41.192 16.546 1.00 14.50 303 ARG B C 1
ATOM 4603 O O . ARG B 1 316 ? 23.029 40.886 16.543 1.00 15.39 303 ARG B O 1
ATOM 4611 N N . ILE B 1 317 ? 25.068 40.801 15.607 1.00 15.47 304 ILE B N 1
ATOM 4612 C CA . ILE B 1 317 ? 24.643 40.004 14.465 1.00 15.67 304 ILE B CA 1
ATOM 4613 C C . ILE B 1 317 ? 25.042 38.540 14.635 1.00 17.33 304 ILE B C 1
ATOM 4614 O O . ILE B 1 317 ? 26.228 38.215 14.684 1.00 16.77 304 ILE B O 1
ATOM 4619 N N . SER B 1 318 ? 24.048 37.663 14.722 1.00 18.53 305 SER B N 1
ATOM 4620 C CA . SER B 1 318 ? 24.302 36.233 14.8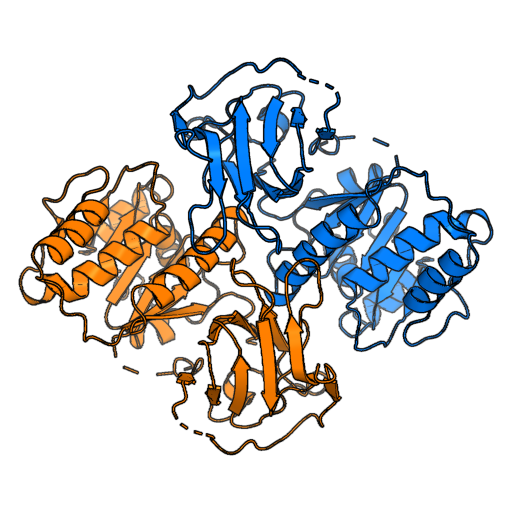73 1.00 19.32 305 SER B CA 1
ATOM 4621 C C . SER B 1 318 ? 24.275 35.519 13.524 1.00 18.95 305 SER B C 1
ATOM 4622 O O . SER B 1 318 ? 24.911 34.479 13.354 1.00 21.11 305 SER B O 1
ATOM 4625 N N . GLY B 1 319 ? 23.526 36.068 12.572 1.00 19.53 306 GLY B N 1
ATOM 4626 C CA . GLY B 1 319 ? 23.451 35.456 11.253 1.00 18.02 306 GLY B CA 1
ATOM 4627 C C . GLY B 1 319 ? 24.822 35.411 10.603 1.00 19.33 306 GLY B C 1
ATOM 4628 O O . GLY B 1 319 ? 25.449 36.449 10.393 1.00 17.22 306 GLY B O 1
ATOM 4629 N N . GLU B 1 320 ? 25.300 34.210 10.282 1.00 20.32 307 GLU B N 1
ATOM 4630 C CA . GLU B 1 320 ? 26.619 34.073 9.674 1.00 20.03 307 GLU B CA 1
ATOM 4631 C C . GLU B 1 320 ? 26.688 34.597 8.248 1.00 19.44 307 GLU B C 1
ATOM 4632 O O . GLU B 1 320 ? 27.714 35.130 7.828 1.00 20.90 307 GLU B O 1
ATOM 4638 N N . THR B 1 321 ? 25.594 34.447 7.512 1.00 18.71 308 THR B N 1
ATOM 4639 C CA . THR B 1 321 ? 25.543 34.878 6.124 1.00 21.29 308 THR B CA 1
ATOM 4640 C C . THR B 1 321 ? 24.502 35.961 5.885 1.00 20.89 308 THR B C 1
ATOM 4641 O O . THR B 1 321 ? 24.314 36.413 4.759 1.00 21.82 308 THR B O 1
ATOM 4645 N N . GLY B 1 322 ? 23.821 36.372 6.945 1.00 20.71 309 GLY B N 1
ATOM 4646 C CA . GLY B 1 322 ? 22.816 37.404 6.789 1.00 18.33 309 GLY B CA 1
ATOM 4647 C C . GLY B 1 322 ? 21.764 37.331 7.864 1.00 17.83 309 GLY B C 1
ATOM 4648 O O . GLY B 1 322 ? 21.752 36.397 8.663 1.00 17.05 309 GLY B O 1
ATOM 4649 N N . PHE B 1 323 ? 20.889 38.330 7.897 1.00 16.83 310 PHE B N 1
ATOM 4650 C CA . PHE B 1 323 ? 19.820 38.364 8.881 1.00 17.31 310 PHE B CA 1
ATOM 4651 C C . PHE B 1 323 ? 18.614 39.095 8.295 1.00 18.40 310 PHE B C 1
ATOM 4652 O O . PHE B 1 323 ? 18.719 39.778 7.273 1.00 18.99 310 PHE B O 1
ATOM 4660 N N . ILE B 1 324 ? 17.467 38.945 8.938 1.00 17.78 311 ILE B N 1
ATOM 4661 C CA . ILE B 1 324 ? 16.259 39.589 8.452 1.00 19.04 311 ILE B CA 1
ATOM 4662 C C . ILE B 1 324 ? 15.675 40.581 9.441 1.00 18.72 311 ILE B C 1
ATOM 4663 O O . ILE B 1 324 ? 15.627 40.322 10.640 1.00 18.44 311 ILE B O 1
ATOM 4668 N N . VAL B 1 325 ? 15.236 41.725 8.934 1.00 18.05 312 VAL B N 1
ATOM 4669 C CA . VAL B 1 325 ? 14.587 42.703 9.793 1.00 17.96 312 VAL B CA 1
ATOM 4670 C C . VAL B 1 325 ? 13.349 43.204 9.076 1.00 19.03 312 VAL B C 1
ATOM 4671 O O . VAL B 1 325 ? 13.423 43.676 7.939 1.00 19.66 312 VAL B O 1
ATOM 4675 N N . GLU B 1 326 ? 12.204 43.050 9.727 1.00 19.28 313 GLU B N 1
ATOM 4676 C CA . GLU B 1 326 ? 10.947 43.529 9.176 1.00 20.11 313 GLU B CA 1
ATOM 4677 C C . GLU B 1 326 ? 10.610 44.757 10.008 1.00 18.26 313 GLU B C 1
ATOM 4678 O O . GLU B 1 326 ? 10.733 44.732 11.229 1.00 16.89 313 GLU B O 1
ATOM 4684 N N . CYS B 1 327 ? 10.204 45.833 9.351 1.00 18.32 314 CYS B N 1
ATOM 4685 C CA . CYS B 1 327 ? 9.887 47.059 10.069 1.00 19.48 314 CYS B CA 1
ATOM 4686 C C . CYS B 1 327 ? 8.632 47.722 9.514 1.00 19.38 314 CYS B C 1
ATOM 4687 O O . CYS B 1 327 ? 8.391 47.702 8.307 1.00 20.71 314 CYS B O 1
ATOM 4690 N N . SER B 1 328 ? 7.834 48.309 10.403 1.00 20.64 315 SER B N 1
ATOM 4691 C CA . SER B 1 328 ? 6.587 48.966 10.007 1.00 21.59 315 SER B CA 1
ATOM 4692 C C . SER B 1 328 ? 6.802 50.280 9.263 1.00 22.00 315 SER B C 1
ATOM 4693 O O . SER B 1 328 ? 5.862 50.853 8.709 1.00 22.61 315 SER B O 1
ATOM 4696 N N . ASP B 1 329 ? 8.042 50.751 9.256 1.00 21.09 316 ASP B N 1
ATOM 4697 C CA . ASP B 1 329 ? 8.405 51.998 8.587 1.00 21.11 316 ASP B CA 1
ATOM 4698 C C . ASP B 1 329 ? 9.912 52.050 8.473 1.00 19.86 316 ASP B C 1
ATOM 4699 O O . ASP B 1 329 ? 10.614 51.333 9.194 1.00 19.81 316 ASP B O 1
ATOM 4704 N N . ASP B 1 330 ? 10.412 52.899 7.579 1.00 18.41 317 ASP B N 1
ATOM 4705 C CA . ASP B 1 330 ? 11.851 53.038 7.398 1.00 16.95 317 ASP B CA 1
ATOM 4706 C C . ASP B 1 330 ? 12.535 53.280 8.737 1.00 17.21 317 ASP B C 1
ATOM 4707 O O . ASP B 1 330 ? 12.019 54.007 9.592 1.00 16.20 317 ASP B O 1
ATOM 4712 N N . ILE B 1 331 ? 13.692 52.658 8.922 1.00 15.34 318 ILE B N 1
ATOM 4713 C CA . ILE B 1 331 ? 14.453 52.851 10.143 1.00 14.07 318 ILE B CA 1
ATOM 4714 C C . ILE B 1 331 ? 15.932 52.699 9.832 1.00 14.19 318 ILE B C 1
ATOM 4715 O O . ILE B 1 331 ? 16.328 51.900 8.978 1.00 12.36 318 ILE B O 1
ATOM 4720 N N . VAL B 1 332 ? 16.740 53.498 10.514 1.00 12.65 319 VAL B N 1
ATOM 4721 C CA . VAL B 1 332 ? 18.177 53.487 10.327 1.00 12.97 319 VAL B CA 1
ATOM 4722 C C . VAL B 1 332 ? 18.820 52.307 11.045 1.00 12.37 319 VAL B C 1
ATOM 4723 O O . VAL B 1 332 ? 18.413 51.950 12.145 1.00 10.81 319 VAL B O 1
ATOM 4727 N N . MET B 1 333 ? 19.810 51.701 10.404 1.00 11.94 320 MET B N 1
ATOM 4728 C CA . MET B 1 333 ? 20.568 50.620 11.026 1.00 12.44 320 MET B CA 1
ATOM 4729 C C . MET B 1 333 ? 22.053 50.906 10.852 1.00 12.40 320 MET B C 1
ATOM 4730 O O . MET B 1 333 ? 22.494 51.356 9.792 1.00 12.96 320 MET B O 1
ATOM 4735 N N . ASN B 1 334 ? 22.818 50.692 11.914 1.00 12.69 321 ASN B N 1
ATOM 4736 C CA . ASN B 1 334 ? 24.257 50.866 11.846 1.00 12.41 321 ASN B CA 1
ATOM 4737 C C . ASN B 1 334 ? 24.856 49.515 12.202 1.00 14.03 321 ASN B C 1
ATOM 4738 O O . ASN B 1 334 ? 24.302 48.778 13.015 1.00 15.22 321 ASN B O 1
ATOM 4743 N N . ILE B 1 335 ? 25.962 49.175 11.556 1.00 15.10 322 ILE B N 1
ATOM 4744 C CA . ILE B 1 335 ? 26.660 47.930 11.823 1.00 15.98 322 ILE B CA 1
ATOM 4745 C C . ILE B 1 335 ? 28.116 48.309 12.019 1.00 17.57 322 ILE B C 1
ATOM 4746 O O . ILE B 1 335 ? 28.703 48.981 11.176 1.00 16.74 322 ILE B O 1
ATOM 4751 N N . GLU B 1 336 ? 28.693 47.900 13.142 1.00 17.42 323 GLU B N 1
ATOM 4752 C CA . GLU B 1 336 ? 30.081 48.224 13.416 1.00 20.92 323 GLU B CA 1
ATOM 4753 C C . GLU B 1 336 ? 31.012 47.492 12.456 1.00 20.49 323 GLU B C 1
ATOM 4754 O O . GLU B 1 336 ? 30.765 46.346 12.085 1.00 21.29 323 GLU B O 1
ATOM 4760 N N . ILE B 1 337 ? 32.072 48.173 12.042 1.00 20.89 324 ILE B N 1
ATOM 4761 C CA . ILE B 1 337 ? 33.057 47.595 11.135 1.00 25.56 324 ILE B CA 1
ATOM 4762 C C . ILE B 1 337 ? 34.415 47.695 11.814 1.00 28.18 324 ILE B C 1
ATOM 4763 O O . ILE B 1 337 ? 34.744 48.722 12.403 1.00 27.63 324 ILE B O 1
ATOM 4768 N N . ASP B 1 338 ? 35.196 46.624 11.733 1.00 34.77 325 ASP B N 1
ATOM 4769 C CA . ASP B 1 338 ? 36.516 46.587 12.350 1.00 39.24 325 ASP B CA 1
ATOM 4770 C C . ASP B 1 338 ? 37.273 45.331 11.942 1.00 41.35 325 ASP B C 1
ATOM 4771 O O . ASP B 1 338 ? 36.997 44.799 10.847 1.00 42.81 325 ASP B O 1
#

B-factor: mean 28.18, std 11.15, range [10.1, 69.19]

Nearest PDB structures (foldseek):
  2g9z-assembly1_B  TM=1.003E+00  e=3.956E-66  Candida albicans
  2hh9-assembly1_A  TM=9.910E-01  e=8.601E-63  Candida albicans
  2hh9-assembly1_B  TM=9.880E-01  e=4.744E-62  Candida albicans
  1ig0-assembly1_A  TM=8.729E-01  e=1.567E-30  Saccharomyces cerevisiae
  3s4y-assembly1_A  TM=8.975E-01  e=1.152E-22  Homo sapiens

Secondary structure (DSSP, 8-state):
--S--EEEE--S-B-------EEE-TTTT--EEEEE-SS---S-HHHHHTT-SEEEEETTHHHHHHHHT---GGG---SEEEE--SSS-HHHHHHHHTTT-EEEE---SSS-HHHHHHHHHHHIIIIITT-TTTTTTS-TTTHHHHHHHHHHHTT-------EEEEEESSSSSSHHHHHHHHHHHHHHHHH-TTEEEEEE-SSEEEEEE-SEEEEEE-S-GGGTB---SS--S-EEEEE--SSS--EEEEEESBSEEEESEEE-TTS--EEEEEB-BSSEEEEEESS-EEEEEE-B-/----EEEE--S-B-------EEE-TTTT--EEEEE-SS---S-HHHHHTT-SEEEEETTHHHHHHHHT---GGG---SEEEE--SSS-HHHHHHHHTTTPEEEE---SSS-HHHHHHHHHHHIIIIITT-TTTTTTS-TTTHHHHHHHHHHHTT-------EEEEEESSSSSSHHHHHHHHHHHHHHHHH-TTEEEEEE-SSEEEEEE-SEEEEEE-S-GGGTS---SS--S-EEEEE--SSS--EEEEEESBSEEEESEEE-TTS--EEEEEB-BSSEEEEEESS-EEEEEE--

CATH classification: 2.60.120.320 (+1 more: 3.40.50.10240)

Radius of gyration: 24.28 Å; Cα contacts (8 Å, |Δi|>4): 1350; chains: 2; bounding box: 52×61×77 Å

Foldseek 3Di:
DPDDKAWDQDDLADADDDDVFAEAAQQPLLVEEEEFEADADDDPVVSNQVVHPAYEYQQNSLVNLQVNVCVPSLVDAGQEYEFQNPRHDPVSVVVSVVNNHHYAHANAPPDGSVVLRVLVVQVCVQPCVPPVVPRPPADNHPRSVVCSVVCVVVVSHPLDDAYEYEYEPQDDDDVVSNLVVVVVLQVCCVVRVRYWYWYQYPWWIKGKGFAFKYKYFDQFCCSFDPDDPPDSWWWKWKAPSDPDAWKFKAKFFKSTGIDRRTDDPVDDTGGRITGRHGTIMMMHMNGMIMMIITGDD/DDDKAWDQDDLADADDDDLAAEAAQQPLLVEEEEFEADADDDPVVSNQVVHPAYEYQQNSLVNLQVNVCVPSLVRAHQEYEFQNPRHDPVSVVVNVVNNHHYAHANAPPDGSVRLRVLVVQVCVQPCVPPVNPRVPADRHPRSVVVSVVCVVVVSHDLDDAAEYEYEPQDDDDVVSNLVVVVVLQVCCVVRVRYWYWYQYPWWIKGKGFAFKYKYFDQFCCSFDPDDPPDSWWWKWKAPSDPDDWKFKAKFFKSTGIHRRTDDPVDDTGGRITGRHGTIMMMHMNGMIMMIITGD

Sequence (592 aa):
SELIEQVIEQPDSLIISPPSYNHIQPFVYLHNVLLILNQKITIDLISLWKKCEIIVCADGGANSLYEYFNLQRSDYIPDYIVGDFDSISPDVKTYYESHGSKIIRQSSQYYNDFTKSIHCIQLHYQLNHTKENWFESIDEVDGLAKLWNGLNNSSDVVVDIDITIYVLNAIGGRFDQTVQSINQLYIMNEDYPKVTVFFITTNDIIFLLKKGVNYISYKNRLMFHKDNGSSPTPTCGLLPLSNKTPIILNSYGLKYDMRNWKTEMLGQVSSSNRISGETGFIVECSDDIVMNIEIDVELIEQVIEQPDSLIISPPSYNHIQPFVYLHNVLLILNQKITIDLISLWKKCEIIVCADGGANSLYEYFNLQRSDYIPDYIVGDFDSISPDVKTYYESHGSKIIRQSSQYYNDFTKSIHCIQLHYQLNHTKENWFESIDEVDGLAKLWNGLNNSSDVVVDIDITIYVLNAIGGRFDQTVQSINQLYIMNEDYPKVTVFFITTNDIIFLLKKGVNYISYKNRLMFHKDNGSSPTPTCGLLPLSNKTPIILNSYGLKYDMRNWKTEMLGQVSSSNRISGETGFIVECSDDIVMNIEID